Protein AF-A0A7J7PHU3-F1 (afdb_monomer_lite)

Structure (mmCIF, N/CA/C/O backbone):
data_AF-A0A7J7PHU3-F1
#
_entry.id   AF-A0A7J7PHU3-F1
#
loop_
_atom_site.group_PDB
_atom_site.id
_atom_site.type_symbol
_atom_site.label_atom_id
_atom_site.label_alt_id
_atom_site.label_comp_id
_atom_site.label_asym_id
_atom_site.label_entity_id
_atom_site.label_seq_id
_atom_site.pdbx_PDB_ins_code
_atom_site.Cartn_x
_atom_site.Cartn_y
_atom_site.Cartn_z
_atom_site.occupancy
_atom_site.B_iso_or_equiv
_atom_site.auth_seq_id
_atom_site.auth_comp_id
_atom_site.auth_asym_id
_atom_site.auth_atom_id
_atom_site.pdbx_PDB_model_num
ATOM 1 N N . MET A 1 1 ? -19.717 -2.808 1.275 1.00 59.03 1 MET A N 1
ATOM 2 C CA . MET A 1 1 ? -18.449 -2.734 2.039 1.00 59.03 1 MET A CA 1
ATOM 3 C C . MET A 1 1 ? -18.082 -1.285 2.377 1.00 59.03 1 MET A C 1
ATOM 5 O O . MET A 1 1 ? -18.737 -0.376 1.874 1.00 59.03 1 MET A O 1
ATOM 9 N N . ALA A 1 2 ? -17.064 -1.048 3.216 1.00 59.50 2 ALA A N 1
ATOM 10 C CA . ALA A 1 2 ? -16.521 0.292 3.456 1.00 59.50 2 ALA A CA 1
ATOM 11 C C . ALA A 1 2 ? -15.812 0.811 2.201 1.00 59.50 2 ALA A C 1
ATOM 13 O O . ALA A 1 2 ? -14.687 0.423 1.921 1.00 59.50 2 ALA A O 1
ATOM 14 N N . GLN A 1 3 ? -16.458 1.668 1.419 1.00 72.31 3 GLN A N 1
ATOM 15 C CA . GLN A 1 3 ? -15.764 2.410 0.371 1.00 72.31 3 GLN A CA 1
ATOM 16 C C . GLN A 1 3 ? -15.417 3.794 0.901 1.00 72.31 3 GLN A C 1
ATOM 18 O O . GLN A 1 3 ? -16.208 4.392 1.635 1.00 72.31 3 GLN A O 1
ATOM 23 N N . LEU A 1 4 ? -14.244 4.299 0.516 1.00 76.06 4 LEU A N 1
ATOM 24 C CA . LEU A 1 4 ? -13.902 5.694 0.740 1.00 76.06 4 LEU A CA 1
ATOM 25 C C . LEU A 1 4 ? -15.028 6.563 0.139 1.00 76.06 4 LEU A C 1
ATOM 27 O O . LEU A 1 4 ? -15.340 6.399 -1.046 1.00 76.06 4 LEU A O 1
ATOM 31 N N . PRO A 1 5 ? -15.672 7.449 0.920 1.00 73.94 5 PRO A N 1
ATOM 32 C CA . PRO A 1 5 ? -16.709 8.322 0.386 1.00 73.94 5 PRO A CA 1
ATOM 33 C C . PRO A 1 5 ? -16.192 9.105 -0.828 1.00 73.94 5 PRO A C 1
ATOM 35 O O . PRO A 1 5 ? -15.131 9.722 -0.768 1.00 73.94 5 PRO A O 1
ATOM 38 N N . GLY A 1 6 ? -16.924 9.047 -1.944 1.00 75.56 6 GLY A N 1
ATOM 39 C CA . GLY A 1 6 ? -16.539 9.714 -3.194 1.00 75.56 6 GLY A CA 1
ATOM 40 C C . GLY A 1 6 ? -15.536 8.956 -4.077 1.00 75.56 6 GLY A C 1
ATOM 41 O O . GLY A 1 6 ? -15.059 9.512 -5.068 1.00 75.56 6 GLY A O 1
ATOM 42 N N . ARG A 1 7 ? -15.214 7.692 -3.773 1.00 81.44 7 ARG A N 1
ATOM 43 C CA . ARG A 1 7 ? -14.324 6.862 -4.604 1.00 81.44 7 ARG A CA 1
ATOM 44 C C . ARG A 1 7 ? -14.974 6.504 -5.947 1.00 81.44 7 ARG A C 1
ATOM 46 O O . ARG A 1 7 ? -15.713 5.533 -6.052 1.00 81.44 7 ARG A O 1
ATOM 53 N N . ASN A 1 8 ? -14.664 7.259 -7.001 1.00 82.50 8 ASN A N 1
ATOM 54 C CA . ASN A 1 8 ? -15.166 7.006 -8.358 1.00 82.50 8 ASN A CA 1
ATOM 55 C C . ASN A 1 8 ? -14.160 6.204 -9.204 1.00 82.50 8 ASN A C 1
ATOM 57 O O . ASN A 1 8 ? -13.470 6.753 -10.063 1.00 82.50 8 ASN A O 1
ATOM 61 N N . LEU A 1 9 ? -14.058 4.892 -8.964 1.00 85.00 9 LEU A N 1
ATOM 62 C CA . LEU A 1 9 ? -13.099 4.038 -9.682 1.00 85.00 9 LEU A CA 1
ATOM 63 C C . LEU A 1 9 ? -13.316 4.042 -11.208 1.00 85.00 9 LEU A C 1
ATOM 65 O O . LEU A 1 9 ? -12.341 3.998 -11.955 1.00 85.00 9 LEU A O 1
ATOM 69 N N . GLY A 1 10 ? -14.568 4.128 -11.673 1.00 82.69 10 GLY A N 1
ATOM 70 C CA . GLY A 1 10 ? -14.911 4.092 -13.098 1.00 82.69 10 GLY A CA 1
ATOM 71 C C . GLY A 1 10 ? -14.331 5.269 -13.885 1.00 82.69 10 GLY A C 1
ATOM 72 O O . GLY A 1 10 ? -13.635 5.059 -14.880 1.00 82.69 10 GLY A O 1
ATOM 73 N N . ALA A 1 11 ? -14.537 6.496 -13.396 1.00 81.50 11 ALA A N 1
ATOM 74 C CA . ALA A 1 11 ? -14.034 7.701 -14.058 1.00 81.50 11 ALA A CA 1
ATOM 75 C C . ALA A 1 11 ? -12.497 7.727 -14.126 1.00 81.50 11 ALA A C 1
ATOM 77 O O . ALA A 1 11 ? -11.921 8.035 -15.171 1.00 81.50 11 ALA A O 1
ATOM 78 N N . TYR A 1 12 ? -11.818 7.346 -13.036 1.00 84.06 12 TYR A N 1
ATOM 79 C CA . TYR A 1 12 ? -10.353 7.304 -13.008 1.00 84.06 12 TYR A CA 1
ATOM 80 C C . TYR A 1 12 ? -9.776 6.221 -13.924 1.00 84.06 12 TYR A C 1
ATOM 82 O O . TYR A 1 12 ? -8.764 6.468 -14.580 1.00 84.06 12 TYR A O 1
ATOM 90 N N . ARG A 1 13 ? -10.417 5.049 -14.025 1.00 80.94 13 ARG A N 1
ATOM 91 C CA . ARG A 1 13 ? -9.990 3.995 -14.960 1.00 80.94 13 ARG A CA 1
ATOM 92 C C . ARG A 1 13 ? -10.109 4.440 -16.410 1.00 80.94 13 ARG A C 1
ATOM 94 O O . ARG A 1 13 ? -9.164 4.240 -17.167 1.00 80.94 13 ARG A O 1
ATOM 101 N N . GLN A 1 14 ? -11.228 5.057 -16.788 1.00 83.12 14 GLN A N 1
ATOM 102 C CA . GLN A 1 14 ? -11.426 5.549 -18.153 1.00 83.12 14 GLN A CA 1
ATOM 103 C C . GLN A 1 14 ? -10.368 6.594 -18.520 1.00 83.12 14 GLN A C 1
ATOM 105 O O . GLN A 1 14 ? -9.749 6.501 -19.577 1.00 83.12 14 GLN A O 1
ATOM 110 N N . LEU A 1 15 ? -10.106 7.538 -17.614 1.00 81.25 15 LEU A N 1
ATOM 111 C CA . LEU A 1 15 ? -9.068 8.547 -17.796 1.00 81.25 15 LEU A CA 1
ATOM 112 C C . LEU A 1 15 ? -7.674 7.919 -17.932 1.00 81.25 15 LEU A C 1
ATOM 114 O O . LEU A 1 15 ? -6.917 8.271 -18.832 1.00 81.25 15 LEU A O 1
ATOM 118 N N . CYS A 1 16 ? -7.330 6.953 -17.079 1.00 80.12 16 CYS A N 1
ATOM 119 C CA . CYS A 1 16 ? -6.031 6.294 -17.167 1.00 80.12 16 CYS A CA 1
ATOM 120 C C . CYS A 1 16 ? -5.890 5.433 -18.430 1.00 80.12 16 CYS A C 1
ATOM 122 O O . CYS A 1 16 ? -4.799 5.361 -18.989 1.00 80.12 16 CYS A O 1
ATOM 124 N N . ALA A 1 17 ? -6.974 4.818 -18.910 1.00 77.12 17 ALA A N 1
ATOM 125 C CA . ALA A 1 17 ? -6.981 4.096 -20.179 1.00 77.12 17 ALA A CA 1
ATOM 126 C C . ALA A 1 17 ? -6.735 5.038 -21.369 1.00 77.12 17 ALA A C 1
ATOM 128 O O . ALA A 1 17 ? -5.983 4.687 -22.276 1.00 77.12 17 ALA A O 1
ATOM 129 N N . GLN A 1 18 ? -7.297 6.251 -21.336 1.00 80.62 18 GLN A N 1
ATOM 130 C CA . GLN A 1 18 ? -7.018 7.285 -22.338 1.00 80.62 18 GLN A CA 1
ATOM 131 C C . GLN A 1 18 ? -5.538 7.693 -22.324 1.00 80.62 18 GLN A C 1
ATOM 133 O O . GLN A 1 18 ? -4.902 7.680 -23.372 1.00 80.62 18 GLN A O 1
ATOM 138 N N . LEU A 1 19 ? -4.960 7.952 -21.144 1.00 76.38 19 LEU A N 1
ATOM 139 C CA . LEU A 1 19 ? -3.529 8.275 -21.006 1.00 76.38 19 LEU A CA 1
ATOM 140 C C . LEU A 1 19 ? -2.615 7.141 -21.494 1.00 76.38 19 LEU A C 1
ATOM 142 O O . LEU A 1 19 ? -1.569 7.379 -22.099 1.00 76.38 19 LEU A O 1
ATOM 146 N N . ALA A 1 20 ? -3.015 5.894 -21.242 1.00 74.19 20 ALA A N 1
ATOM 147 C CA . ALA A 1 20 ? -2.281 4.717 -21.688 1.00 74.19 20 ALA A CA 1
ATOM 148 C C . ALA A 1 20 ? -2.262 4.581 -23.216 1.00 74.19 20 ALA A C 1
ATOM 150 O O . ALA A 1 20 ? -1.242 4.158 -23.773 1.00 74.19 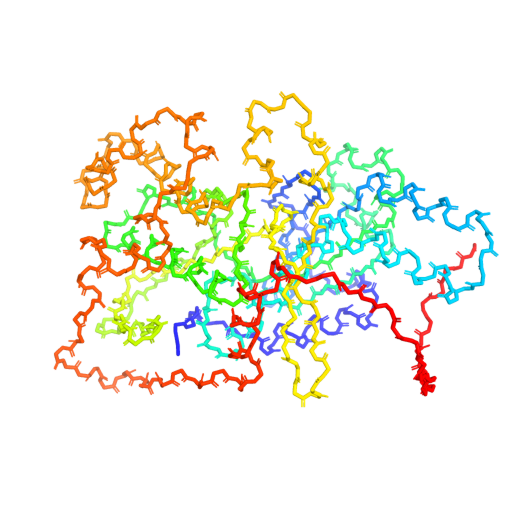20 ALA A O 1
ATOM 151 N N . ALA A 1 21 ? -3.374 4.936 -23.870 1.00 80.12 21 ALA A N 1
ATOM 152 C CA . ALA A 1 21 ? -3.541 4.887 -25.320 1.00 80.12 21 ALA A CA 1
ATOM 153 C C . ALA A 1 21 ? -2.725 5.965 -26.048 1.00 80.12 21 ALA A C 1
ATOM 155 O O . ALA A 1 21 ? -2.357 5.773 -27.201 1.00 80.12 21 ALA A O 1
ATOM 156 N N . THR A 1 22 ? -2.394 7.066 -25.374 1.00 77.38 22 THR A N 1
ATOM 157 C CA . THR A 1 22 ? -1.634 8.185 -25.951 1.00 77.38 22 THR A CA 1
ATOM 158 C C . THR A 1 22 ? -0.143 8.120 -25.629 1.00 77.38 22 THR A C 1
ATOM 160 O O . THR A 1 22 ? 0.521 9.152 -25.617 1.00 77.38 22 THR A O 1
ATOM 163 N N . ASP A 1 23 ? 0.378 6.938 -25.280 1.00 71.50 23 ASP A N 1
ATOM 164 C CA . ASP A 1 23 ? 1.764 6.741 -24.828 1.00 71.50 23 ASP A CA 1
ATOM 165 C C . ASP A 1 23 ? 2.207 7.732 -23.747 1.00 71.50 23 ASP A C 1
ATOM 167 O O . ASP A 1 23 ? 3.374 8.110 -23.663 1.00 71.50 23 ASP A O 1
ATOM 171 N N . MET A 1 24 ? 1.268 8.136 -22.883 1.00 70.50 24 MET A N 1
ATOM 172 C CA . MET A 1 24 ? 1.524 9.099 -21.813 1.00 70.50 24 MET A CA 1
ATOM 173 C C . MET A 1 24 ? 2.035 10.454 -22.328 1.00 70.50 24 MET A C 1
ATOM 175 O O . MET A 1 24 ? 2.665 11.194 -21.568 1.00 70.50 24 MET A O 1
ATOM 179 N N . ALA A 1 25 ? 1.780 10.784 -23.603 1.00 64.12 25 ALA A N 1
ATOM 180 C CA . ALA A 1 25 ? 2.124 12.073 -24.175 1.00 64.12 25 ALA A CA 1
ATOM 181 C C . ALA A 1 25 ? 1.566 13.191 -23.281 1.00 64.12 25 ALA A C 1
ATOM 183 O O . ALA A 1 25 ? 0.401 13.190 -22.889 1.00 64.12 25 ALA A O 1
ATOM 184 N N . VAL A 1 26 ? 2.435 14.139 -22.945 1.00 53.81 26 VAL A N 1
ATOM 185 C CA . VAL A 1 26 ? 2.255 15.202 -21.944 1.00 53.81 26 VAL A CA 1
ATOM 186 C C . VAL A 1 26 ? 1.091 16.194 -22.166 1.00 53.81 26 VAL A C 1
ATOM 188 O O . VAL A 1 26 ? 0.723 16.820 -21.170 1.00 53.81 26 VAL A O 1
ATOM 191 N N . PRO A 1 27 ? 0.434 16.352 -23.344 1.00 53.69 27 PRO A N 1
ATOM 192 C CA . PRO A 1 27 ? -0.606 17.380 -23.511 1.00 53.69 27 PRO A CA 1
ATOM 193 C C . PRO A 1 27 ? -1.838 17.271 -22.594 1.00 53.69 27 PRO A C 1
ATOM 195 O O . PRO A 1 27 ? -2.690 18.150 -22.633 1.00 53.69 27 PRO A O 1
ATOM 198 N N . PHE A 1 28 ? -1.969 16.219 -21.781 1.00 55.62 28 PHE A N 1
ATOM 199 C CA . PHE A 1 28 ? -3.151 15.975 -20.944 1.00 55.62 28 PHE A CA 1
ATOM 200 C C . PHE A 1 28 ? -3.087 16.550 -19.528 1.00 55.62 28 PHE A C 1
ATOM 202 O O . PHE A 1 28 ? -4.042 16.390 -18.769 1.00 55.62 28 PHE A O 1
ATOM 209 N N . LEU A 1 29 ? -1.982 17.182 -19.139 1.00 65.88 29 LEU A N 1
ATOM 210 C CA . LEU A 1 29 ? -1.861 17.771 -17.812 1.00 65.88 29 LEU A CA 1
ATOM 211 C C . LEU A 1 29 ? -2.191 19.263 -17.863 1.00 65.88 29 LEU A C 1
ATOM 213 O O . LEU A 1 29 ? -1.422 20.047 -18.409 1.00 65.88 29 LEU A O 1
ATOM 217 N N . ASP A 1 30 ? -3.292 19.665 -17.219 1.00 73.56 30 ASP A N 1
ATOM 218 C CA . ASP A 1 30 ? -3.689 21.083 -17.119 1.00 73.56 30 ASP A CA 1
ATOM 219 C C . ASP A 1 30 ? -2.613 21.944 -16.437 1.00 73.56 30 ASP A C 1
ATOM 221 O O . ASP A 1 30 ? -2.570 23.165 -16.586 1.00 73.56 30 ASP A O 1
ATOM 225 N N . LYS A 1 31 ? -1.781 21.305 -15.607 1.00 83.44 31 LYS A N 1
ATOM 226 C CA . LYS A 1 31 ? -0.677 21.910 -14.865 1.00 83.44 31 LYS A CA 1
ATOM 227 C C . LYS A 1 31 ? 0.501 20.942 -14.830 1.00 83.44 31 LYS A C 1
ATOM 229 O O . LYS A 1 31 ? 0.264 19.732 -14.779 1.00 83.44 31 LYS A O 1
ATOM 234 N N . PRO A 1 32 ? 1.747 21.440 -14.752 1.00 86.31 32 PRO A N 1
ATOM 235 C CA . PRO A 1 32 ? 2.900 20.588 -14.499 1.00 86.31 32 PRO A CA 1
ATOM 236 C C . PRO A 1 32 ? 2.643 19.665 -13.295 1.00 86.31 32 PRO A C 1
ATOM 238 O O . PRO A 1 32 ? 2.026 20.113 -12.316 1.00 86.31 32 PRO A O 1
ATOM 241 N N . PRO A 1 33 ? 3.099 18.394 -13.328 1.00 91.00 33 PRO A N 1
ATOM 242 C CA . PRO A 1 33 ? 3.103 17.542 -12.142 1.00 91.00 33 PRO A CA 1
ATOM 243 C C . PRO A 1 33 ? 3.737 18.286 -10.968 1.00 91.00 33 PRO A C 1
ATOM 245 O O . PRO A 1 33 ? 4.577 19.152 -11.182 1.00 91.00 33 PRO A O 1
ATOM 248 N N . ARG A 1 34 ? 3.348 17.975 -9.733 1.00 93.19 34 ARG A N 1
ATOM 249 C CA . ARG A 1 34 ? 4.000 18.532 -8.541 1.00 93.19 34 ARG A CA 1
ATOM 250 C C . ARG A 1 34 ? 4.603 17.405 -7.730 1.00 93.19 34 ARG A C 1
ATOM 252 O O . ARG A 1 34 ? 3.840 16.575 -7.241 1.00 93.19 34 ARG A O 1
ATOM 259 N N . LEU A 1 35 ? 5.918 17.393 -7.540 1.00 94.44 35 LEU A N 1
ATOM 260 C CA . LEU A 1 35 ? 6.565 16.448 -6.629 1.00 94.44 35 LEU A CA 1
ATOM 261 C C . LEU A 1 35 ? 5.963 16.576 -5.215 1.00 94.44 35 LEU A C 1
ATOM 263 O O . LEU A 1 35 ? 5.895 17.667 -4.649 1.00 94.44 35 LEU A O 1
ATOM 267 N N . ILE A 1 36 ? 5.485 15.463 -4.662 1.00 94.75 36 ILE A N 1
ATOM 268 C CA . ILE A 1 36 ? 4.914 15.373 -3.307 1.00 94.75 36 ILE A CA 1
ATOM 269 C C . ILE A 1 36 ? 5.653 14.376 -2.411 1.00 94.75 36 ILE A C 1
ATOM 271 O O . ILE A 1 36 ? 5.396 14.337 -1.213 1.00 94.75 36 ILE A O 1
ATOM 275 N N . GLY A 1 37 ? 6.555 13.574 -2.972 1.00 92.62 37 GLY A N 1
ATOM 276 C CA . GLY A 1 37 ? 7.361 12.620 -2.223 1.00 92.62 37 GLY A CA 1
ATOM 277 C C . GLY A 1 37 ? 8.381 11.936 -3.121 1.00 92.62 37 GLY A C 1
ATOM 278 O O . GLY A 1 37 ? 8.271 11.983 -4.343 1.00 92.62 37 GLY A O 1
ATOM 279 N N . ALA A 1 38 ? 9.381 11.307 -2.513 1.00 92.50 38 ALA A N 1
ATOM 280 C CA . ALA A 1 38 ? 10.412 10.575 -3.234 1.00 92.50 38 ALA A CA 1
ATOM 281 C C . ALA A 1 38 ? 11.012 9.485 -2.343 1.00 92.50 38 ALA A C 1
ATOM 283 O O . ALA A 1 38 ? 11.501 9.776 -1.251 1.00 92.50 38 ALA A O 1
ATOM 284 N N . GLY A 1 39 ? 11.010 8.249 -2.832 1.00 88.56 39 GLY A N 1
ATOM 285 C CA . GLY A 1 39 ? 11.598 7.081 -2.183 1.00 88.56 39 GLY A CA 1
ATOM 286 C C . GLY A 1 39 ? 12.926 6.651 -2.810 1.00 88.56 39 GLY A C 1
ATOM 287 O O . GLY A 1 39 ? 13.513 7.347 -3.643 1.00 88.56 39 GLY A O 1
ATOM 288 N N . SER A 1 40 ? 13.395 5.462 -2.424 1.00 84.56 40 SER A N 1
ATOM 289 C CA . SER A 1 40 ? 14.645 4.859 -2.920 1.00 84.56 40 SER A CA 1
ATOM 290 C C . SER A 1 40 ? 14.572 4.389 -4.372 1.00 84.56 40 SER A C 1
ATOM 292 O O . SER A 1 40 ? 15.605 4.364 -5.044 1.00 84.56 40 SER A O 1
ATOM 294 N N . TYR A 1 41 ? 13.375 4.103 -4.887 1.00 87.81 41 TYR A N 1
ATOM 295 C CA . TYR A 1 41 ? 13.167 3.609 -6.256 1.00 87.81 41 TYR A CA 1
ATOM 296 C C . TYR A 1 41 ? 12.083 4.361 -7.019 1.00 87.81 41 TYR A C 1
ATOM 298 O O . TYR A 1 41 ? 11.710 3.946 -8.113 1.00 87.81 41 TYR A O 1
ATOM 306 N N . ASN A 1 42 ? 11.550 5.449 -6.469 1.00 94.44 42 ASN A N 1
ATOM 307 C CA . ASN A 1 42 ? 10.445 6.157 -7.091 1.00 94.44 42 ASN A CA 1
ATOM 308 C C . ASN A 1 42 ? 10.388 7.627 -6.680 1.00 94.44 42 ASN A C 1
ATOM 310 O O . ASN A 1 42 ? 10.816 7.981 -5.585 1.00 94.44 42 ASN A O 1
ATOM 314 N N . ASP A 1 43 ? 9.814 8.438 -7.558 1.00 94.94 43 ASP A N 1
ATOM 315 C CA . ASP A 1 43 ? 9.362 9.794 -7.278 1.00 94.94 43 ASP A CA 1
ATOM 316 C C . ASP A 1 43 ? 7.834 9.834 -7.399 1.00 94.94 43 ASP A C 1
ATOM 318 O O . ASP A 1 43 ? 7.229 9.153 -8.236 1.00 94.94 43 ASP A O 1
ATOM 322 N N . VAL A 1 44 ? 7.193 10.601 -6.523 1.00 95.69 44 VAL A N 1
ATOM 323 C CA . VAL A 1 44 ? 5.739 10.647 -6.377 1.00 95.69 44 VAL A CA 1
ATOM 324 C C . VAL A 1 44 ? 5.264 12.059 -6.661 1.00 95.69 44 VAL A C 1
ATOM 326 O O . VAL A 1 44 ? 5.672 13.018 -6.010 1.00 95.69 44 VAL A O 1
ATOM 329 N N . PHE A 1 45 ? 4.353 12.177 -7.615 1.00 95.38 45 PHE A N 1
ATOM 330 C CA . PHE A 1 45 ? 3.816 13.430 -8.106 1.00 95.38 45 PHE A CA 1
ATOM 331 C C . PHE A 1 45 ? 2.312 13.492 -7.873 1.00 95.38 45 PHE A C 1
ATOM 333 O O . PHE A 1 45 ? 1.587 12.515 -8.050 1.00 95.38 45 PHE A O 1
ATOM 340 N N . LEU A 1 46 ? 1.818 14.675 -7.529 1.00 94.75 46 LEU A N 1
ATOM 341 C CA . LEU A 1 46 ? 0.412 15.007 -7.670 1.00 94.75 46 LEU A CA 1
ATOM 342 C C . LEU A 1 46 ? 0.183 15.496 -9.098 1.00 94.75 46 LEU A C 1
ATOM 344 O O . LEU A 1 46 ? 0.794 16.477 -9.522 1.00 94.75 46 LEU A O 1
ATOM 348 N N . VAL A 1 47 ? -0.729 14.844 -9.805 1.00 92.25 47 VAL A N 1
ATOM 349 C CA . VAL A 1 47 ? -1.155 15.240 -11.149 1.00 92.25 47 VAL A CA 1
ATOM 350 C C . VAL A 1 47 ? -2.630 15.621 -11.120 1.00 92.25 47 VAL A C 1
ATOM 352 O O . VAL A 1 47 ? -3.427 15.036 -10.378 1.00 92.25 47 VAL A O 1
ATOM 355 N N . ARG A 1 48 ? -2.985 16.653 -11.886 1.00 89.50 48 ARG A N 1
ATOM 356 C CA . ARG A 1 48 ? -4.353 17.166 -11.994 1.00 89.50 48 ARG A CA 1
ATOM 357 C C . ARG A 1 48 ? -4.841 16.987 -13.422 1.00 89.50 48 ARG A C 1
ATOM 359 O O . ARG A 1 48 ? -4.109 17.286 -14.359 1.00 89.50 48 ARG A O 1
ATOM 366 N N . PHE A 1 49 ? -6.068 16.499 -13.535 1.00 80.75 49 PHE A N 1
ATOM 367 C CA . PHE A 1 49 ? -6.762 16.263 -14.791 1.00 80.75 49 PHE A CA 1
ATOM 368 C C . PHE A 1 49 ? -8.187 16.784 -14.646 1.00 80.75 49 PHE A C 1
ATOM 370 O O . PHE A 1 49 ? -9.027 16.163 -13.981 1.00 80.75 49 PHE A O 1
ATOM 377 N N . LYS A 1 50 ? -8.468 17.932 -15.251 1.00 83.00 50 LYS A N 1
ATOM 378 C CA . LYS A 1 50 ? -9.703 18.692 -15.062 1.00 83.00 50 LYS A CA 1
ATOM 379 C C . LYS A 1 50 ? -9.944 18.941 -13.564 1.00 83.00 50 LYS A C 1
ATOM 381 O O . LYS A 1 50 ? -9.056 19.369 -12.827 1.00 83.00 50 LYS A O 1
ATOM 386 N N . ALA A 1 51 ? -11.141 18.613 -13.080 1.00 85.06 51 ALA A N 1
ATOM 387 C CA . ALA A 1 51 ? -11.507 18.709 -11.668 1.00 85.06 51 ALA A CA 1
ATOM 388 C C . ALA A 1 51 ? -10.894 17.605 -10.779 1.00 85.06 51 ALA A C 1
ATOM 390 O O . ALA A 1 51 ? -11.008 17.669 -9.555 1.00 85.06 51 ALA A O 1
ATOM 391 N N . ASN A 1 52 ? -10.245 16.592 -11.362 1.00 85.75 52 ASN A N 1
ATOM 392 C CA . ASN A 1 52 ? -9.748 15.431 -10.633 1.00 85.75 52 ASN A CA 1
ATOM 393 C C . ASN A 1 52 ? -8.252 15.544 -10.323 1.00 85.75 52 ASN A C 1
ATOM 395 O O . ASN A 1 52 ? -7.486 16.210 -11.021 1.00 85.75 52 ASN A O 1
ATOM 399 N N . ALA A 1 53 ? -7.819 14.858 -9.268 1.00 91.31 53 ALA A N 1
ATOM 400 C CA . ALA A 1 53 ? -6.412 14.761 -8.909 1.00 91.31 53 ALA A CA 1
ATOM 401 C C . ALA A 1 53 ? -6.069 13.324 -8.529 1.00 91.31 53 ALA A C 1
ATOM 403 O O . ALA A 1 53 ? -6.798 12.690 -7.770 1.00 91.31 53 ALA A O 1
ATOM 404 N N . MET A 1 54 ? -4.933 12.841 -9.016 1.00 93.12 54 MET A N 1
ATOM 405 C CA . MET A 1 54 ? -4.425 11.506 -8.714 1.00 93.12 54 MET A CA 1
ATOM 406 C C . MET A 1 54 ? -2.933 11.565 -8.402 1.00 93.12 54 MET A C 1
ATOM 408 O O . MET A 1 54 ? -2.274 12.590 -8.604 1.00 93.12 54 MET A O 1
ATOM 412 N N . VAL A 1 55 ? -2.407 10.466 -7.879 1.00 95.56 55 VAL A N 1
ATOM 413 C CA . VAL A 1 55 ? -0.987 10.334 -7.572 1.00 95.56 55 VAL A CA 1
ATOM 414 C C . VAL A 1 55 ? -0.311 9.592 -8.718 1.00 95.56 55 VAL A C 1
ATOM 416 O O . VAL A 1 55 ? -0.668 8.460 -9.022 1.00 95.56 55 VAL A O 1
ATOM 419 N N . LEU A 1 56 ? 0.669 10.217 -9.360 1.00 95.19 56 LEU A N 1
ATOM 420 C CA . LEU A 1 56 ? 1.548 9.574 -10.329 1.00 95.19 56 LEU A CA 1
ATOM 421 C C . LEU A 1 56 ? 2.816 9.136 -9.603 1.00 95.19 56 LEU A C 1
ATOM 423 O O . LEU A 1 56 ? 3.506 9.951 -9.004 1.00 95.19 56 LEU A O 1
ATOM 427 N N . ARG A 1 57 ? 3.150 7.853 -9.679 1.00 96.00 57 ARG A N 1
ATOM 428 C CA . ARG A 1 57 ? 4.405 7.300 -9.173 1.00 96.00 57 ARG A CA 1
ATOM 429 C C . ARG A 1 57 ? 5.293 6.922 -10.350 1.00 96.00 57 ARG A C 1
ATOM 431 O O . ARG A 1 57 ? 4.945 6.026 -11.123 1.00 96.00 57 ARG A O 1
ATOM 438 N N . LEU A 1 58 ? 6.429 7.598 -10.455 1.00 95.88 58 LEU A N 1
ATOM 439 C CA . LEU A 1 58 ? 7.485 7.353 -11.426 1.00 95.88 58 LEU A CA 1
ATOM 440 C C . LEU A 1 58 ? 8.537 6.460 -10.775 1.00 95.88 58 LEU A C 1
ATOM 442 O O . LEU A 1 58 ? 9.255 6.903 -9.887 1.00 95.88 58 LEU A O 1
ATOM 446 N N . SER A 1 59 ? 8.603 5.197 -11.181 1.00 95.81 59 SER A N 1
ATOM 447 C CA . SER A 1 59 ? 9.499 4.203 -10.589 1.00 95.81 59 SER A CA 1
ATOM 448 C C . SER A 1 59 ? 10.672 3.888 -11.514 1.00 95.81 59 SER A C 1
ATOM 450 O O . SER A 1 59 ? 10.536 3.862 -12.740 1.00 95.81 59 SER A O 1
ATOM 452 N N . TYR A 1 60 ? 11.824 3.626 -10.909 1.00 94.31 60 TYR A N 1
ATOM 453 C CA . TYR A 1 60 ? 13.098 3.400 -11.575 1.00 94.31 60 TYR A CA 1
ATOM 454 C C . TYR A 1 60 ? 13.535 1.956 -11.349 1.00 94.31 60 TYR A C 1
ATOM 456 O O . TYR A 1 60 ? 13.738 1.542 -10.207 1.00 94.31 60 TYR A O 1
ATOM 464 N N . TYR A 1 61 ? 13.719 1.204 -12.434 1.00 93.25 61 TYR A N 1
ATOM 465 C CA . TYR A 1 61 ? 14.276 -0.145 -12.357 1.00 93.25 61 TYR A CA 1
ATOM 466 C C . TYR A 1 61 ? 15.671 -0.124 -11.729 1.00 93.25 61 TYR A C 1
ATOM 468 O O . TYR A 1 61 ? 16.466 0.796 -11.966 1.00 93.25 61 TYR A O 1
ATOM 476 N N . SER A 1 62 ? 15.988 -1.156 -10.945 1.00 90.31 62 SER A N 1
ATOM 477 C CA . SER A 1 62 ? 17.294 -1.230 -10.296 1.00 90.31 62 SER A CA 1
ATOM 478 C C . SER A 1 62 ? 18.428 -1.349 -11.332 1.00 90.31 62 SER A C 1
ATOM 480 O O . SER A 1 62 ? 18.264 -2.007 -12.369 1.00 90.31 62 SER A O 1
ATOM 482 N N . PRO A 1 63 ? 19.620 -0.780 -11.059 1.00 88.62 63 PRO A N 1
ATOM 483 C CA . PRO A 1 63 ? 20.773 -0.910 -11.956 1.00 88.62 63 PRO A CA 1
ATOM 484 C C . PRO A 1 63 ? 21.133 -2.374 -12.247 1.00 88.62 63 PRO A C 1
ATOM 486 O O . PRO A 1 63 ? 21.535 -2.715 -13.357 1.00 88.62 63 PRO A O 1
ATOM 489 N N . TYR A 1 64 ? 20.944 -3.247 -11.254 1.00 89.19 64 TYR A N 1
ATOM 490 C CA . TYR A 1 64 ? 21.182 -4.683 -11.359 1.00 89.19 64 TYR A CA 1
ATOM 491 C C . TYR A 1 64 ? 20.237 -5.378 -12.349 1.00 89.19 64 TYR A C 1
ATOM 493 O O . TYR A 1 64 ? 20.672 -6.191 -13.166 1.00 89.19 64 TYR A O 1
ATOM 501 N N . THR A 1 65 ? 18.943 -5.054 -12.306 1.00 90.00 65 THR A N 1
ATOM 502 C CA . THR A 1 65 ? 17.965 -5.572 -13.271 1.00 90.00 65 THR A CA 1
ATOM 503 C C . THR A 1 65 ? 18.307 -5.105 -14.680 1.00 90.00 65 THR A C 1
ATOM 505 O O . THR A 1 65 ? 18.359 -5.917 -15.607 1.00 90.00 65 THR A O 1
ATOM 508 N N . LEU A 1 66 ? 18.604 -3.814 -14.845 1.00 91.50 66 LEU A N 1
ATOM 509 C CA . LEU A 1 66 ? 18.909 -3.230 -16.151 1.00 91.50 66 LEU A CA 1
ATOM 510 C C . LEU A 1 66 ? 20.192 -3.807 -16.761 1.00 91.50 66 LEU A C 1
ATOM 512 O O . LEU A 1 66 ? 20.195 -4.139 -17.946 1.00 91.50 66 LEU A O 1
ATOM 516 N N . SER A 1 67 ? 21.251 -4.008 -15.972 1.00 91.06 67 SER A N 1
ATOM 517 C CA . SER A 1 67 ? 22.503 -4.594 -16.468 1.00 91.06 67 SER A CA 1
ATOM 518 C C . SER A 1 67 ? 22.319 -6.034 -16.959 1.00 91.06 67 SER A C 1
ATOM 520 O O . SER A 1 67 ? 22.851 -6.405 -18.007 1.00 91.06 67 SER A O 1
ATOM 522 N N . LYS A 1 68 ? 21.494 -6.836 -16.273 1.00 92.94 68 LYS A N 1
ATOM 523 C CA . LYS A 1 68 ? 21.119 -8.182 -16.731 1.00 92.94 68 LYS A CA 1
ATOM 524 C C . LYS A 1 68 ? 20.321 -8.160 -18.027 1.00 92.94 68 LYS A C 1
ATOM 526 O O . LYS A 1 68 ? 20.600 -8.959 -18.918 1.00 92.94 68 LYS A O 1
ATOM 531 N N . VAL A 1 69 ? 19.342 -7.263 -18.149 1.00 92.81 69 VAL A N 1
ATOM 532 C CA . VAL A 1 69 ? 18.566 -7.118 -19.391 1.00 92.81 69 VAL A CA 1
ATOM 533 C C . VAL A 1 69 ? 19.486 -6.715 -20.545 1.00 92.81 69 VAL A C 1
ATOM 535 O O . VAL A 1 69 ? 19.424 -7.316 -21.614 1.00 92.81 69 VAL A O 1
ATOM 538 N N . GLN A 1 70 ? 20.413 -5.782 -20.325 1.00 93.25 70 GLN A N 1
ATOM 539 C CA . GLN A 1 70 ? 21.417 -5.419 -21.328 1.00 93.25 70 GLN A CA 1
ATOM 540 C C . GLN A 1 70 ? 22.327 -6.585 -21.715 1.00 93.25 70 GLN A C 1
ATOM 542 O O . GLN A 1 70 ? 22.614 -6.767 -22.898 1.00 93.25 70 GLN A O 1
ATOM 547 N N . ALA A 1 71 ? 22.764 -7.395 -20.748 1.00 95.19 71 ALA A N 1
ATOM 548 C CA . ALA A 1 71 ? 23.552 -8.590 -21.028 1.00 95.19 71 ALA A CA 1
ATOM 549 C C . ALA A 1 71 ? 22.781 -9.583 -21.914 1.00 95.19 71 ALA A C 1
ATOM 551 O O . ALA A 1 71 ? 23.364 -10.153 -22.831 1.00 95.19 71 ALA A O 1
ATOM 552 N N . LEU A 1 72 ? 21.469 -9.742 -21.700 1.00 95.12 72 LEU A N 1
ATOM 553 C CA . LEU A 1 72 ? 20.613 -10.564 -22.561 1.00 95.12 72 LEU A CA 1
ATOM 554 C C . LEU A 1 72 ? 20.482 -9.990 -23.978 1.00 95.12 72 LEU A C 1
ATOM 556 O O . LEU A 1 72 ? 20.535 -10.751 -24.940 1.00 95.12 72 LEU A O 1
ATOM 560 N N . ILE A 1 73 ? 20.355 -8.667 -24.125 1.00 92.81 73 ILE A N 1
ATOM 561 C CA . ILE A 1 73 ? 20.299 -8.006 -25.442 1.00 92.81 73 ILE A CA 1
ATOM 562 C C . ILE A 1 73 ? 21.590 -8.275 -26.233 1.00 92.81 73 ILE A C 1
ATOM 564 O O . ILE A 1 73 ? 21.536 -8.615 -27.414 1.00 92.81 73 ILE A O 1
ATOM 568 N N . ARG A 1 74 ? 22.756 -8.208 -25.574 1.00 96.38 74 ARG A N 1
ATOM 569 C CA . ARG A 1 74 ? 24.062 -8.478 -26.207 1.00 96.38 74 ARG A CA 1
ATOM 570 C C . ARG A 1 74 ? 24.222 -9.918 -26.700 1.00 96.38 74 ARG A C 1
ATOM 572 O O . ARG A 1 74 ? 25.005 -10.143 -27.614 1.00 96.38 74 ARG A O 1
ATOM 579 N N . GLN A 1 75 ? 23.468 -10.873 -26.152 1.00 96.56 75 GLN A N 1
ATOM 580 C CA . GLN A 1 75 ? 23.488 -12.272 -26.601 1.00 96.56 75 GLN A CA 1
ATOM 581 C C . GLN A 1 75 ? 22.822 -12.481 -27.972 1.00 96.56 75 GLN A C 1
ATOM 583 O O . GLN A 1 75 ? 22.863 -13.597 -28.478 1.00 96.56 75 GLN A O 1
ATOM 588 N N . ARG A 1 76 ? 22.190 -11.449 -28.563 1.00 95.06 76 ARG A N 1
ATOM 589 C CA . ARG A 1 76 ? 21.519 -11.515 -29.878 1.00 95.06 76 ARG A CA 1
ATOM 590 C C . ARG A 1 76 ? 20.542 -12.694 -30.002 1.00 95.06 76 ARG A C 1
ATOM 592 O O . ARG A 1 76 ? 20.406 -13.306 -31.057 1.00 95.06 76 ARG A O 1
ATOM 599 N N . LEU A 1 77 ? 19.864 -13.024 -28.902 1.00 94.44 77 LEU A N 1
ATOM 600 C CA . LEU A 1 77 ? 18.870 -14.095 -28.874 1.00 94.44 77 LEU A CA 1
ATOM 601 C C . LEU A 1 77 ? 17.695 -13.764 -29.808 1.00 94.44 77 LEU A C 1
ATOM 603 O O . LEU A 1 77 ? 17.354 -12.586 -29.956 1.00 94.44 77 LEU A O 1
ATOM 607 N N . PRO A 1 78 ? 16.991 -14.778 -30.348 1.00 96.88 78 PRO A N 1
ATOM 608 C CA . PRO A 1 78 ? 15.730 -14.555 -31.045 1.00 96.88 78 PRO A CA 1
ATOM 609 C C . PRO A 1 78 ? 14.771 -13.721 -30.186 1.00 96.88 78 PRO A C 1
ATOM 611 O O . PRO A 1 78 ? 14.622 -13.989 -28.990 1.00 96.88 78 PRO A O 1
ATOM 614 N N . HIS A 1 79 ? 14.085 -12.746 -30.790 1.00 93.50 79 HIS A N 1
ATOM 615 C CA . HIS A 1 79 ? 13.278 -11.740 -30.082 1.00 93.50 79 HIS A CA 1
ATOM 616 C C . HIS A 1 79 ? 12.341 -12.337 -29.015 1.00 93.50 79 HIS A C 1
ATOM 618 O O . HIS A 1 79 ? 12.334 -11.901 -27.865 1.00 93.50 79 HIS A O 1
ATOM 624 N N . LYS A 1 80 ? 11.617 -13.413 -29.349 1.00 94.44 80 LYS A N 1
ATOM 625 C CA . LYS A 1 80 ? 10.720 -14.109 -28.410 1.00 94.44 80 LYS A CA 1
ATOM 626 C C . LYS A 1 80 ? 11.454 -14.662 -27.178 1.00 94.44 80 LYS A C 1
ATOM 628 O O . LYS A 1 80 ? 10.936 -14.585 -26.067 1.00 94.44 80 LYS A O 1
ATOM 633 N N . GLN A 1 81 ? 12.652 -15.219 -27.363 1.00 95.00 81 GLN A N 1
ATOM 634 C CA . GLN A 1 81 ? 13.467 -15.742 -26.263 1.00 95.00 81 GLN A CA 1
ATOM 635 C C . GLN A 1 81 ? 14.064 -14.614 -25.419 1.00 95.00 81 GLN A C 1
ATOM 637 O O . GLN A 1 81 ? 14.082 -14.720 -24.192 1.00 95.00 81 GLN A O 1
ATOM 642 N N . LEU A 1 82 ? 14.523 -13.535 -26.066 1.00 93.94 82 LEU A N 1
ATOM 643 C CA . LEU A 1 82 ? 15.007 -12.336 -25.387 1.00 93.94 82 LEU A CA 1
ATOM 644 C C . LEU A 1 82 ? 13.926 -11.767 -24.464 1.00 93.94 82 LEU A C 1
ATOM 646 O O . LEU A 1 82 ? 14.190 -11.584 -23.278 1.00 93.94 82 LEU A O 1
ATOM 650 N N . LEU A 1 83 ? 12.707 -11.573 -24.978 1.00 90.81 83 LEU A N 1
ATOM 651 C CA . LEU A 1 83 ? 11.576 -11.080 -24.192 1.00 90.81 83 LEU A CA 1
ATOM 652 C C . LEU A 1 83 ? 11.265 -11.995 -23.007 1.00 90.81 83 LEU A C 1
ATOM 654 O O . LEU A 1 83 ? 11.181 -11.521 -21.878 1.00 90.81 83 LEU A O 1
ATOM 658 N N . ALA A 1 84 ? 11.159 -13.308 -23.226 1.00 90.56 84 ALA A N 1
ATOM 659 C CA . ALA A 1 84 ? 10.872 -14.252 -22.147 1.00 90.56 84 ALA A CA 1
ATOM 660 C C . ALA A 1 84 ? 11.932 -14.204 -21.028 1.00 90.56 84 ALA A C 1
ATOM 662 O O . ALA A 1 84 ? 11.595 -14.195 -19.841 1.00 90.56 84 ALA A O 1
ATOM 663 N N . LYS A 1 85 ? 13.222 -14.130 -21.390 1.00 93.44 85 LYS A N 1
ATOM 664 C CA . LYS A 1 85 ? 14.311 -14.008 -20.409 1.00 93.44 85 LYS A CA 1
ATOM 665 C C . LYS A 1 85 ? 14.317 -12.641 -19.722 1.00 93.44 85 LYS A C 1
ATOM 667 O O . LYS A 1 85 ? 14.506 -12.594 -18.508 1.00 93.44 85 LYS A O 1
ATOM 672 N N . ALA A 1 86 ? 14.082 -11.555 -20.458 1.00 91.06 86 ALA A N 1
ATOM 673 C CA . ALA A 1 86 ? 14.008 -10.206 -19.905 1.00 91.06 86 ALA A CA 1
ATOM 674 C C . ALA A 1 86 ? 12.852 -10.084 -18.903 1.00 91.06 86 ALA A C 1
ATOM 676 O O . ALA A 1 86 ? 13.081 -9.643 -17.781 1.00 91.06 86 ALA A O 1
ATOM 677 N N . HIS A 1 87 ? 11.663 -10.592 -19.242 1.00 89.88 87 HIS A N 1
ATOM 678 C CA . HIS A 1 87 ? 10.521 -10.657 -18.326 1.00 89.88 87 HIS A CA 1
ATOM 679 C C . HIS A 1 87 ? 10.841 -11.432 -17.048 1.00 89.88 87 HIS A C 1
ATOM 681 O O . HIS A 1 87 ? 10.488 -10.996 -15.958 1.00 89.88 87 HIS A O 1
ATOM 687 N N . LYS A 1 88 ? 11.549 -12.564 -17.145 1.00 89.12 88 LYS A N 1
ATOM 688 C CA . LYS A 1 88 ? 11.959 -13.328 -15.957 1.00 89.12 88 LYS A CA 1
ATOM 689 C C . LYS A 1 88 ? 12.899 -12.530 -15.045 1.00 89.12 88 LYS A C 1
ATOM 691 O O . LYS A 1 88 ? 12.846 -12.698 -13.827 1.00 89.12 88 LYS A O 1
ATOM 696 N N . VAL A 1 89 ? 13.766 -11.701 -15.627 1.00 89.81 89 VAL A N 1
ATOM 697 C CA . VAL A 1 89 ? 14.674 -10.815 -14.887 1.00 89.81 89 VAL A CA 1
ATOM 698 C C . VAL A 1 89 ? 13.896 -9.671 -14.236 1.00 89.81 89 VAL A C 1
ATOM 700 O O . VAL A 1 89 ? 14.040 -9.463 -13.034 1.00 89.81 89 VAL A O 1
ATOM 703 N N . THR A 1 90 ? 13.047 -8.968 -14.992 1.00 89.81 90 THR A N 1
ATOM 704 C CA . THR A 1 90 ? 12.302 -7.806 -14.485 1.00 89.81 90 THR A CA 1
ATOM 705 C C . THR A 1 90 ? 11.212 -8.184 -13.493 1.00 89.81 90 THR A C 1
ATOM 707 O O . THR A 1 90 ? 10.965 -7.411 -12.574 1.00 89.81 90 THR A O 1
ATOM 710 N N . ALA A 1 91 ? 10.619 -9.379 -13.593 1.00 87.19 91 ALA A N 1
ATOM 711 C CA . ALA A 1 91 ? 9.583 -9.863 -12.672 1.00 87.19 91 ALA A CA 1
ATOM 712 C C . ALA A 1 91 ? 10.023 -9.903 -11.197 1.00 87.19 91 ALA A C 1
ATOM 714 O O . ALA A 1 91 ? 9.176 -9.959 -10.311 1.00 87.19 91 ALA A O 1
ATOM 715 N N . GLN A 1 92 ? 11.331 -9.889 -10.935 1.00 84.25 92 GLN A N 1
ATOM 716 C CA . GLN A 1 92 ? 11.903 -9.951 -9.589 1.00 84.25 92 GLN A CA 1
ATOM 717 C C . GLN A 1 92 ? 12.448 -8.595 -9.117 1.00 84.25 92 GLN A C 1
ATOM 719 O O . GLN A 1 92 ? 12.974 -8.504 -8.009 1.00 84.25 92 GLN A O 1
ATOM 724 N N . ASP A 1 93 ? 12.348 -7.562 -9.960 1.00 89.38 93 ASP A N 1
ATOM 725 C CA . ASP A 1 93 ? 12.678 -6.183 -9.612 1.00 89.38 93 ASP A CA 1
ATOM 726 C C . ASP A 1 93 ? 11.593 -5.585 -8.696 1.00 89.38 93 ASP A C 1
ATOM 728 O O . ASP A 1 93 ? 10.410 -5.865 -8.925 1.00 89.38 93 ASP A O 1
ATOM 732 N N . PRO A 1 94 ? 11.950 -4.742 -7.705 1.00 89.00 94 PRO A N 1
ATOM 733 C CA . PRO A 1 94 ? 10.986 -4.108 -6.802 1.00 89.00 94 PRO A CA 1
ATOM 734 C C . PRO A 1 94 ? 9.804 -3.444 -7.505 1.00 89.00 94 PRO A C 1
ATOM 736 O O . PRO A 1 94 ? 8.675 -3.566 -7.037 1.00 89.00 94 PRO A O 1
ATOM 739 N N . VAL A 1 95 ? 10.035 -2.816 -8.664 1.00 91.75 95 VAL A N 1
ATOM 740 C CA . VAL A 1 95 ? 8.974 -2.169 -9.450 1.00 91.75 95 VAL A CA 1
ATOM 741 C C . VAL A 1 95 ? 7.906 -3.181 -9.872 1.00 91.75 95 VAL A C 1
ATOM 743 O O . VAL A 1 95 ? 6.708 -2.955 -9.681 1.00 91.75 95 VAL A O 1
ATOM 746 N N . SER A 1 96 ? 8.332 -4.330 -10.398 1.00 90.81 96 SER A N 1
ATOM 747 C CA . SER A 1 96 ? 7.420 -5.398 -10.818 1.00 90.81 96 SER A CA 1
ATOM 748 C C . SER A 1 96 ? 6.756 -6.075 -9.625 1.00 90.81 96 SER A C 1
ATOM 750 O O . SER A 1 96 ? 5.564 -6.381 -9.682 1.00 90.81 96 SER A O 1
ATOM 752 N N . VAL A 1 97 ? 7.507 -6.280 -8.537 1.00 88.25 97 VAL A N 1
ATOM 753 C CA . VAL A 1 97 ? 6.988 -6.824 -7.275 1.00 88.25 97 VAL A CA 1
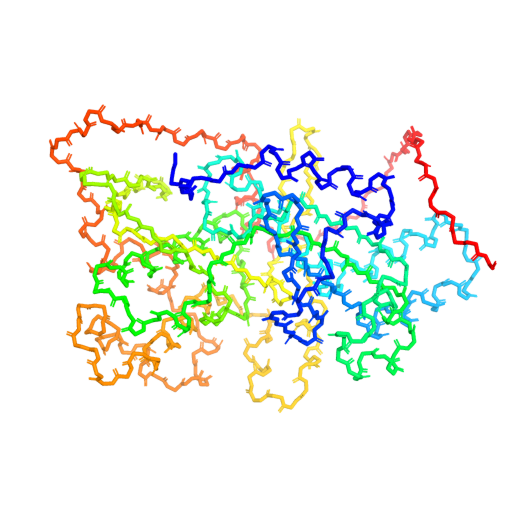ATOM 754 C C . VAL A 1 97 ? 5.829 -5.962 -6.778 1.00 88.25 97 VAL A C 1
ATOM 756 O O . VAL A 1 97 ? 4.710 -6.462 -6.631 1.00 88.25 97 VAL A O 1
ATOM 759 N N . LYS A 1 98 ? 6.057 -4.655 -6.631 1.00 92.75 98 LYS A N 1
ATOM 760 C CA . LYS A 1 98 ? 5.038 -3.697 -6.204 1.00 92.75 98 LYS A CA 1
ATOM 761 C C . LYS A 1 98 ? 3.837 -3.674 -7.138 1.00 92.75 98 LYS A C 1
ATOM 763 O O . LYS A 1 98 ? 2.709 -3.752 -6.662 1.00 92.75 98 LYS A O 1
ATOM 768 N N . ASN A 1 99 ? 4.044 -3.614 -8.453 1.00 92.62 99 ASN A N 1
ATOM 769 C CA . ASN A 1 99 ? 2.938 -3.557 -9.414 1.00 92.62 99 ASN A CA 1
ATOM 770 C C . ASN A 1 99 ? 2.028 -4.787 -9.341 1.00 92.62 99 ASN A C 1
ATOM 772 O O . ASN A 1 99 ? 0.805 -4.659 -9.422 1.00 92.62 99 ASN A O 1
ATOM 776 N N . ASN A 1 100 ? 2.603 -5.968 -9.138 1.00 90.56 100 ASN A N 1
ATOM 777 C CA . ASN A 1 100 ? 1.829 -7.193 -9.005 1.00 90.56 100 ASN A CA 1
ATOM 778 C C . ASN A 1 100 ? 1.061 -7.265 -7.676 1.00 90.56 100 ASN A C 1
ATOM 780 O O . ASN A 1 100 ? -0.101 -7.672 -7.686 1.00 90.56 100 ASN A O 1
ATOM 784 N N . TYR A 1 101 ? 1.655 -6.835 -6.555 1.00 92.62 101 TYR A N 1
ATOM 785 C CA . TYR A 1 101 ? 0.919 -6.719 -5.290 1.00 92.62 101 TYR A CA 1
ATOM 786 C C . TYR A 1 101 ? -0.185 -5.667 -5.373 1.00 92.62 101 TYR A C 1
ATOM 788 O O . TYR A 1 101 ? -1.304 -5.941 -4.959 1.00 92.62 101 TYR A O 1
ATOM 796 N N . SER A 1 102 ? 0.065 -4.508 -5.988 1.00 94.69 102 SER A N 1
ATOM 797 C CA . SER A 1 102 ? -0.977 -3.505 -6.234 1.00 94.69 102 SER A CA 1
ATOM 798 C C . SER A 1 102 ? -2.124 -4.065 -7.084 1.00 94.69 102 SER A C 1
ATOM 800 O O . SER A 1 102 ? -3.285 -3.818 -6.776 1.00 94.69 102 SER A O 1
ATOM 802 N N . ALA A 1 103 ? -1.831 -4.863 -8.116 1.00 91.44 103 ALA A N 1
ATOM 803 C CA . ALA A 1 103 ? -2.867 -5.525 -8.911 1.00 91.44 103 ALA A CA 1
ATOM 804 C C . ALA A 1 103 ? -3.671 -6.551 -8.090 1.00 91.44 103 ALA A C 1
ATOM 806 O O . ALA A 1 103 ? -4.885 -6.664 -8.256 1.00 91.44 103 ALA A O 1
ATOM 807 N N . PHE A 1 104 ? -3.013 -7.280 -7.187 1.00 91.94 104 PHE A N 1
ATOM 808 C CA . PHE A 1 104 ? -3.684 -8.179 -6.253 1.00 91.94 104 PHE A CA 1
ATOM 809 C C . PHE A 1 104 ? -4.591 -7.412 -5.274 1.00 91.94 104 PHE A C 1
ATOM 811 O O . PHE A 1 104 ? -5.757 -7.764 -5.108 1.00 91.94 104 PHE A O 1
ATOM 818 N N . CYS A 1 105 ? -4.106 -6.307 -4.705 1.00 94.56 105 CYS A N 1
ATOM 819 C CA . CYS A 1 105 ? -4.888 -5.424 -3.843 1.00 94.56 105 CYS A CA 1
ATOM 820 C C . CYS A 1 105 ? -6.103 -4.827 -4.566 1.00 94.56 105 CYS A C 1
ATOM 822 O O . CYS A 1 105 ? -7.192 -4.795 -3.997 1.00 94.56 105 CYS A O 1
ATOM 824 N N . ASN A 1 106 ? -5.958 -4.417 -5.832 1.00 94.38 106 ASN A N 1
ATOM 825 C CA . ASN A 1 106 ? -7.091 -3.982 -6.652 1.00 94.38 106 ASN A CA 1
ATOM 826 C C . ASN A 1 106 ? -8.162 -5.073 -6.758 1.00 94.38 106 ASN A C 1
ATOM 828 O O . ASN A 1 106 ? -9.341 -4.766 -6.623 1.00 94.38 106 ASN A O 1
ATOM 832 N N . MET A 1 107 ? -7.765 -6.336 -6.948 1.00 91.25 107 MET A N 1
ATOM 833 C CA . MET A 1 107 ? -8.700 -7.463 -6.999 1.00 91.25 107 MET A CA 1
ATOM 834 C C . MET A 1 107 ? -9.433 -7.661 -5.664 1.00 91.25 107 MET A C 1
ATOM 836 O O . MET A 1 107 ? -10.640 -7.894 -5.672 1.00 91.25 107 MET A O 1
ATOM 840 N N . LEU A 1 108 ? -8.751 -7.498 -4.523 1.00 91.69 108 LEU A N 1
ATOM 841 C CA . LEU A 1 108 ? -9.403 -7.528 -3.206 1.00 91.69 108 LEU A CA 1
ATOM 842 C C . LEU A 1 108 ? -10.399 -6.373 -3.017 1.00 91.69 108 LEU A C 1
ATOM 844 O O . LEU A 1 108 ? -11.461 -6.575 -2.432 1.00 91.69 108 LEU A O 1
ATOM 848 N N . ILE A 1 109 ? -10.080 -5.178 -3.519 1.00 93.25 109 ILE A N 1
ATOM 849 C CA . ILE A 1 109 ? -10.982 -4.018 -3.476 1.00 93.25 109 ILE A CA 1
ATOM 850 C C . ILE A 1 109 ? -12.207 -4.255 -4.363 1.00 93.25 109 ILE A C 1
ATOM 852 O O . ILE A 1 109 ? -13.333 -4.043 -3.929 1.00 93.25 109 ILE A O 1
ATOM 856 N N . GLU A 1 110 ? -11.992 -4.686 -5.604 1.00 88.75 110 GLU A N 1
ATOM 857 C CA . GLU A 1 110 ? -13.041 -4.884 -6.613 1.00 88.75 110 GLU A CA 1
ATOM 858 C C . GLU A 1 110 ? -14.019 -5.996 -6.255 1.00 88.75 110 GLU A C 1
ATOM 860 O O . GLU A 1 110 ? -15.175 -5.951 -6.663 1.00 88.75 110 GLU A O 1
ATOM 865 N N . ARG A 1 111 ? -13.554 -6.988 -5.494 1.00 87.88 111 ARG A N 1
ATOM 866 C CA . ARG A 1 111 ? -14.384 -8.074 -4.971 1.00 87.88 111 ARG A CA 1
ATOM 867 C C . ARG A 1 111 ? -14.974 -7.763 -3.600 1.00 87.88 111 ARG A C 1
ATOM 869 O O . ARG A 1 111 ? -15.506 -8.675 -2.976 1.00 87.88 111 ARG A O 1
ATOM 876 N N . ASP A 1 112 ? -14.851 -6.518 -3.128 1.00 88.62 112 ASP A N 1
ATOM 877 C CA . ASP A 1 112 ? -15.341 -6.084 -1.817 1.00 88.62 112 ASP A CA 1
ATOM 878 C C . ASP A 1 112 ? -14.857 -7.017 -0.683 1.00 88.62 112 ASP A C 1
ATOM 880 O O . ASP A 1 112 ? -15.598 -7.364 0.238 1.00 88.62 112 ASP A O 1
ATOM 884 N N . VAL A 1 113 ? -13.593 -7.447 -0.765 1.00 89.56 113 VAL A N 1
ATOM 885 C CA . VAL A 1 113 ? -12.925 -8.297 0.234 1.00 89.56 113 VAL A CA 1
ATOM 886 C C . VAL A 1 113 ? -12.133 -7.452 1.219 1.00 89.56 113 VAL A C 1
ATOM 888 O O . VAL A 1 113 ? -12.145 -7.713 2.417 1.00 89.56 113 VAL A O 1
ATOM 891 N N . CYS A 1 114 ? -11.419 -6.438 0.732 1.00 94.75 114 CYS A N 1
ATOM 892 C CA . CYS A 1 114 ? -10.684 -5.520 1.589 1.00 94.75 114 CYS A CA 1
ATOM 893 C C . CYS A 1 114 ? -10.499 -4.170 0.892 1.00 94.75 114 CYS A C 1
ATOM 895 O O . CYS A 1 114 ? -9.864 -4.115 -0.163 1.00 94.75 114 CYS A O 1
ATOM 897 N N . PRO A 1 115 ? -11.001 -3.067 1.467 1.00 95.88 115 PRO A N 1
ATOM 898 C CA . PRO A 1 115 ? -10.935 -1.767 0.819 1.00 95.88 115 PRO A CA 1
ATOM 899 C C . PRO A 1 115 ? -9.671 -0.978 1.199 1.00 95.88 115 PRO A C 1
ATOM 901 O O . PRO A 1 115 ? -9.390 0.046 0.579 1.00 95.88 115 PRO A O 1
ATOM 904 N N . HIS A 1 116 ? -8.908 -1.448 2.192 1.00 97.69 116 HIS A N 1
ATOM 905 C CA . HIS A 1 116 ? -7.805 -0.733 2.846 1.00 97.69 116 HIS A CA 1
ATOM 906 C C . HIS A 1 116 ? -6.468 -0.857 2.110 1.00 97.69 116 HIS A C 1
ATOM 908 O O . HIS A 1 116 ? -5.410 -1.018 2.722 1.00 97.69 116 HIS A O 1
ATOM 914 N N . PHE A 1 117 ? -6.515 -0.726 0.787 1.00 97.69 117 PHE A N 1
ATOM 915 C CA . PHE A 1 117 ? -5.340 -0.601 -0.067 1.00 97.69 117 PHE A CA 1
ATOM 916 C C . PHE A 1 117 ? -5.498 0.580 -1.017 1.00 97.69 117 PHE A C 1
ATOM 918 O O . PHE A 1 117 ? -6.612 0.956 -1.401 1.00 97.69 117 PHE A O 1
ATOM 925 N N . VAL A 1 118 ? -4.366 1.163 -1.402 1.00 97.19 118 VAL A N 1
ATOM 926 C CA . VAL A 1 118 ? -4.340 2.207 -2.425 1.00 97.19 118 VAL A CA 1
ATOM 927 C C . VAL A 1 118 ? -4.660 1.569 -3.768 1.00 97.19 118 VAL A C 1
ATOM 929 O O . VAL A 1 118 ? -3.957 0.659 -4.210 1.00 97.19 118 VAL A O 1
ATOM 932 N N . TYR A 1 119 ? -5.721 2.047 -4.415 1.00 96.00 119 TYR A N 1
ATOM 933 C CA . TYR A 1 119 ? -6.098 1.538 -5.726 1.00 96.00 119 TYR A CA 1
ATOM 934 C C . TYR A 1 119 ? -5.127 2.052 -6.793 1.00 96.00 119 TYR A C 1
ATOM 936 O O . TYR A 1 119 ? -4.937 3.263 -6.935 1.00 96.00 119 TYR A O 1
ATOM 944 N N . MET A 1 120 ? -4.534 1.144 -7.567 1.00 95.88 120 MET A N 1
ATOM 945 C CA . MET A 1 120 ? -3.667 1.490 -8.695 1.00 95.88 120 MET A CA 1
ATOM 946 C C . MET A 1 120 ? -4.490 1.492 -9.985 1.00 95.88 120 MET A C 1
ATOM 948 O O . MET A 1 120 ? -4.796 0.436 -10.529 1.00 95.88 120 MET A O 1
ATOM 952 N N . TYR A 1 121 ? -4.852 2.668 -10.490 1.00 93.44 121 TYR A N 1
ATOM 953 C CA . TYR A 1 121 ? -5.715 2.805 -11.667 1.00 93.44 121 TYR A CA 1
ATOM 954 C C . TYR A 1 121 ? -5.100 2.230 -12.938 1.00 93.44 121 TYR A C 1
ATOM 956 O O . TYR A 1 121 ? -5.801 1.618 -13.742 1.00 93.44 121 TYR A O 1
ATOM 964 N N . HIS A 1 122 ? -3.799 2.443 -13.129 1.00 92.25 122 HIS A N 1
ATOM 965 C CA . HIS A 1 122 ? -3.072 1.973 -14.300 1.00 92.25 122 HIS A CA 1
ATOM 966 C C . HIS A 1 122 ? -1.566 1.969 -14.038 1.00 92.25 122 HIS A C 1
ATOM 968 O O . HIS A 1 122 ? -1.080 2.693 -13.165 1.00 92.25 122 HIS A O 1
ATOM 974 N N . GLN A 1 123 ? -0.826 1.176 -14.808 1.00 93.44 123 GLN A N 1
ATOM 975 C CA . GLN A 1 123 ? 0.631 1.201 -14.826 1.00 93.44 123 GLN A CA 1
ATOM 976 C C . GLN A 1 123 ? 1.167 0.809 -16.202 1.00 93.44 123 GLN A C 1
ATOM 978 O O . GLN A 1 123 ? 0.593 -0.062 -16.859 1.00 93.44 123 GLN A O 1
ATOM 983 N N . LYS A 1 124 ? 2.253 1.455 -16.628 1.00 92.31 124 LYS A N 1
ATOM 984 C CA . LYS A 1 124 ? 2.880 1.247 -17.935 1.00 92.31 124 LYS A CA 1
ATOM 985 C C . LYS A 1 124 ? 4.386 1.468 -17.838 1.00 92.31 124 LYS A C 1
ATOM 987 O O . LYS A 1 124 ? 4.840 2.438 -17.230 1.00 92.31 124 LYS A O 1
ATOM 992 N N . ASP A 1 125 ? 5.152 0.593 -18.479 1.00 91.62 125 ASP A N 1
ATOM 993 C CA . ASP A 1 125 ? 6.566 0.851 -18.736 1.00 91.62 125 ASP A CA 1
ATOM 994 C C . ASP A 1 125 ? 6.702 1.858 -19.876 1.00 91.62 125 ASP A C 1
ATOM 996 O O . ASP A 1 125 ? 6.092 1.712 -20.936 1.00 91.62 125 ASP A O 1
ATOM 1000 N N . VAL A 1 126 ? 7.497 2.896 -19.647 1.00 90.00 126 VAL A N 1
ATOM 1001 C CA . VAL A 1 126 ? 7.657 4.030 -20.555 1.00 90.00 126 VAL A CA 1
ATOM 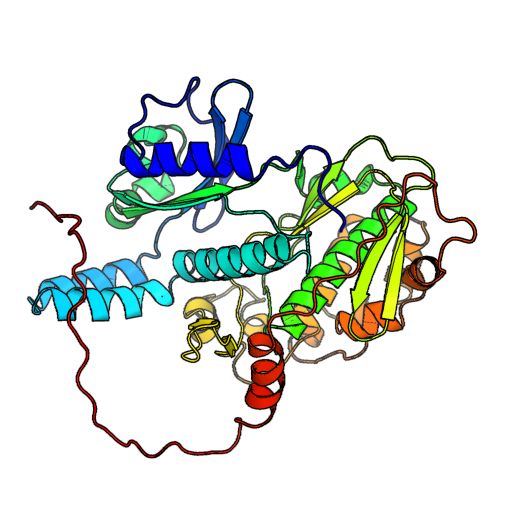1002 C C . VAL A 1 126 ? 9.128 4.375 -20.729 1.00 90.00 126 VAL A C 1
ATOM 1004 O O . VAL A 1 126 ? 9.953 4.232 -19.820 1.00 90.00 126 VAL A O 1
ATOM 1007 N N . LYS A 1 127 ? 9.460 4.853 -21.926 1.00 90.25 127 LYS A N 1
ATOM 1008 C CA . LYS A 1 127 ? 10.805 5.306 -22.273 1.00 90.25 127 LYS A CA 1
ATOM 1009 C C . LYS A 1 127 ? 10.885 6.823 -22.100 1.00 90.25 127 LYS A C 1
ATOM 1011 O O . LYS A 1 127 ? 10.040 7.548 -22.607 1.00 90.25 127 LYS A O 1
ATOM 1016 N N . CYS A 1 128 ? 11.918 7.291 -21.410 1.00 88.50 128 CYS A N 1
ATOM 1017 C CA . CYS A 1 128 ? 12.261 8.699 -21.207 1.00 88.50 128 CYS A CA 1
ATOM 1018 C C . CYS A 1 128 ? 11.202 9.555 -20.489 1.00 88.50 128 CYS A C 1
ATOM 1020 O O . CYS A 1 128 ? 11.272 10.778 -20.587 1.00 88.50 128 CYS A O 1
ATOM 1022 N N . PHE A 1 129 ? 10.256 8.981 -19.737 1.00 89.75 129 PHE A N 1
ATOM 1023 C CA . PHE A 1 129 ? 9.259 9.807 -19.044 1.00 89.75 129 PHE A CA 1
ATOM 1024 C C . PHE A 1 129 ? 9.904 10.729 -18.006 1.00 89.75 129 PHE A C 1
ATOM 1026 O O . PHE A 1 129 ? 9.528 11.892 -17.895 1.00 89.75 129 PHE A O 1
ATOM 1033 N N . ALA A 1 130 ? 10.936 10.255 -17.304 1.00 91.56 130 ALA A N 1
ATOM 1034 C CA . ALA A 1 130 ? 11.674 11.085 -16.355 1.00 91.56 130 ALA A CA 1
ATOM 1035 C C . ALA A 1 130 ? 12.293 12.340 -17.000 1.00 91.56 130 ALA A C 1
ATOM 1037 O O . ALA A 1 130 ? 12.430 13.356 -16.326 1.00 91.56 130 ALA A O 1
ATOM 1038 N N . ALA A 1 131 ? 12.612 12.310 -18.301 1.00 90.44 131 ALA A N 1
ATOM 1039 C CA . ALA A 1 131 ? 13.140 13.472 -19.015 1.00 90.44 131 ALA A CA 1
ATOM 1040 C C . ALA A 1 131 ? 12.099 14.594 -19.171 1.00 90.44 131 ALA A C 1
ATOM 1042 O O . ALA A 1 131 ? 12.466 15.766 -19.181 1.00 90.44 131 ALA A O 1
ATOM 1043 N N . LEU A 1 132 ? 10.809 14.242 -19.236 1.00 87.25 132 LEU A N 1
ATOM 1044 C CA . LEU A 1 132 ? 9.695 15.192 -19.334 1.00 87.25 132 LEU A CA 1
ATOM 1045 C C . LEU A 1 132 ? 9.460 15.957 -18.026 1.00 87.25 132 LEU A C 1
ATOM 1047 O O . LEU A 1 132 ? 8.886 17.040 -18.033 1.00 87.25 132 LEU A O 1
ATOM 1051 N N . VAL A 1 133 ? 9.908 15.392 -16.904 1.00 90.50 133 VAL A N 1
ATOM 1052 C CA . VAL A 1 133 ? 9.779 15.967 -15.556 1.00 90.50 133 VAL A CA 1
ATOM 1053 C C . VAL A 1 133 ? 11.143 16.153 -14.888 1.00 90.50 133 VAL A C 1
ATOM 1055 O O . VAL A 1 133 ? 11.234 16.176 -13.662 1.00 90.50 133 VAL A O 1
ATOM 1058 N N . LYS A 1 134 ? 12.215 16.272 -15.682 1.00 91.38 134 LYS A N 1
ATOM 1059 C CA . LYS A 1 134 ? 13.607 16.239 -15.200 1.00 91.38 134 LYS A CA 1
ATOM 1060 C C . LYS A 1 134 ? 13.883 17.264 -14.098 1.00 91.38 134 LYS A C 1
ATOM 1062 O O . LYS A 1 134 ? 14.562 16.935 -13.133 1.00 91.38 134 LYS A O 1
ATOM 1067 N N . ASP A 1 135 ? 13.286 18.451 -14.202 1.00 91.94 135 ASP A N 1
ATOM 1068 C CA . ASP A 1 135 ? 13.507 19.562 -13.269 1.00 91.94 135 ASP A CA 1
ATOM 1069 C C . ASP A 1 135 ? 12.852 19.317 -11.898 1.00 91.94 135 ASP A C 1
ATOM 1071 O O . ASP A 1 135 ? 13.124 20.026 -10.934 1.00 91.94 135 ASP A O 1
ATOM 1075 N N . GLN A 1 136 ? 11.997 18.295 -11.796 1.00 91.00 136 GLN A N 1
ATOM 1076 C CA . GLN A 1 136 ? 11.346 17.877 -10.555 1.00 91.00 136 GLN A CA 1
ATOM 1077 C C . GLN A 1 136 ? 11.855 16.535 -10.023 1.00 91.00 136 GLN A C 1
ATOM 1079 O O . GLN A 1 136 ? 11.468 16.120 -8.933 1.00 91.00 136 GLN A O 1
ATOM 1084 N N . VAL A 1 137 ? 12.680 15.828 -10.793 1.00 91.06 137 VAL A N 1
ATOM 1085 C CA . VAL A 1 137 ? 13.263 14.542 -10.403 1.00 91.06 137 VAL A CA 1
ATOM 1086 C C . VAL A 1 137 ? 14.555 14.791 -9.631 1.00 91.06 137 VAL A C 1
ATOM 1088 O O . VAL A 1 137 ? 15.342 15.667 -9.991 1.00 91.06 137 VAL A O 1
ATOM 1091 N N . LYS A 1 138 ? 14.816 13.982 -8.595 1.00 88.25 138 LYS A N 1
ATOM 1092 C CA . LYS A 1 138 ? 16.052 14.085 -7.800 1.00 88.25 138 LYS A CA 1
ATOM 1093 C C . LYS A 1 138 ? 17.305 14.041 -8.695 1.00 88.25 138 LYS A C 1
ATOM 1095 O O . LYS A 1 138 ? 17.419 13.119 -9.511 1.00 88.25 138 LYS A O 1
ATOM 1100 N N . PRO A 1 139 ? 18.291 14.943 -8.512 1.00 88.81 139 PRO A N 1
ATOM 1101 C CA . PRO A 1 139 ? 19.500 14.974 -9.337 1.00 88.81 139 PRO A CA 1
ATOM 1102 C C . PRO A 1 139 ? 20.267 13.646 -9.373 1.00 88.81 139 PRO A C 1
ATOM 1104 O O . PRO A 1 139 ? 20.818 13.279 -10.411 1.00 88.81 139 PRO A O 1
ATOM 1107 N N . GLU A 1 140 ? 20.267 12.869 -8.281 1.00 88.06 140 GLU A N 1
ATOM 1108 C CA . GLU A 1 140 ? 20.946 11.563 -8.260 1.00 88.06 140 GLU A CA 1
ATOM 1109 C C . GLU A 1 140 ? 20.367 10.574 -9.285 1.00 88.06 140 GLU A C 1
ATOM 1111 O O . GLU A 1 140 ? 21.100 9.738 -9.816 1.00 88.06 140 GLU A O 1
ATOM 1116 N N . ARG A 1 141 ? 19.067 10.674 -9.605 1.00 86.19 141 ARG A N 1
ATOM 1117 C CA . ARG A 1 141 ? 18.404 9.813 -10.600 1.00 86.19 141 ARG A CA 1
ATOM 1118 C C . ARG A 1 141 ? 18.897 10.091 -12.007 1.00 86.19 141 ARG A C 1
ATOM 1120 O O . ARG A 1 141 ? 18.997 9.166 -12.806 1.00 86.19 141 ARG A O 1
ATOM 1127 N N . GLN A 1 142 ? 19.223 11.348 -12.290 1.00 86.44 142 GLN A N 1
ATOM 1128 C CA . GLN A 1 142 ? 19.653 11.799 -13.611 1.00 86.44 142 GLN A CA 1
ATOM 1129 C C . GLN A 1 142 ? 21.032 11.236 -13.981 1.00 86.44 142 GLN A C 1
ATOM 1131 O O . GLN A 1 142 ? 21.322 11.041 -15.155 1.00 86.44 142 GLN A O 1
ATOM 1136 N N . ARG A 1 143 ? 21.862 10.898 -12.983 1.00 84.12 143 ARG A N 1
ATOM 1137 C CA . ARG A 1 143 ? 23.196 10.309 -13.197 1.00 84.12 143 ARG A CA 1
ATOM 1138 C C . ARG A 1 143 ? 23.143 8.882 -13.747 1.00 84.12 143 ARG A C 1
ATOM 1140 O O . ARG A 1 143 ? 24.104 8.423 -14.358 1.00 84.12 143 ARG A O 1
ATOM 1147 N N . ASN A 1 144 ? 22.044 8.159 -13.527 1.00 77.94 144 ASN A N 1
ATOM 1148 C CA . ASN A 1 144 ? 21.883 6.803 -14.036 1.00 77.94 144 ASN A CA 1
ATOM 1149 C C . ASN A 1 144 ? 21.117 6.815 -15.361 1.00 77.94 144 ASN A C 1
ATOM 1151 O O . ASN A 1 144 ? 19.897 6.658 -15.398 1.00 77.94 144 ASN A O 1
ATOM 1155 N N . ASN A 1 145 ? 21.862 6.945 -16.461 1.00 84.00 145 ASN A N 1
ATOM 1156 C CA . ASN A 1 145 ? 21.307 7.077 -17.810 1.00 84.00 145 ASN A CA 1
ATOM 1157 C C . ASN A 1 145 ? 20.288 5.988 -18.182 1.00 84.00 145 ASN A C 1
ATOM 1159 O O . ASN A 1 145 ? 19.355 6.255 -18.935 1.00 84.00 145 ASN A O 1
ATOM 1163 N N . LEU A 1 146 ? 20.438 4.758 -17.679 1.00 87.69 146 LEU A N 1
ATOM 1164 C CA . LEU A 1 146 ? 19.537 3.663 -18.040 1.00 87.69 146 LEU A CA 1
ATOM 1165 C C . LEU A 1 146 ? 18.257 3.670 -17.221 1.00 87.69 146 LEU A C 1
ATOM 1167 O O . LEU A 1 146 ? 17.181 3.571 -17.806 1.00 87.69 146 LEU A O 1
ATOM 1171 N N . SER A 1 147 ? 18.348 3.795 -15.896 1.00 87.56 147 SER A N 1
ATOM 1172 C CA . SER A 1 147 ? 17.140 3.833 -15.067 1.00 87.56 147 SER A CA 1
ATOM 1173 C C . SER A 1 147 ? 16.352 5.118 -15.293 1.00 87.56 147 SER A C 1
ATOM 1175 O O . SER A 1 147 ? 15.128 5.093 -15.244 1.00 87.56 147 SER A O 1
ATOM 1177 N N . PHE A 1 148 ? 17.026 6.221 -15.625 1.00 90.31 148 PHE A N 1
ATOM 1178 C CA . PHE A 1 148 ? 16.376 7.459 -16.037 1.00 90.31 148 PHE A CA 1
ATOM 1179 C C . PHE A 1 148 ? 15.644 7.307 -17.379 1.00 90.31 148 PHE A C 1
ATOM 1181 O O . PHE A 1 148 ? 14.561 7.859 -17.552 1.00 90.31 148 PHE A O 1
ATOM 1188 N N . ARG A 1 149 ? 16.192 6.512 -18.311 1.00 90.62 149 ARG A N 1
ATOM 1189 C CA . ARG A 1 149 ? 15.602 6.264 -19.636 1.00 90.62 149 ARG A CA 1
ATOM 1190 C C . ARG A 1 149 ? 14.472 5.237 -19.630 1.00 90.62 149 ARG A C 1
ATOM 1192 O O . ARG A 1 149 ? 13.611 5.319 -20.498 1.00 90.62 149 ARG A O 1
ATOM 1199 N N . TYR A 1 150 ? 14.474 4.272 -18.719 1.00 90.81 150 TYR A N 1
ATOM 1200 C CA . TYR A 1 150 ? 13.457 3.222 -18.654 1.00 90.81 150 TYR A CA 1
ATOM 1201 C C . TYR A 1 150 ? 12.755 3.275 -17.306 1.00 90.81 150 TYR A C 1
ATOM 1203 O O . TYR A 1 150 ? 13.311 2.873 -16.283 1.00 90.81 150 TYR A O 1
ATOM 1211 N N . ASN A 1 151 ? 11.526 3.781 -17.318 1.00 92.81 151 ASN A N 1
ATOM 1212 C CA . ASN A 1 151 ? 10.741 3.991 -16.114 1.00 92.81 151 ASN A CA 1
ATOM 1213 C C . ASN A 1 151 ? 9.465 3.155 -16.154 1.00 92.81 151 ASN A C 1
ATOM 1215 O O . ASN A 1 151 ? 8.961 2.812 -17.221 1.00 92.81 151 ASN A O 1
ATOM 1219 N N . ASN A 1 152 ? 8.898 2.907 -14.983 1.00 95.00 152 ASN A N 1
ATOM 1220 C CA . ASN A 1 152 ? 7.513 2.487 -14.854 1.00 95.00 152 ASN A CA 1
ATOM 1221 C C . ASN A 1 152 ? 6.704 3.658 -14.304 1.00 95.00 152 ASN A C 1
ATOM 1223 O O . ASN A 1 152 ? 7.058 4.220 -13.266 1.00 95.00 152 ASN A O 1
ATOM 1227 N N . VAL A 1 153 ? 5.623 4.031 -14.978 1.00 94.19 153 VAL A N 1
ATOM 1228 C CA . VAL A 1 153 ? 4.682 5.030 -14.471 1.00 94.19 153 VAL A CA 1
ATOM 1229 C C . VAL A 1 153 ? 3.430 4.319 -14.004 1.00 94.19 153 VAL A C 1
ATOM 1231 O O . VAL A 1 153 ? 2.869 3.497 -14.722 1.00 94.19 153 VAL A O 1
ATOM 1234 N N . SER A 1 154 ? 2.979 4.647 -12.797 1.00 94.81 154 SER A N 1
ATOM 1235 C CA . SER A 1 154 ? 1.740 4.115 -12.238 1.00 94.81 154 SER A CA 1
ATOM 1236 C C . SER A 1 154 ? 0.888 5.222 -11.635 1.00 94.81 154 SER A C 1
ATOM 1238 O O . SER A 1 154 ? 1.413 6.151 -11.026 1.00 94.81 154 SER A O 1
ATOM 1240 N N . PHE A 1 155 ? -0.425 5.116 -11.803 1.00 94.25 155 PHE A N 1
ATOM 1241 C CA . PHE A 1 155 ? -1.401 6.058 -11.271 1.00 94.25 155 PHE A CA 1
ATOM 1242 C C . PHE A 1 155 ? -2.135 5.440 -10.096 1.00 94.25 155 PHE A C 1
ATOM 1244 O O . PHE A 1 155 ? -2.615 4.310 -10.177 1.00 94.25 155 PHE A O 1
ATOM 1251 N N . HIS A 1 156 ? -2.234 6.197 -9.017 1.00 95.69 156 HIS A N 1
ATOM 1252 C CA . HIS A 1 156 ? -2.732 5.753 -7.729 1.00 95.69 156 HIS A CA 1
ATOM 1253 C C . HIS A 1 156 ? -3.819 6.684 -7.230 1.00 95.69 156 HIS A C 1
ATOM 1255 O O . HIS A 1 156 ? -3.823 7.893 -7.497 1.00 95.69 156 HIS A O 1
ATOM 1261 N N . GLU A 1 157 ? -4.722 6.100 -6.459 1.00 95.19 157 GLU A N 1
ATOM 1262 C CA . GLU A 1 157 ? -5.694 6.834 -5.674 1.00 95.19 157 GLU A CA 1
ATOM 1263 C C . GLU A 1 157 ? -5.013 7.848 -4.758 1.00 95.19 157 GLU A C 1
ATOM 1265 O O . GLU A 1 157 ? -4.004 7.575 -4.103 1.00 95.19 157 GLU A O 1
ATOM 1270 N N . LYS A 1 158 ? -5.588 9.048 -4.718 1.00 95.12 158 LYS A N 1
ATOM 1271 C CA . LYS A 1 158 ? -5.092 10.131 -3.885 1.00 95.12 158 LYS A CA 1
ATOM 1272 C C . LYS A 1 158 ? -5.668 10.020 -2.476 1.00 95.12 158 LYS A C 1
ATOM 1274 O O . LYS A 1 158 ? -6.875 10.113 -2.282 1.00 95.12 158 LYS A O 1
ATOM 1279 N N . PHE A 1 159 ? -4.774 9.957 -1.499 1.00 96.25 159 PHE A N 1
ATOM 1280 C CA . PHE A 1 159 ? -5.080 10.161 -0.085 1.00 96.25 159 PHE A CA 1
ATOM 1281 C C . PHE A 1 159 ? -4.665 11.567 0.360 1.00 96.25 159 PHE A C 1
ATOM 1283 O O . PHE A 1 159 ? -3.925 12.259 -0.346 1.00 96.25 159 PHE A O 1
ATOM 1290 N N . GLN A 1 160 ? -5.163 12.018 1.514 1.00 96.00 160 GLN A N 1
ATOM 1291 C CA . GLN A 1 160 ? -4.819 13.344 2.037 1.00 96.00 160 GLN A CA 1
ATOM 1292 C C . GLN A 1 160 ? -3.363 13.404 2.504 1.00 96.00 160 GLN A C 1
ATOM 1294 O O . GLN A 1 160 ? -2.657 14.354 2.168 1.00 96.00 160 GLN A O 1
ATOM 1299 N N . THR A 1 161 ? -2.926 12.415 3.288 1.00 96.62 161 THR A N 1
ATOM 1300 C CA . THR A 1 161 ? -1.579 12.370 3.878 1.00 96.62 161 THR A CA 1
ATOM 1301 C C . THR A 1 161 ? -1.236 10.958 4.385 1.00 96.62 161 THR A C 1
ATOM 1303 O O . THR A 1 161 ? -2.036 10.035 4.217 1.00 96.62 161 THR A O 1
ATOM 1306 N N . SER A 1 162 ? -0.064 10.776 4.998 1.00 97.25 162 SER A N 1
ATOM 1307 C CA . SER A 1 162 ? 0.298 9.560 5.736 1.00 97.25 162 SER A CA 1
ATOM 1308 C C . SER A 1 162 ? -0.212 9.588 7.181 1.00 97.25 162 SER A C 1
ATOM 1310 O O . SER A 1 162 ? -0.412 10.650 7.783 1.00 97.25 162 SER A O 1
ATOM 1312 N N . LEU A 1 163 ? -0.396 8.409 7.776 1.00 97.38 163 LEU A N 1
ATOM 1313 C CA . LEU A 1 163 ? -0.799 8.260 9.172 1.00 97.38 163 LEU A CA 1
ATOM 1314 C C . LEU A 1 163 ? 0.215 8.926 10.106 1.00 97.38 163 LEU A C 1
ATOM 1316 O O . LEU A 1 163 ? -0.198 9.596 11.048 1.00 97.38 163 LEU A O 1
ATOM 1320 N N . ARG A 1 164 ? 1.519 8.825 9.805 1.00 96.06 164 ARG A N 1
ATOM 1321 C CA . ARG A 1 164 ? 2.605 9.519 10.524 1.00 96.06 164 ARG A CA 1
ATOM 1322 C C . ARG A 1 164 ? 2.282 10.996 10.762 1.00 96.06 164 ARG A C 1
ATOM 1324 O O . ARG A 1 164 ? 2.399 11.476 11.888 1.00 96.06 164 ARG A O 1
ATOM 1331 N N . LEU A 1 165 ? 1.868 11.704 9.711 1.00 95.75 165 LEU A N 1
ATOM 1332 C CA . LEU A 1 165 ? 1.616 13.145 9.751 1.00 95.75 165 LEU A CA 1
ATOM 1333 C C . LEU A 1 165 ? 0.280 13.500 10.412 1.00 95.75 165 LEU A C 1
ATOM 1335 O O . LEU A 1 165 ? 0.146 14.606 10.938 1.00 95.75 165 LEU A O 1
ATOM 1339 N N . ARG A 1 166 ? -0.694 12.578 10.406 1.00 95.88 166 ARG A N 1
ATOM 1340 C CA . ARG A 1 166 ? -2.028 12.807 10.985 1.00 95.88 166 ARG A CA 1
ATOM 1341 C C . ARG A 1 166 ? -2.185 12.312 12.423 1.00 95.88 166 ARG A C 1
ATOM 1343 O O . ARG A 1 166 ? -3.155 12.660 13.090 1.00 95.88 166 ARG A O 1
ATOM 1350 N N . LEU A 1 167 ? -1.244 11.504 12.906 1.00 94.44 167 LEU A N 1
ATOM 1351 C CA . LEU A 1 167 ? -1.406 10.703 14.118 1.00 94.44 167 LEU A CA 1
ATOM 1352 C C . LEU A 1 167 ? -1.834 11.522 15.342 1.00 94.44 167 LEU A C 1
ATOM 1354 O O . LEU A 1 167 ? -2.749 11.130 16.057 1.00 94.44 167 LEU A O 1
ATOM 1358 N N . ARG A 1 168 ? -1.209 12.687 15.547 1.00 90.69 168 ARG A N 1
ATOM 1359 C CA . ARG A 1 168 ? -1.451 13.551 16.714 1.00 90.69 168 ARG A CA 1
ATOM 1360 C C . ARG A 1 168 ? -2.809 14.253 16.703 1.00 90.69 168 ARG A C 1
ATOM 1362 O O . ARG A 1 168 ? -3.192 14.815 17.720 1.00 90.69 168 ARG A O 1
ATOM 1369 N N . GLN A 1 169 ? -3.505 14.277 15.565 1.00 94.75 169 GLN A N 1
ATOM 1370 C CA . GLN A 1 169 ? -4.831 14.893 15.458 1.00 94.75 169 GLN A CA 1
ATOM 1371 C C . GLN A 1 169 ? -5.966 13.865 15.488 1.00 94.75 169 GLN A C 1
ATOM 1373 O O . GLN A 1 169 ? -7.123 14.251 15.339 1.00 94.75 169 GLN A O 1
ATOM 1378 N N . LEU A 1 170 ? -5.656 12.574 15.644 1.00 95.44 170 LEU A N 1
ATOM 1379 C CA . LEU A 1 170 ? -6.674 11.536 15.743 1.00 95.44 170 LEU A CA 1
ATOM 1380 C C . LEU A 1 170 ? -7.207 11.437 17.171 1.00 95.44 170 LEU A C 1
ATOM 1382 O O . LEU A 1 170 ? -6.447 11.439 18.141 1.00 95.44 170 LEU A O 1
ATOM 1386 N N . THR A 1 171 ? -8.525 11.297 17.290 1.00 95.25 171 THR A N 1
ATOM 1387 C CA . THR A 1 171 ? -9.152 10.900 18.554 1.00 95.25 171 THR A CA 1
ATOM 1388 C C . THR A 1 171 ? -8.837 9.438 18.870 1.00 95.25 171 THR A C 1
ATOM 1390 O O . THR A 1 171 ? -8.429 8.669 17.998 1.00 95.25 171 THR A O 1
ATOM 1393 N N . ASP A 1 172 ? -9.069 9.012 20.110 1.00 93.94 172 ASP A N 1
ATOM 1394 C CA . ASP A 1 172 ? -8.827 7.620 20.512 1.00 93.94 172 ASP A CA 1
ATOM 1395 C C . ASP A 1 172 ? -9.697 6.623 19.719 1.00 93.94 172 ASP A C 1
ATOM 1397 O O . ASP A 1 172 ? -9.213 5.581 19.284 1.00 93.94 172 ASP A O 1
ATOM 1401 N N . ALA A 1 173 ? -10.950 6.987 19.418 1.00 95.25 173 ALA A N 1
ATOM 1402 C CA . ALA A 1 173 ? -11.833 6.185 18.568 1.00 95.25 173 ALA A CA 1
ATOM 1403 C C . ALA A 1 173 ? -11.322 6.087 17.118 1.00 95.25 173 ALA A C 1
ATOM 1405 O O . ALA A 1 173 ? -11.341 5.011 16.519 1.00 95.25 173 ALA A O 1
ATOM 1406 N N . GLN A 1 174 ? -10.819 7.193 16.557 1.00 96.69 174 GLN A N 1
ATOM 1407 C CA . GLN A 1 174 ? -10.209 7.204 15.223 1.00 96.69 174 GLN A CA 1
ATOM 1408 C C . GLN A 1 174 ? -8.915 6.394 15.181 1.00 96.69 174 GLN A C 1
ATOM 1410 O O . GLN A 1 174 ? -8.646 5.715 14.193 1.00 96.69 174 GLN A O 1
ATOM 1415 N N . LEU A 1 175 ? -8.129 6.433 16.254 1.00 96.00 175 LEU A N 1
ATOM 1416 C CA . LEU A 1 175 ? -6.905 5.660 16.384 1.00 96.00 175 LEU A CA 1
ATOM 1417 C C . LEU A 1 175 ? -7.201 4.156 16.504 1.00 96.00 175 LEU A C 1
ATOM 1419 O O . LEU A 1 175 ? -6.557 3.357 15.826 1.00 96.00 175 LEU A O 1
ATOM 1423 N N . ALA A 1 176 ? -8.212 3.760 17.282 1.00 95.12 176 ALA A N 1
ATOM 1424 C CA . ALA A 1 176 ? -8.656 2.367 17.360 1.00 95.12 176 ALA A CA 1
ATOM 1425 C C . ALA A 1 176 ? -9.152 1.863 15.994 1.00 95.12 176 ALA A C 1
ATOM 1427 O O . ALA A 1 176 ? -8.773 0.774 15.555 1.00 95.12 176 ALA A O 1
ATOM 1428 N N . ALA A 1 177 ? -9.923 2.690 15.279 1.00 96.38 177 ALA A N 1
ATOM 1429 C CA . ALA A 1 177 ? -10.354 2.409 13.914 1.00 96.38 177 ALA A CA 1
ATOM 1430 C C . ALA A 1 177 ? -9.167 2.292 12.944 1.00 96.38 177 ALA A C 1
ATOM 1432 O O . ALA A 1 177 ? -9.144 1.382 12.118 1.00 96.38 177 ALA A O 1
ATOM 1433 N N . ALA A 1 178 ? -8.164 3.165 13.056 1.00 97.00 178 ALA A N 1
ATOM 1434 C CA . ALA A 1 178 ? -6.947 3.113 12.252 1.00 97.00 178 ALA A CA 1
ATOM 1435 C C . ALA A 1 178 ? -6.181 1.799 12.439 1.00 97.00 178 ALA A C 1
ATOM 1437 O O . ALA A 1 178 ? -5.842 1.135 11.457 1.00 97.00 178 ALA A O 1
ATOM 1438 N N . VAL A 1 179 ? -5.955 1.395 13.692 1.00 96.75 179 VAL A N 1
ATOM 1439 C CA . VAL A 1 179 ? -5.284 0.129 14.014 1.00 96.75 179 VAL A CA 1
ATOM 1440 C C . VAL A 1 179 ? -6.091 -1.054 13.480 1.00 96.75 179 VAL A C 1
ATOM 1442 O O . VAL A 1 179 ? -5.521 -1.935 12.840 1.00 96.75 179 VAL A O 1
ATOM 1445 N N . PHE A 1 180 ? -7.415 -1.050 13.664 1.00 96.88 180 PHE A N 1
ATOM 1446 C CA . PHE A 1 180 ? -8.289 -2.098 13.137 1.00 96.88 180 PHE A CA 1
ATOM 1447 C C . PHE A 1 180 ? -8.184 -2.228 11.611 1.00 96.88 180 PHE A C 1
ATOM 1449 O O . PHE A 1 180 ? -7.966 -3.330 11.116 1.00 96.88 180 PHE A O 1
ATOM 1456 N N . GLN A 1 181 ? -8.286 -1.122 10.865 1.00 97.56 181 GLN A N 1
ATOM 1457 C CA . GLN A 1 181 ? -8.255 -1.134 9.395 1.00 97.56 181 GLN A CA 1
ATOM 1458 C C . GLN A 1 181 ? -6.919 -1.665 8.843 1.00 97.56 181 GLN A C 1
ATOM 1460 O O . GLN A 1 181 ? -6.920 -2.461 7.902 1.00 97.56 181 GLN A O 1
ATOM 1465 N N . VAL A 1 182 ? -5.784 -1.290 9.451 1.00 97.75 182 VAL A N 1
ATOM 1466 C CA . VAL A 1 182 ? -4.452 -1.787 9.049 1.00 97.75 182 VAL A CA 1
ATOM 1467 C C . VAL A 1 182 ? -4.296 -3.275 9.363 1.00 97.75 182 VAL A C 1
ATOM 1469 O O . VAL A 1 182 ? -3.876 -4.047 8.500 1.00 97.75 182 VAL A O 1
ATOM 1472 N N . VAL A 1 183 ? -4.671 -3.708 10.570 1.00 96.38 183 VAL A N 1
ATOM 1473 C CA . VAL A 1 183 ? -4.581 -5.124 10.962 1.00 96.38 183 VAL A CA 1
ATOM 1474 C C . VAL A 1 183 ? -5.531 -5.980 10.119 1.00 96.38 183 VAL A C 1
ATOM 1476 O O . VAL A 1 183 ? -5.153 -7.068 9.690 1.00 96.38 183 VAL A O 1
ATOM 1479 N N . TYR A 1 184 ? -6.724 -5.476 9.797 1.00 96.88 184 TYR A N 1
ATOM 1480 C CA . TYR A 1 184 ? -7.647 -6.128 8.870 1.00 96.88 184 TYR A CA 1
ATOM 1481 C C . TYR A 1 184 ? -7.036 -6.295 7.474 1.00 96.88 184 TYR A C 1
ATOM 1483 O O . TYR A 1 184 ? -7.087 -7.391 6.917 1.00 96.88 184 TYR A O 1
ATOM 1491 N N . ALA A 1 185 ? -6.400 -5.253 6.928 1.00 97.19 185 ALA A N 1
ATOM 1492 C CA . ALA A 1 185 ? -5.714 -5.330 5.638 1.00 97.19 185 ALA A CA 1
ATOM 1493 C C . ALA A 1 185 ? -4.635 -6.427 5.624 1.00 97.19 185 ALA A C 1
ATOM 1495 O O . ALA A 1 185 ? -4.596 -7.252 4.709 1.00 97.19 185 ALA A O 1
ATOM 1496 N N . LEU A 1 186 ? -3.807 -6.496 6.672 1.00 95.94 186 LEU A N 1
ATOM 1497 C CA . LEU A 1 186 ? -2.790 -7.542 6.813 1.00 95.94 186 LEU A CA 1
ATOM 1498 C C . LEU A 1 186 ? -3.395 -8.941 6.951 1.00 95.94 186 LEU A C 1
ATOM 1500 O O . LEU A 1 186 ? -2.894 -9.878 6.331 1.00 95.94 186 LEU A O 1
ATOM 1504 N N . ALA A 1 187 ? -4.481 -9.085 7.716 1.00 93.50 187 ALA A N 1
ATOM 1505 C CA . ALA A 1 187 ? -5.184 -10.357 7.863 1.00 93.50 187 ALA A CA 1
ATOM 1506 C C . ALA A 1 187 ? -5.712 -10.865 6.519 1.00 93.50 187 ALA A C 1
ATOM 1508 O O . ALA A 1 187 ? -5.560 -12.045 6.212 1.00 93.50 187 ALA A O 1
ATOM 1509 N N . MET A 1 188 ? -6.281 -9.976 5.700 1.00 93.94 188 MET A N 1
ATOM 1510 C CA . MET A 1 188 ? -6.758 -10.334 4.364 1.00 93.94 188 MET A CA 1
ATOM 1511 C C . MET A 1 188 ? -5.599 -10.710 3.438 1.00 93.94 188 MET A C 1
ATOM 1513 O O . MET A 1 188 ? -5.673 -11.748 2.786 1.00 93.94 188 MET A O 1
ATOM 1517 N N . MET A 1 189 ? -4.494 -9.955 3.432 1.00 92.62 189 MET A N 1
ATOM 1518 C CA . MET A 1 189 ? -3.311 -10.331 2.643 1.00 92.62 189 MET A CA 1
ATOM 1519 C C . MET A 1 189 ? -2.795 -11.719 3.020 1.00 92.62 189 MET A C 1
ATOM 1521 O O . MET A 1 189 ? -2.603 -12.547 2.140 1.00 92.62 189 MET A O 1
ATOM 1525 N N . GLN A 1 190 ? -2.623 -11.999 4.313 1.00 90.81 190 GLN A N 1
ATOM 1526 C CA . GLN A 1 190 ? -2.098 -13.284 4.784 1.00 90.81 190 GLN A CA 1
ATOM 1527 C C . GLN A 1 190 ? -3.072 -14.449 4.609 1.00 90.81 190 GLN A C 1
ATOM 1529 O O . GLN A 1 190 ? -2.636 -15.594 4.510 1.00 90.81 190 GLN A O 1
ATOM 1534 N N . HIS A 1 191 ? -4.376 -14.175 4.568 1.00 88.12 191 HIS A N 1
ATOM 1535 C CA . HIS A 1 191 ? -5.380 -15.192 4.284 1.00 88.12 191 HIS A CA 1
ATOM 1536 C C . HIS A 1 191 ? -5.278 -15.701 2.837 1.00 88.12 191 HIS A C 1
ATOM 1538 O O . HIS A 1 191 ? -5.326 -16.908 2.616 1.00 88.12 191 HIS A O 1
ATOM 1544 N N . TYR A 1 192 ? -5.094 -14.805 1.860 1.00 85.81 192 TYR A N 1
ATOM 1545 C CA . TYR A 1 192 ? -5.013 -15.188 0.440 1.00 85.81 192 TYR A CA 1
ATOM 1546 C C . TYR A 1 192 ? -3.596 -15.451 -0.068 1.00 85.81 192 TYR A C 1
ATOM 1548 O O . TYR A 1 192 ? -3.409 -16.189 -1.036 1.00 85.81 192 TYR A O 1
ATOM 1556 N N . LEU A 1 193 ? -2.600 -14.839 0.563 1.00 87.00 193 LEU A N 1
ATOM 1557 C CA . LEU A 1 193 ? -1.182 -15.042 0.304 1.00 87.00 193 LEU A CA 1
ATOM 1558 C C . LEU A 1 193 ? -0.546 -15.510 1.617 1.00 87.00 193 LEU A C 1
ATOM 1560 O O . LEU A 1 193 ? -0.036 -14.684 2.382 1.00 87.00 193 LEU A O 1
ATOM 1564 N N . PRO A 1 194 ? -0.604 -16.822 1.915 1.00 84.00 194 PRO A N 1
ATOM 1565 C CA . PRO A 1 194 ? 0.029 -17.373 3.103 1.00 84.00 194 PRO A CA 1
ATOM 1566 C C . PRO A 1 194 ? 1.483 -16.913 3.210 1.00 84.00 194 PRO A C 1
ATOM 1568 O O . PRO A 1 194 ? 2.195 -16.835 2.212 1.00 84.00 194 PRO A O 1
ATOM 1571 N N . ASP A 1 195 ? 1.906 -16.572 4.425 1.00 83.50 195 ASP A N 1
ATOM 1572 C CA . ASP A 1 195 ? 3.248 -16.047 4.722 1.00 83.50 195 ASP A CA 1
ATOM 1573 C C . ASP A 1 195 ? 3.591 -14.717 4.030 1.00 83.50 195 ASP A C 1
ATOM 1575 O O . ASP A 1 195 ? 4.765 -14.340 3.953 1.00 83.50 195 ASP A O 1
ATOM 1579 N N . PHE A 1 196 ? 2.581 -13.975 3.561 1.00 89.69 196 PHE A N 1
ATOM 1580 C CA . PHE A 1 196 ? 2.770 -12.600 3.122 1.00 89.69 196 PHE A CA 1
ATOM 1581 C C . PHE A 1 196 ? 3.409 -11.753 4.226 1.00 89.69 196 PHE A C 1
ATOM 1583 O O . PHE A 1 196 ? 2.959 -11.736 5.381 1.00 89.69 196 PHE A O 1
ATOM 1590 N N . ARG A 1 197 ? 4.430 -11.005 3.813 1.00 89.25 197 ARG A N 1
ATOM 1591 C CA . ARG A 1 197 ? 5.088 -9.950 4.567 1.00 89.25 197 ARG A CA 1
ATOM 1592 C C . ARG A 1 197 ? 5.207 -8.701 3.703 1.00 89.25 197 ARG A C 1
ATOM 1594 O O . ARG A 1 197 ? 5.647 -8.773 2.557 1.00 89.25 197 ARG A O 1
ATOM 1601 N N . HIS A 1 198 ? 4.875 -7.550 4.264 1.00 92.88 198 HIS A N 1
ATOM 1602 C CA . HIS A 1 198 ? 5.112 -6.251 3.643 1.00 92.88 198 HIS A CA 1
ATOM 1603 C C . HIS A 1 198 ? 6.590 -5.840 3.739 1.00 92.88 198 HIS A C 1
ATOM 1605 O O . HIS A 1 198 ? 7.113 -5.210 2.825 1.00 92.88 198 HIS A O 1
ATOM 1611 N N . ASN A 1 199 ? 7.258 -6.191 4.845 1.00 89.00 199 ASN A N 1
ATOM 1612 C CA . ASN A 1 199 ? 8.661 -5.907 5.197 1.00 89.00 199 ASN A CA 1
ATOM 1613 C C . ASN A 1 199 ? 9.047 -4.426 5.355 1.00 89.00 199 ASN A C 1
ATOM 1615 O O . ASN A 1 199 ? 10.189 -4.130 5.714 1.00 89.00 199 ASN A O 1
ATOM 1619 N N . ASP A 1 200 ? 8.111 -3.510 5.120 1.00 90.81 200 ASP A N 1
ATOM 1620 C CA . ASP A 1 200 ? 8.336 -2.064 5.206 1.00 90.81 200 ASP A CA 1
ATOM 1621 C C . ASP A 1 200 ? 7.066 -1.307 5.624 1.00 90.81 200 ASP A C 1
ATOM 1623 O O . ASP A 1 200 ? 6.785 -0.207 5.153 1.00 90.81 200 ASP A O 1
ATOM 1627 N N . LEU A 1 201 ? 6.249 -1.909 6.496 1.00 94.25 201 LEU A N 1
ATOM 1628 C CA . LEU A 1 201 ? 4.988 -1.312 6.943 1.00 94.25 201 LEU A CA 1
ATOM 1629 C C . LEU A 1 201 ? 5.207 -0.235 8.019 1.00 94.25 201 LEU A C 1
ATOM 1631 O O . LEU A 1 201 ? 4.882 -0.408 9.194 1.00 94.25 201 LEU A O 1
ATOM 1635 N N . SER A 1 202 ? 5.797 0.886 7.619 1.00 93.19 202 SER A N 1
ATOM 1636 C CA . SER A 1 202 ? 5.941 2.078 8.456 1.00 93.19 202 SER A CA 1
ATOM 1637 C C . SER A 1 202 ? 4.641 2.899 8.511 1.00 93.19 202 SER A C 1
ATOM 1639 O O . SER A 1 202 ? 3.717 2.691 7.725 1.00 93.19 202 SER A O 1
ATOM 1641 N N . LEU A 1 203 ? 4.577 3.889 9.409 1.00 96.50 203 LEU A N 1
ATOM 1642 C CA . LEU A 1 203 ? 3.454 4.840 9.463 1.00 96.50 203 LEU A CA 1
ATOM 1643 C C . LEU A 1 203 ? 3.367 5.753 8.227 1.00 96.50 203 LEU A C 1
ATOM 1645 O O . LEU A 1 203 ? 2.330 6.379 8.010 1.00 96.50 203 LEU A O 1
ATOM 1649 N N . ASP A 1 204 ? 4.443 5.855 7.443 1.00 95.88 204 ASP A N 1
ATOM 1650 C CA . ASP A 1 204 ? 4.468 6.610 6.187 1.00 95.88 204 ASP A CA 1
ATOM 1651 C C . ASP A 1 204 ? 3.840 5.813 5.034 1.00 95.88 204 ASP A C 1
ATOM 1653 O O . ASP A 1 204 ? 3.224 6.397 4.144 1.00 95.88 204 ASP A O 1
ATOM 1657 N N . ASN A 1 205 ? 3.884 4.479 5.125 1.00 96.81 205 ASN A N 1
ATOM 1658 C CA . ASN A 1 205 ? 3.287 3.540 4.170 1.00 96.81 205 ASN A CA 1
ATOM 1659 C C . ASN A 1 205 ? 1.834 3.159 4.515 1.00 96.81 205 ASN A C 1
ATOM 1661 O O . ASN A 1 205 ? 1.248 2.249 3.926 1.00 96.81 205 ASN A O 1
ATOM 1665 N N . VAL A 1 206 ? 1.224 3.896 5.446 1.00 98.19 206 VAL A N 1
ATOM 1666 C CA . VAL A 1 206 ? -0.212 3.859 5.729 1.00 98.19 206 VAL A CA 1
ATOM 1667 C C . VAL A 1 206 ? -0.782 5.235 5.417 1.00 98.19 206 VAL A C 1
ATOM 1669 O O . VAL A 1 206 ? -0.503 6.206 6.116 1.00 98.19 206 VAL A O 1
ATOM 1672 N N . LEU A 1 207 ? -1.579 5.335 4.358 1.00 98.12 207 LEU A N 1
ATOM 1673 C CA . LEU A 1 207 ? -2.209 6.586 3.945 1.00 98.12 207 LEU A CA 1
ATOM 1674 C C . LEU A 1 207 ? -3.562 6.765 4.628 1.00 98.12 207 LEU A C 1
ATOM 1676 O O . LEU A 1 207 ? -4.254 5.787 4.903 1.00 98.12 207 LEU A O 1
ATOM 1680 N N . ILE A 1 208 ? -3.948 8.013 4.886 1.00 98.19 208 ILE A N 1
ATOM 1681 C CA . ILE A 1 208 ? -5.188 8.367 5.577 1.00 98.19 208 ILE A CA 1
ATOM 1682 C C . ILE A 1 208 ? -5.939 9.476 4.845 1.00 98.19 208 ILE A C 1
ATOM 1684 O O . ILE A 1 208 ? -5.364 10.464 4.380 1.00 98.19 208 ILE A O 1
ATOM 1688 N N . THR A 1 209 ? -7.256 9.306 4.784 1.00 97.44 209 THR A N 1
ATOM 1689 C CA . THR A 1 209 ? -8.220 10.341 4.421 1.00 97.44 209 THR A CA 1
ATOM 1690 C C . THR A 1 209 ? -9.221 10.494 5.559 1.00 97.44 209 THR A C 1
ATOM 1692 O O . THR A 1 209 ? -9.812 9.517 6.019 1.00 97.44 209 THR A O 1
ATOM 1695 N N . THR A 1 210 ? -9.398 11.730 6.012 1.00 96.69 210 THR A N 1
ATOM 1696 C CA . THR A 1 210 ? -10.415 12.120 6.989 1.00 96.69 210 THR A CA 1
ATOM 1697 C C . THR A 1 210 ? -11.616 12.753 6.290 1.00 96.69 210 THR A C 1
ATOM 1699 O O . THR A 1 210 ? -11.459 13.435 5.272 1.00 96.69 210 THR A O 1
ATOM 1702 N N . TYR A 1 211 ? -12.811 12.502 6.817 1.00 96.06 211 TYR A N 1
ATOM 1703 C CA . TYR A 1 211 ? -14.085 12.990 6.286 1.00 96.06 211 TYR A CA 1
ATOM 1704 C C . TYR A 1 211 ? -15.109 13.153 7.415 1.00 96.06 211 TYR A C 1
ATOM 1706 O O . TYR A 1 211 ? -14.878 12.714 8.541 1.00 96.06 211 TYR A O 1
ATOM 1714 N N . ALA A 1 212 ? -16.236 13.802 7.121 1.00 95.75 212 ALA A N 1
ATOM 1715 C CA . ALA A 1 212 ? -17.323 13.940 8.083 1.00 95.75 212 ALA A CA 1
ATOM 1716 C C . ALA A 1 212 ? -17.983 12.567 8.333 1.00 95.75 212 ALA A C 1
ATOM 1718 O O . ALA A 1 212 ? -18.495 11.977 7.377 1.00 95.75 212 ALA A O 1
ATOM 1719 N N . PRO A 1 213 ? -17.970 12.042 9.573 1.00 95.25 213 PRO A N 1
ATOM 1720 C CA . PRO A 1 213 ? -18.594 10.759 9.880 1.00 95.25 213 PRO A CA 1
ATOM 1721 C C . PRO A 1 213 ? -20.103 10.815 9.641 1.00 95.25 213 PRO A C 1
ATOM 1723 O O . PRO A 1 213 ? -20.741 11.839 9.882 1.00 95.25 213 PRO A O 1
ATOM 1726 N N . THR A 1 214 ? -20.689 9.697 9.216 1.00 92.94 214 THR A N 1
ATOM 1727 C CA . THR A 1 214 ? -22.148 9.551 9.128 1.00 92.94 214 THR A CA 1
ATOM 1728 C C . THR A 1 214 ? -22.688 8.943 10.432 1.00 92.94 214 THR A C 1
ATOM 1730 O O . THR A 1 214 ? -22.408 7.772 10.701 1.00 92.94 214 THR A O 1
ATOM 1733 N N . PRO A 1 215 ? -23.479 9.669 11.249 1.00 91.56 215 PRO A N 1
ATOM 1734 C CA . PRO A 1 215 ? -23.988 9.146 12.519 1.00 91.56 215 PRO A CA 1
ATOM 1735 C C . PRO A 1 215 ? -24.756 7.827 12.362 1.00 91.56 215 PRO A C 1
ATOM 1737 O O . PRO A 1 215 ? -25.567 7.662 11.451 1.00 91.56 215 PRO A O 1
ATOM 1740 N N . GLY A 1 216 ? -24.482 6.861 13.244 1.00 89.75 216 GLY A N 1
ATOM 1741 C CA . GLY A 1 216 ? -25.114 5.534 13.234 1.00 89.75 216 GLY A CA 1
ATOM 1742 C C . GLY A 1 216 ? -24.673 4.604 12.093 1.00 89.75 216 GLY A C 1
ATOM 1743 O O . GLY A 1 216 ? -25.040 3.424 12.084 1.00 89.75 216 GLY A O 1
ATOM 1744 N N . ARG A 1 217 ? -23.866 5.083 11.138 1.00 90.75 217 ARG A N 1
ATOM 1745 C CA . ARG A 1 217 ? -23.296 4.241 10.084 1.00 90.75 217 ARG A CA 1
ATOM 1746 C C . ARG A 1 217 ? -22.196 3.355 10.658 1.00 90.75 217 ARG A C 1
ATOM 1748 O O . ARG A 1 217 ? -21.366 3.797 11.447 1.00 90.75 217 ARG A O 1
ATOM 1755 N N . HIS A 1 218 ? -22.183 2.106 10.206 1.00 93.19 218 HIS A N 1
ATOM 1756 C CA . HIS A 1 218 ? -21.134 1.146 10.514 1.00 93.19 218 HIS A CA 1
ATOM 1757 C C . HIS A 1 218 ? -20.597 0.529 9.226 1.00 93.19 218 HIS A C 1
ATOM 1759 O O . HIS A 1 218 ? -21.319 0.336 8.245 1.00 93.19 218 HIS A O 1
ATOM 1765 N N . PHE A 1 219 ? -19.319 0.194 9.253 1.00 93.25 219 PHE A N 1
ATOM 1766 C CA . PHE A 1 219 ? -18.635 -0.594 8.250 1.00 93.25 219 PHE A CA 1
ATOM 1767 C C . PHE A 1 219 ? -18.584 -2.048 8.709 1.00 93.25 219 PHE A C 1
ATOM 1769 O O . PHE A 1 219 ? -18.097 -2.340 9.800 1.00 93.25 219 PHE A O 1
ATOM 1776 N N . HIS A 1 220 ? -19.095 -2.956 7.880 1.00 92.69 220 HIS A N 1
ATOM 1777 C CA . HIS A 1 220 ? -19.080 -4.389 8.165 1.00 92.69 220 HIS A CA 1
ATOM 1778 C C . HIS A 1 220 ? -17.845 -5.051 7.551 1.00 92.69 220 HIS A C 1
ATOM 1780 O O . HIS A 1 220 ? -17.564 -4.871 6.364 1.00 92.69 220 HIS A O 1
ATOM 1786 N N . TYR A 1 221 ? -17.133 -5.818 8.373 1.00 93.88 221 TYR A N 1
ATOM 1787 C CA . TYR A 1 221 ? -15.955 -6.598 8.011 1.00 93.88 221 TYR A CA 1
ATOM 1788 C C . TYR A 1 221 ? -16.164 -8.057 8.404 1.00 93.88 221 TYR A C 1
ATOM 1790 O O . TYR A 1 221 ? -16.772 -8.345 9.437 1.00 93.88 221 TYR A O 1
ATOM 1798 N N . LYS A 1 222 ? -15.616 -8.977 7.607 1.00 90.38 222 LYS A N 1
ATOM 1799 C CA . LYS A 1 222 ? -15.661 -10.421 7.871 1.00 90.38 222 LYS A CA 1
ATOM 1800 C C . LYS A 1 222 ? -14.252 -11.016 7.820 1.00 90.38 222 LYS A C 1
ATOM 1802 O O . LYS A 1 222 ? -13.477 -10.673 6.926 1.00 90.38 222 LYS A O 1
ATOM 1807 N N . VAL A 1 223 ? -13.933 -11.887 8.780 1.00 87.44 223 VAL A N 1
ATOM 1808 C CA . VAL A 1 223 ? -12.694 -12.685 8.841 1.00 87.44 223 VAL A CA 1
ATOM 1809 C C . VAL A 1 223 ? -13.066 -14.109 9.244 1.00 87.44 223 VAL A C 1
ATOM 1811 O O . VAL A 1 223 ? -13.428 -14.348 10.395 1.00 87.44 223 VAL A O 1
ATOM 1814 N N . GLY A 1 224 ? -13.008 -15.061 8.308 1.00 86.31 224 GLY A N 1
ATOM 1815 C CA . GLY A 1 224 ? -13.594 -16.386 8.544 1.00 86.31 224 GLY A CA 1
ATOM 1816 C C . GLY A 1 224 ? -15.074 -16.240 8.903 1.00 86.31 224 GLY A C 1
ATOM 1817 O O . GLY A 1 224 ? -15.790 -15.531 8.205 1.00 86.31 224 GLY A O 1
ATOM 1818 N N . GLU A 1 225 ? -15.515 -16.822 10.017 1.00 87.50 225 GLU A N 1
ATOM 1819 C CA . GLU A 1 225 ? -16.892 -16.657 10.514 1.00 87.50 225 GLU A CA 1
ATOM 1820 C C . GLU A 1 225 ? -17.097 -15.433 11.420 1.00 87.50 225 GLU A C 1
ATOM 1822 O O . GLU A 1 225 ? -18.232 -15.060 11.720 1.00 87.50 225 GLU A O 1
ATOM 1827 N N . ALA A 1 226 ? -16.023 -14.754 11.830 1.00 88.81 226 ALA A N 1
ATOM 1828 C CA . ALA A 1 226 ? -16.129 -13.574 12.677 1.00 88.81 226 ALA A CA 1
ATOM 1829 C C . ALA A 1 226 ? -16.600 -12.354 11.869 1.00 88.81 226 ALA A C 1
ATOM 1831 O O . ALA A 1 226 ? -16.071 -12.055 10.795 1.00 88.81 226 ALA A O 1
ATOM 1832 N N . SER A 1 227 ? -17.573 -11.628 12.420 1.00 93.00 227 SER A N 1
ATOM 1833 C CA . SER A 1 227 ? -18.057 -10.349 11.893 1.00 93.00 227 SER A CA 1
ATOM 1834 C C . SER A 1 227 ? -17.677 -9.200 12.816 1.00 93.00 227 SER A C 1
ATOM 1836 O O . SER A 1 227 ? -17.680 -9.348 14.038 1.00 93.00 227 SER A O 1
ATOM 1838 N N . TYR A 1 228 ? -17.383 -8.051 12.213 1.00 94.75 228 TYR A N 1
ATOM 1839 C CA . TYR A 1 228 ? -17.055 -6.817 12.914 1.00 94.75 228 TYR A CA 1
ATOM 1840 C C . TYR A 1 228 ? -17.831 -5.645 12.310 1.00 94.75 228 TYR A C 1
ATOM 1842 O O . TYR A 1 228 ? -17.948 -5.535 11.090 1.00 94.75 228 TYR A O 1
ATOM 1850 N N . TRP A 1 229 ? -18.327 -4.752 13.156 1.00 95.31 229 TRP A N 1
ATOM 1851 C CA . TRP A 1 229 ? -19.071 -3.544 12.828 1.00 95.31 229 TRP A CA 1
ATOM 1852 C C . TRP A 1 229 ? -18.302 -2.336 13.364 1.00 95.31 229 TRP A C 1
ATOM 1854 O O . TRP A 1 229 ? -18.460 -1.931 14.513 1.00 95.31 229 TRP A O 1
ATOM 1864 N N . LEU A 1 230 ? -17.437 -1.762 12.530 1.00 95.44 230 LEU A N 1
ATOM 1865 C CA . LEU A 1 230 ? -16.668 -0.573 12.888 1.00 95.44 230 LEU A CA 1
ATOM 1866 C C . LEU A 1 230 ? -17.551 0.671 12.709 1.00 95.44 230 LEU A C 1
ATOM 1868 O O . LEU A 1 230 ? -18.016 0.896 11.589 1.00 95.44 230 LEU A O 1
ATOM 1872 N N . PRO A 1 231 ? -17.781 1.498 13.739 1.00 95.50 231 PRO A N 1
ATOM 1873 C CA . PRO A 1 231 ? -18.513 2.747 13.564 1.00 95.50 231 PRO A CA 1
ATOM 1874 C C . PRO A 1 231 ? -17.791 3.676 12.578 1.00 95.50 231 PRO A C 1
ATOM 1876 O O . PRO A 1 231 ? -16.559 3.725 12.530 1.00 95.50 231 PRO A O 1
ATOM 1879 N N . ASP A 1 232 ? -18.558 4.426 11.786 1.00 95.81 232 ASP A N 1
ATOM 1880 C CA . ASP A 1 232 ? -18.013 5.481 10.935 1.00 95.81 232 ASP A CA 1
ATOM 1881 C C . ASP A 1 232 ? -17.541 6.656 11.804 1.00 95.81 232 ASP A C 1
ATOM 1883 O O . ASP A 1 232 ? -18.321 7.512 12.211 1.00 95.81 232 ASP A O 1
ATOM 1887 N N . VAL A 1 233 ? -16.242 6.671 12.105 1.00 97.19 233 VAL A N 1
ATOM 1888 C CA . VAL A 1 233 ? -15.573 7.718 12.896 1.00 97.19 233 VAL A CA 1
ATOM 1889 C C . VAL A 1 233 ? -14.831 8.741 12.020 1.00 97.19 233 VAL A C 1
ATOM 1891 O O . VAL A 1 233 ? -13.990 9.498 12.515 1.00 97.19 233 VAL A O 1
ATOM 1894 N N . GLY A 1 234 ? -15.118 8.770 10.711 1.00 96.94 234 GLY A N 1
ATOM 1895 C CA . GLY A 1 234 ? -14.604 9.796 9.799 1.00 96.94 234 GLY A CA 1
ATOM 1896 C C . GLY A 1 234 ? -13.145 9.610 9.377 1.00 96.94 234 GLY A C 1
ATOM 1897 O O . GLY A 1 234 ? -12.483 10.580 9.005 1.00 96.94 234 GLY A O 1
ATOM 1898 N N . VAL A 1 235 ? -12.612 8.384 9.446 1.00 97.69 235 VAL A N 1
ATOM 1899 C CA . VAL A 1 235 ? -11.265 8.050 8.949 1.00 97.69 235 VAL A CA 1
ATOM 1900 C C . VAL A 1 235 ? -11.288 6.811 8.065 1.00 97.69 235 VAL A C 1
ATOM 1902 O O . VAL A 1 235 ? -11.968 5.824 8.354 1.00 97.69 235 VAL A O 1
ATOM 1905 N N . PHE A 1 236 ? -10.520 6.860 6.983 1.00 97.56 236 PHE A N 1
ATOM 1906 C CA . PHE A 1 236 ? -10.299 5.739 6.079 1.00 97.56 236 PHE A CA 1
ATOM 1907 C C . PHE A 1 236 ? -8.806 5.616 5.791 1.00 97.56 236 PHE A C 1
ATOM 1909 O O . PHE A 1 236 ? -8.168 6.591 5.381 1.00 97.56 236 PHE A O 1
ATOM 1916 N N . LEU A 1 237 ? -8.258 4.427 6.028 1.00 97.81 237 LEU A N 1
ATOM 1917 C CA . LEU A 1 237 ? -6.842 4.134 5.874 1.00 97.81 237 LEU A CA 1
ATOM 1918 C C . LEU A 1 237 ? -6.607 3.135 4.747 1.00 97.81 237 LEU A C 1
ATOM 1920 O O . LEU A 1 237 ? -7.453 2.285 4.463 1.00 97.81 237 LEU A O 1
ATOM 1924 N N . ALA A 1 238 ? -5.433 3.227 4.132 1.00 98.19 238 ALA A N 1
ATOM 1925 C CA . ALA A 1 238 ? -4.977 2.276 3.135 1.00 98.19 238 ALA A CA 1
ATOM 1926 C C . ALA A 1 238 ? -3.480 1.995 3.252 1.00 98.19 238 ALA A C 1
ATOM 1928 O O . ALA A 1 238 ? -2.673 2.914 3.390 1.00 98.19 238 ALA A O 1
ATOM 1929 N N . VAL A 1 239 ? -3.115 0.721 3.144 1.00 98.25 239 VAL A N 1
ATOM 1930 C CA . VAL A 1 239 ? -1.720 0.281 3.056 1.00 98.25 239 VAL A CA 1
ATOM 1931 C C . VAL A 1 239 ? -1.203 0.484 1.628 1.00 98.25 239 VAL A C 1
ATOM 1933 O O . VAL A 1 239 ? -1.928 0.258 0.651 1.00 98.25 239 VAL A O 1
ATOM 1936 N N . THR A 1 240 ? 0.048 0.925 1.509 1.00 97.19 240 THR A N 1
ATOM 1937 C CA . THR A 1 240 ? 0.740 1.166 0.237 1.00 97.19 240 THR A CA 1
ATOM 1938 C C . THR A 1 240 ? 2.205 0.737 0.309 1.00 97.19 240 THR A C 1
ATOM 1940 O O . THR A 1 240 ? 2.699 0.390 1.368 1.00 97.19 240 THR A O 1
ATOM 1943 N N . ASP A 1 241 ? 2.905 0.844 -0.818 1.00 93.94 241 ASP A N 1
ATOM 1944 C CA . ASP A 1 241 ? 4.355 0.664 -0.954 1.00 93.94 241 ASP A CA 1
ATOM 1945 C C . ASP A 1 241 ? 4.896 -0.769 -0.810 1.00 93.94 241 ASP A C 1
ATOM 1947 O O . ASP A 1 241 ? 5.763 -1.091 -0.005 1.00 93.94 241 ASP A O 1
ATOM 1951 N N . PHE A 1 242 ? 4.428 -1.648 -1.694 1.00 93.94 242 PHE A N 1
ATOM 1952 C CA . PHE A 1 242 ? 4.803 -3.064 -1.732 1.00 93.94 242 PHE A CA 1
ATOM 1953 C C . PHE A 1 242 ? 6.166 -3.359 -2.395 1.00 93.94 242 PHE A C 1
ATOM 1955 O O . PHE A 1 242 ? 6.397 -4.489 -2.827 1.00 93.94 242 PHE A O 1
ATOM 1962 N N . ASP A 1 243 ? 7.075 -2.381 -2.497 1.00 88.56 243 ASP A N 1
ATOM 1963 C CA . ASP A 1 243 ? 8.386 -2.545 -3.161 1.00 88.56 243 ASP A CA 1
ATOM 1964 C C . ASP A 1 243 ? 9.233 -3.642 -2.500 1.00 88.56 243 ASP A C 1
ATOM 1966 O O . ASP A 1 243 ? 10.009 -4.323 -3.174 1.00 88.56 243 ASP A O 1
ATOM 1970 N N . LEU A 1 244 ? 9.066 -3.826 -1.185 1.00 88.00 244 LEU A N 1
ATOM 1971 C CA . LEU A 1 244 ? 9.743 -4.838 -0.369 1.00 88.00 244 LEU A CA 1
ATOM 1972 C C . LEU A 1 244 ? 8.803 -5.964 0.082 1.00 88.00 244 LEU A C 1
ATOM 1974 O O . LEU A 1 244 ? 9.162 -6.776 0.934 1.00 88.00 244 LEU A O 1
ATOM 1978 N N . ALA A 1 245 ? 7.604 -6.055 -0.485 1.00 89.88 245 ALA A N 1
ATOM 1979 C CA . ALA A 1 245 ? 6.691 -7.120 -0.115 1.00 89.88 245 ALA A CA 1
ATOM 1980 C C . ALA A 1 245 ? 7.191 -8.485 -0.613 1.00 89.88 245 ALA A C 1
ATOM 1982 O O . ALA A 1 245 ? 7.856 -8.610 -1.648 1.00 89.88 245 ALA A O 1
ATOM 1983 N N . HIS A 1 246 ? 6.854 -9.528 0.134 1.00 87.25 246 HIS A N 1
ATOM 1984 C CA . HIS A 1 246 ? 7.200 -10.905 -0.167 1.00 87.25 246 HIS A CA 1
ATOM 1985 C C . HIS A 1 246 ? 6.096 -11.850 0.290 1.00 87.25 246 HIS A C 1
ATOM 1987 O O . HIS A 1 246 ? 5.552 -11.717 1.378 1.00 87.25 246 HIS A O 1
ATOM 1993 N N . ALA A 1 247 ? 5.859 -12.874 -0.514 1.00 83.75 247 ALA A N 1
ATOM 1994 C CA . ALA A 1 247 ? 5.103 -14.055 -0.163 1.00 83.75 247 ALA A CA 1
ATOM 1995 C C . ALA A 1 247 ? 5.737 -15.218 -0.940 1.00 83.75 247 ALA A C 1
ATOM 1997 O O . ALA A 1 247 ? 6.203 -15.006 -2.074 1.00 83.75 247 ALA A O 1
ATOM 1998 N N . PRO A 1 248 ? 5.764 -16.436 -0.376 1.00 75.19 248 PRO A N 1
ATOM 1999 C CA . PRO A 1 248 ? 5.976 -17.641 -1.162 1.00 75.19 248 PRO A CA 1
ATOM 2000 C C . PRO A 1 248 ? 5.054 -17.649 -2.388 1.00 75.19 248 PRO A C 1
ATOM 2002 O O . PRO A 1 248 ? 3.978 -17.051 -2.376 1.00 75.19 248 PRO A O 1
ATOM 2005 N N . VAL A 1 249 ? 5.486 -18.296 -3.472 1.00 68.88 249 VAL A N 1
ATOM 2006 C CA . VAL A 1 249 ? 4.675 -18.390 -4.694 1.00 68.88 249 VAL A CA 1
ATOM 2007 C C . VAL A 1 249 ? 3.341 -19.054 -4.356 1.00 68.88 249 VAL A C 1
ATOM 2009 O O . VAL A 1 249 ? 3.320 -20.243 -4.059 1.00 68.88 249 VAL A O 1
ATOM 2012 N N . CYS A 1 250 ? 2.246 -18.298 -4.420 1.00 61.03 250 CYS A N 1
ATOM 2013 C CA . CYS A 1 250 ? 0.891 -18.826 -4.339 1.00 61.03 250 CYS A CA 1
ATOM 2014 C C . CYS A 1 250 ? 0.313 -18.844 -5.755 1.00 61.03 250 CYS A C 1
ATOM 2016 O O . CYS A 1 250 ? 0.465 -17.890 -6.512 1.00 61.03 250 CYS A O 1
ATOM 2018 N N . VAL A 1 251 ? -0.331 -19.930 -6.167 1.00 59.16 251 VAL A N 1
ATOM 2019 C CA . VAL A 1 251 ? -1.101 -19.930 -7.417 1.00 59.16 251 VAL A CA 1
ATOM 2020 C C . VAL A 1 251 ? -2.517 -19.534 -7.053 1.00 59.16 251 VAL A C 1
ATOM 2022 O O . VAL A 1 251 ? -3.197 -20.299 -6.384 1.00 59.16 251 VAL A O 1
ATOM 2025 N N . VAL A 1 252 ? -2.960 -18.345 -7.463 1.00 61.00 252 VAL A N 1
ATOM 2026 C CA . VAL A 1 252 ? -4.371 -17.960 -7.341 1.00 61.00 252 VAL A CA 1
ATOM 2027 C C . VAL A 1 252 ? -5.091 -18.538 -8.544 1.00 61.00 252 VAL A C 1
ATOM 2029 O O . VAL A 1 252 ? -4.778 -18.143 -9.670 1.00 61.00 252 VAL A O 1
ATOM 2032 N N . PRO A 1 253 ? -6.048 -19.450 -8.354 1.00 55.09 253 PRO A N 1
ATOM 2033 C CA . PRO A 1 253 ? -6.797 -19.996 -9.459 1.00 55.09 253 PRO A CA 1
ATOM 2034 C C . PRO A 1 253 ? -7.572 -18.871 -10.147 1.00 55.09 253 PRO A C 1
ATOM 2036 O O . PRO A 1 253 ? -8.085 -17.943 -9.521 1.00 55.09 253 PRO A O 1
ATOM 2039 N N . THR A 1 254 ? -7.543 -18.906 -11.466 1.00 57.09 254 THR A N 1
ATOM 2040 C CA . THR A 1 254 ? -8.282 -18.015 -12.350 1.00 57.09 254 THR A CA 1
ATOM 2041 C C . THR A 1 254 ? -9.464 -18.809 -12.888 1.00 57.09 254 THR A C 1
ATOM 2043 O O . THR A 1 254 ? -9.354 -20.026 -13.030 1.00 57.09 254 THR A O 1
ATOM 2046 N N . GLY A 1 255 ? -10.579 -18.151 -13.212 1.00 51.56 255 GLY A N 1
ATOM 2047 C CA . GLY A 1 255 ? -11.785 -18.818 -13.732 1.00 51.56 255 GLY A CA 1
ATOM 2048 C C . GLY A 1 255 ? -11.604 -19.606 -15.035 1.00 51.56 255 GLY A C 1
ATOM 2049 O O . GLY A 1 255 ? -12.534 -20.260 -15.487 1.00 51.56 255 GLY A O 1
ATOM 2050 N N . ASP A 1 256 ? -10.409 -19.586 -15.631 1.00 64.81 256 ASP A N 1
ATOM 2051 C CA . ASP A 1 256 ? -9.997 -20.448 -16.743 1.00 64.81 256 ASP A CA 1
ATOM 2052 C C . ASP A 1 256 ? -9.317 -21.763 -16.293 1.00 64.81 256 ASP A C 1
ATOM 2054 O O . ASP A 1 256 ? -8.778 -22.496 -17.124 1.00 64.81 256 ASP A O 1
ATOM 2058 N N . GLY A 1 257 ? -9.283 -22.048 -14.987 1.00 58.72 257 GLY A N 1
ATOM 2059 C CA . GLY A 1 257 ? -8.707 -23.257 -14.392 1.00 58.72 257 GLY A CA 1
ATOM 2060 C C . GLY A 1 257 ? -7.177 -23.328 -14.398 1.00 58.72 257 GLY A C 1
ATOM 2061 O O . GLY A 1 257 ? -6.616 -24.281 -13.862 1.00 58.72 257 GLY A O 1
ATOM 2062 N N . LYS A 1 258 ? -6.472 -22.346 -14.975 1.00 61.31 258 LYS A N 1
ATOM 2063 C CA . LYS A 1 258 ? -5.003 -22.404 -15.112 1.00 61.31 258 LYS A CA 1
ATOM 2064 C C . LYS A 1 258 ? -4.261 -21.892 -13.891 1.00 61.31 258 LYS A C 1
ATOM 2066 O O . LYS A 1 258 ? -3.125 -22.293 -13.660 1.00 61.31 258 LYS A O 1
ATOM 2071 N N . GLY A 1 259 ? -4.915 -21.029 -13.123 1.00 59.97 259 GLY A N 1
ATOM 2072 C CA . GLY A 1 259 ? -4.307 -20.312 -12.022 1.00 59.97 259 GLY A CA 1
ATOM 2073 C C . GLY A 1 259 ? -3.190 -19.385 -12.469 1.00 59.97 259 GLY A C 1
ATOM 2074 O O . GLY A 1 259 ? -2.293 -19.721 -13.239 1.00 59.97 259 GLY A O 1
ATOM 2075 N N . LYS A 1 260 ? -3.225 -18.162 -11.965 1.00 60.09 260 LYS A N 1
ATOM 2076 C CA . LYS A 1 260 ? -2.141 -17.217 -12.154 1.00 60.09 260 LYS A CA 1
ATOM 2077 C C . LYS A 1 260 ? -1.242 -17.297 -10.919 1.00 60.09 260 LYS A C 1
ATOM 2079 O O . LYS A 1 260 ? -1.737 -17.159 -9.802 1.00 60.09 260 LYS A O 1
ATOM 2084 N N . PRO A 1 261 ? 0.068 -17.543 -11.070 1.00 59.78 261 PRO A N 1
ATOM 2085 C CA . PRO A 1 261 ? 0.981 -17.465 -9.943 1.00 59.78 261 PRO A CA 1
ATOM 2086 C C . PRO A 1 261 ? 1.030 -16.017 -9.435 1.00 59.78 261 PRO A C 1
ATOM 2088 O O . PRO A 1 261 ? 1.493 -15.116 -10.134 1.00 59.78 261 PRO A O 1
ATOM 2091 N N . TYR A 1 262 ? 0.541 -15.805 -8.218 1.00 55.19 262 TYR A N 1
ATOM 2092 C CA . TYR A 1 262 ? 0.757 -14.618 -7.404 1.00 55.19 262 TYR A CA 1
ATOM 2093 C C . TYR A 1 262 ? 1.676 -14.991 -6.247 1.00 55.19 262 TYR A C 1
ATOM 2095 O O . TYR A 1 262 ? 1.280 -15.492 -5.204 1.00 55.19 262 TYR A O 1
ATOM 2103 N N . GLY A 1 263 ? 2.951 -14.727 -6.437 1.00 51.75 263 GLY A N 1
ATOM 2104 C CA . GLY A 1 263 ? 3.905 -14.691 -5.350 1.00 51.75 263 GLY A CA 1
ATOM 2105 C C . GLY A 1 263 ? 5.257 -14.425 -5.955 1.00 51.75 263 GLY A C 1
ATOM 2106 O O . GLY A 1 263 ? 5.669 -15.034 -6.945 1.00 51.75 263 GLY A O 1
ATOM 2107 N N . LEU A 1 264 ? 5.877 -13.378 -5.446 1.00 58.72 264 LEU A N 1
ATOM 2108 C CA . LEU A 1 264 ? 7.040 -12.788 -6.066 1.00 58.72 264 LEU A CA 1
ATOM 2109 C C . LEU A 1 264 ? 8.121 -12.838 -5.024 1.00 58.72 264 LEU A C 1
ATOM 2111 O O . LEU A 1 264 ? 8.119 -12.081 -4.053 1.00 58.72 264 LEU A O 1
ATOM 2115 N N . ARG A 1 265 ? 9.045 -13.771 -5.243 1.00 63.25 265 ARG A N 1
ATOM 2116 C CA . ARG A 1 265 ? 10.337 -13.703 -4.585 1.00 63.25 265 ARG A CA 1
ATOM 2117 C C . ARG A 1 265 ? 10.986 -12.398 -5.015 1.00 63.25 265 ARG A C 1
ATOM 2119 O O . ARG A 1 265 ? 11.435 -12.258 -6.151 1.00 63.25 265 ARG A O 1
ATOM 2126 N N . ASN A 1 266 ? 11.011 -11.450 -4.093 1.00 63.44 266 ASN A N 1
ATOM 2127 C CA . ASN A 1 266 ? 11.776 -10.234 -4.242 1.00 63.44 266 ASN A CA 1
ATOM 2128 C C . ASN A 1 266 ? 13.266 -10.583 -4.100 1.00 63.44 266 ASN A C 1
ATOM 2130 O O . ASN A 1 266 ? 13.707 -11.009 -3.028 1.00 63.44 266 ASN A O 1
ATOM 2134 N N . GLN A 1 267 ? 14.044 -10.451 -5.183 1.00 62.66 267 GLN A N 1
ATOM 2135 C CA . GLN A 1 267 ? 15.469 -10.815 -5.169 1.00 62.66 267 GLN A CA 1
ATOM 2136 C C . GLN A 1 267 ? 16.278 -9.984 -4.175 1.00 62.66 267 GLN A C 1
ATOM 2138 O O . GLN A 1 267 ? 17.248 -10.511 -3.632 1.00 62.66 267 GLN A O 1
ATOM 2143 N N . LEU A 1 268 ? 15.896 -8.722 -3.934 1.00 60.97 268 LEU A N 1
ATOM 2144 C CA . LEU A 1 268 ? 16.631 -7.855 -3.011 1.00 60.97 268 LEU A CA 1
ATOM 2145 C C . LEU A 1 268 ? 16.581 -8.396 -1.586 1.00 60.97 268 LEU A C 1
ATOM 2147 O O . LEU A 1 268 ? 17.566 -8.316 -0.859 1.00 60.97 268 LEU A O 1
ATOM 2151 N N . ILE A 1 269 ? 15.456 -9.004 -1.218 1.00 56.88 269 ILE A N 1
ATOM 2152 C CA . ILE A 1 269 ? 15.270 -9.558 0.117 1.00 56.88 269 ILE A CA 1
ATOM 2153 C C . ILE A 1 269 ? 15.898 -10.949 0.233 1.00 56.88 269 ILE A C 1
ATOM 2155 O O . ILE A 1 269 ? 16.484 -11.288 1.255 1.00 56.88 269 ILE A O 1
ATOM 2159 N N . ALA A 1 270 ? 15.844 -11.744 -0.838 1.00 51.94 270 ALA A N 1
ATOM 2160 C CA . ALA A 1 270 ? 16.407 -13.092 -0.848 1.00 51.94 270 ALA A CA 1
ATOM 2161 C C . ALA A 1 270 ? 17.948 -13.131 -0.843 1.00 51.94 270 ALA A C 1
ATOM 2163 O O . ALA A 1 270 ? 18.521 -14.170 -0.520 1.00 51.94 270 ALA A O 1
ATOM 2164 N N . LYS A 1 271 ? 18.620 -12.044 -1.250 1.00 52.38 271 LYS A N 1
ATOM 2165 C CA . LYS A 1 271 ? 20.081 -12.007 -1.441 1.00 52.38 271 LYS A CA 1
ATOM 2166 C C . LYS A 1 271 ? 20.853 -11.189 -0.408 1.00 52.38 271 LYS A C 1
ATOM 2168 O O . LYS A 1 271 ? 22.025 -10.920 -0.646 1.00 52.38 271 LYS A O 1
ATOM 2173 N N . ASP A 1 272 ? 20.217 -10.777 0.687 1.00 51.44 272 ASP A N 1
ATOM 2174 C CA . ASP A 1 272 ? 20.859 -9.965 1.735 1.00 51.44 272 ASP A CA 1
ATOM 2175 C C . ASP A 1 272 ? 21.560 -8.705 1.173 1.00 51.44 272 ASP A C 1
ATOM 2177 O O . ASP A 1 272 ? 22.519 -8.174 1.725 1.00 51.44 272 ASP A O 1
ATOM 2181 N N . GLN A 1 273 ? 21.077 -8.193 0.029 1.00 45.84 273 GLN A N 1
ATOM 2182 C CA . GLN A 1 273 ? 21.678 -7.050 -0.673 1.00 45.84 273 GLN A CA 1
ATOM 2183 C C . GLN A 1 273 ? 21.422 -5.713 0.041 1.00 45.84 273 GLN A C 1
ATOM 2185 O O . GLN A 1 273 ? 21.795 -4.661 -0.470 1.00 45.84 273 GLN A O 1
ATOM 2190 N N . PHE A 1 274 ? 20.830 -5.749 1.237 1.00 50.84 274 PHE A N 1
ATOM 2191 C CA . PHE A 1 274 ? 20.680 -4.611 2.145 1.00 50.84 274 PHE A CA 1
ATOM 2192 C C . PHE A 1 274 ? 21.927 -4.364 3.005 1.00 50.84 274 PHE A C 1
ATOM 2194 O O . PHE A 1 274 ? 21.803 -3.769 4.076 1.00 50.84 274 PHE A O 1
ATOM 2201 N N . GLY A 1 275 ? 23.097 -4.828 2.541 1.00 41.50 275 GLY A N 1
ATOM 2202 C CA . GLY A 1 275 ? 24.397 -4.700 3.198 1.00 41.50 275 GLY A CA 1
ATOM 2203 C C . GLY A 1 275 ? 24.514 -3.459 4.087 1.00 41.50 275 GLY A C 1
ATOM 2204 O O . GLY A 1 275 ? 24.264 -2.338 3.650 1.00 41.50 275 GLY A O 1
ATOM 2205 N N . ASN A 1 276 ? 24.894 -3.696 5.343 1.00 41.34 276 ASN A N 1
ATOM 2206 C CA . ASN A 1 276 ? 25.206 -2.718 6.392 1.00 41.34 276 ASN A CA 1
ATOM 2207 C C . ASN A 1 276 ? 24.065 -1.923 7.046 1.00 41.34 276 ASN A C 1
ATOM 2209 O O . ASN A 1 276 ? 24.344 -1.147 7.961 1.00 41.34 276 ASN A O 1
ATOM 2213 N N . HIS A 1 277 ? 22.791 -2.131 6.711 1.00 48.41 277 HIS A N 1
ATOM 2214 C CA . HIS A 1 277 ? 21.729 -1.672 7.612 1.00 48.41 277 HIS A CA 1
ATOM 2215 C C . HIS A 1 277 ? 21.529 -2.714 8.715 1.00 48.41 277 HIS A C 1
ATOM 2217 O O . HIS A 1 277 ? 21.232 -3.862 8.411 1.00 48.41 277 HIS A O 1
ATOM 2223 N N . GLY A 1 278 ? 21.658 -2.338 9.994 1.00 48.44 278 GLY A N 1
ATOM 2224 C CA . GLY A 1 278 ? 21.486 -3.252 11.141 1.00 48.44 278 GLY A CA 1
ATOM 2225 C C . GLY A 1 278 ? 20.148 -4.017 11.185 1.00 48.44 278 GLY A C 1
ATOM 2226 O O . GLY A 1 278 ? 20.015 -4.976 11.934 1.00 48.44 278 GLY A O 1
ATOM 2227 N N . ASP A 1 279 ? 19.181 -3.647 10.337 1.00 51.50 279 ASP A N 1
ATOM 2228 C CA . ASP A 1 279 ? 17.902 -4.336 10.127 1.00 51.50 279 ASP A CA 1
ATOM 2229 C C . ASP A 1 279 ? 17.934 -5.390 8.981 1.00 51.50 279 ASP A C 1
ATOM 2231 O O . ASP A 1 279 ? 16.911 -6.005 8.684 1.00 51.50 279 ASP A O 1
ATOM 2235 N N . ALA A 1 280 ? 19.066 -5.627 8.305 1.00 50.72 280 ALA A N 1
ATOM 2236 C CA . ALA A 1 280 ? 19.172 -6.558 7.168 1.00 50.72 280 ALA A CA 1
ATOM 2237 C C . ALA A 1 280 ? 18.910 -8.022 7.572 1.00 50.72 280 ALA A C 1
ATOM 2239 O O . ALA A 1 280 ? 18.116 -8.707 6.922 1.00 50.72 280 ALA A O 1
ATOM 2240 N N . GLN A 1 281 ? 19.429 -8.455 8.731 1.00 47.69 281 GLN A N 1
ATOM 2241 C CA . GLN A 1 281 ? 19.107 -9.768 9.312 1.00 47.69 281 GLN A CA 1
ATOM 2242 C C . GLN A 1 281 ? 17.599 -9.950 9.560 1.00 47.69 281 GLN A C 1
ATOM 2244 O O . GLN A 1 281 ? 17.102 -11.072 9.505 1.00 47.69 281 GLN A O 1
ATOM 2249 N N . ALA A 1 282 ? 16.843 -8.861 9.752 1.00 49.34 282 ALA A N 1
ATOM 2250 C CA . ALA A 1 282 ? 15.392 -8.910 9.940 1.00 49.34 282 ALA A CA 1
ATOM 2251 C C . ALA A 1 282 ? 14.562 -9.194 8.721 1.00 49.34 282 ALA A C 1
ATOM 2253 O O . ALA A 1 282 ? 13.438 -9.715 8.786 1.00 49.34 282 ALA A O 1
ATOM 2254 N N . ARG A 1 283 ? 15.122 -8.763 7.607 1.00 56.03 283 ARG A N 1
ATOM 2255 C CA . ARG A 1 283 ? 14.510 -8.882 6.307 1.00 56.03 283 ARG A CA 1
ATOM 2256 C C . ARG A 1 283 ? 14.909 -10.198 5.668 1.00 56.03 283 ARG A C 1
ATOM 2258 O O . ARG A 1 283 ? 14.239 -10.593 4.730 1.00 56.03 283 ARG A O 1
ATOM 2265 N N . ASN A 1 284 ? 15.905 -10.917 6.191 1.00 54.59 284 ASN A N 1
ATOM 2266 C CA . ASN A 1 284 ? 16.232 -12.250 5.710 1.00 54.59 284 ASN A CA 1
ATOM 2267 C C . ASN A 1 284 ? 15.046 -13.208 5.947 1.00 54.59 284 ASN A C 1
ATOM 2269 O O . ASN A 1 284 ? 14.707 -13.567 7.073 1.00 54.59 284 ASN A O 1
ATOM 2273 N N . ILE A 1 285 ? 14.370 -13.572 4.856 1.00 56.47 285 ILE A N 1
ATOM 2274 C CA . ILE A 1 285 ? 13.173 -14.430 4.848 1.00 56.47 285 ILE A CA 1
ATOM 2275 C C . ILE A 1 285 ? 13.554 -15.907 4.667 1.00 56.47 285 ILE A C 1
ATOM 2277 O O . ILE A 1 285 ? 12.681 -16.774 4.626 1.00 56.47 285 ILE A O 1
ATOM 2281 N N . ASN A 1 286 ? 14.844 -16.226 4.527 1.00 55.41 286 ASN A N 1
ATOM 2282 C CA . ASN A 1 286 ? 15.277 -17.610 4.381 1.00 55.41 286 ASN A CA 1
ATOM 2283 C C . ASN A 1 286 ? 15.145 -18.330 5.732 1.00 55.41 286 ASN A C 1
ATOM 2285 O O . ASN A 1 286 ? 16.016 -18.230 6.587 1.00 55.41 286 ASN A O 1
ATOM 2289 N N . GLY A 1 287 ? 14.037 -19.055 5.908 1.00 51.47 287 GLY A N 1
ATOM 2290 C CA . GLY A 1 287 ? 13.785 -19.936 7.055 1.00 51.47 287 GLY A CA 1
ATOM 2291 C C . GLY A 1 287 ? 12.852 -19.372 8.132 1.00 51.47 287 GLY A C 1
ATOM 2292 O O . GLY A 1 287 ? 12.332 -20.145 8.932 1.00 51.47 287 GLY A O 1
ATOM 2293 N N . THR A 1 288 ? 12.566 -18.067 8.135 1.00 54.25 288 THR A N 1
ATOM 2294 C CA . THR A 1 288 ? 11.769 -17.425 9.198 1.00 54.25 288 THR A CA 1
ATOM 2295 C C . THR A 1 288 ? 10.362 -17.062 8.719 1.00 54.25 288 THR A C 1
ATOM 2297 O O . THR A 1 288 ? 10.126 -16.015 8.108 1.00 54.25 288 THR A O 1
ATOM 2300 N N . VAL A 1 289 ? 9.389 -17.918 9.047 1.00 64.06 289 VAL A N 1
ATOM 2301 C CA . VAL A 1 289 ? 7.953 -17.637 8.888 1.00 64.06 289 VAL A CA 1
ATOM 2302 C C . VAL A 1 289 ? 7.508 -16.691 10.010 1.00 64.06 289 VAL A C 1
ATOM 2304 O O . VAL A 1 289 ? 6.974 -17.111 11.031 1.00 64.06 289 VAL A O 1
ATOM 2307 N N . ASN A 1 290 ? 7.761 -15.388 9.858 1.00 70.12 290 ASN A N 1
ATOM 2308 C CA . ASN A 1 290 ? 7.323 -14.376 10.827 1.00 70.12 290 ASN A CA 1
ATOM 2309 C C . ASN A 1 290 ? 6.077 -13.632 10.320 1.00 70.12 290 ASN A C 1
ATOM 2311 O O . ASN A 1 290 ? 6.159 -12.498 9.847 1.00 70.12 290 ASN A O 1
ATOM 2315 N N . ARG A 1 291 ? 4.903 -14.271 10.440 1.00 77.75 291 ARG A N 1
ATOM 2316 C CA . ARG A 1 291 ? 3.598 -13.668 10.079 1.00 77.75 291 ARG A CA 1
ATOM 2317 C C . ARG A 1 291 ? 3.210 -12.484 10.971 1.00 77.75 291 ARG A C 1
ATOM 2319 O O . ARG A 1 291 ? 2.328 -11.708 10.627 1.00 77.75 291 ARG A O 1
ATOM 2326 N N . SER A 1 292 ? 3.867 -12.331 12.113 1.00 79.62 292 SER A N 1
ATOM 2327 C CA . SER A 1 292 ? 3.643 -11.240 13.060 1.00 79.62 292 SER A CA 1
ATOM 2328 C C . SER A 1 292 ? 4.546 -10.025 12.824 1.00 79.62 292 SER A C 1
ATOM 2330 O O . SER A 1 292 ? 4.427 -9.044 13.557 1.00 79.62 292 SER A O 1
ATOM 2332 N N . PHE A 1 293 ? 5.467 -10.075 11.851 1.00 85.69 293 PHE A N 1
ATOM 2333 C CA . PHE A 1 293 ? 6.478 -9.032 11.663 1.00 85.69 293 PHE A CA 1
ATOM 2334 C C . PHE A 1 293 ? 5.868 -7.664 11.360 1.00 85.69 293 PHE A C 1
ATOM 2336 O O . PHE A 1 293 ? 6.139 -6.706 12.079 1.00 85.69 293 PHE A O 1
ATOM 2343 N N . ASP A 1 294 ? 5.025 -7.574 10.330 1.00 90.38 294 ASP A N 1
ATOM 2344 C CA . ASP A 1 294 ? 4.473 -6.287 9.900 1.00 90.38 294 ASP A CA 1
ATOM 2345 C C . ASP A 1 294 ? 3.507 -5.705 10.928 1.00 90.38 294 ASP A C 1
ATOM 2347 O O . ASP A 1 294 ? 3.564 -4.509 11.202 1.00 90.38 294 ASP A O 1
ATOM 2351 N N . THR A 1 295 ? 2.678 -6.551 11.555 1.00 91.19 295 THR A N 1
ATOM 2352 C CA . THR A 1 295 ? 1.795 -6.132 12.652 1.00 91.19 295 THR A CA 1
ATOM 2353 C C . THR A 1 295 ? 2.606 -5.518 13.781 1.00 91.19 295 THR A C 1
ATOM 2355 O O . THR A 1 295 ? 2.326 -4.404 14.210 1.00 91.19 295 THR A O 1
ATOM 2358 N N . TYR A 1 296 ? 3.642 -6.213 14.245 1.00 89.75 296 TYR A N 1
ATOM 2359 C CA . TYR A 1 296 ? 4.491 -5.698 15.309 1.00 89.75 296 TYR A CA 1
ATOM 2360 C C . TYR A 1 296 ? 5.200 -4.419 14.917 1.00 89.75 296 TYR A C 1
ATOM 2362 O O . TYR A 1 296 ? 5.158 -3.460 15.678 1.00 89.75 296 TYR A O 1
ATOM 2370 N N . TYR A 1 297 ? 5.831 -4.390 13.743 1.00 89.00 297 TYR A N 1
ATOM 2371 C CA . TYR A 1 297 ? 6.584 -3.224 13.308 1.00 89.00 297 TYR A CA 1
ATOM 2372 C C . TYR A 1 297 ? 5.674 -1.994 13.236 1.00 89.00 297 TYR A C 1
ATOM 2374 O O . TYR A 1 297 ? 6.026 -0.937 13.761 1.00 89.00 297 TYR A O 1
ATOM 2382 N N . PHE A 1 298 ? 4.467 -2.152 12.688 1.00 93.88 298 PHE A N 1
ATOM 2383 C CA . PHE A 1 298 ? 3.449 -1.108 12.669 1.00 93.88 298 PHE A CA 1
ATOM 2384 C C . PHE A 1 298 ? 3.067 -0.640 14.082 1.00 93.88 298 PHE A C 1
ATOM 2386 O O . PHE A 1 298 ? 3.140 0.555 14.369 1.00 93.88 298 PHE A O 1
ATOM 2393 N N . LEU A 1 299 ? 2.705 -1.560 14.983 1.00 92.81 299 LEU A N 1
ATOM 2394 C CA . LEU A 1 299 ? 2.282 -1.225 16.350 1.00 92.81 299 LEU A CA 1
ATOM 2395 C C . LEU A 1 299 ? 3.409 -0.607 17.185 1.00 92.81 299 LEU A C 1
ATOM 2397 O O . LEU A 1 299 ? 3.174 0.322 17.956 1.00 92.81 299 LEU A O 1
ATOM 2401 N N . TYR A 1 300 ? 4.637 -1.086 17.006 1.00 89.69 300 TYR A N 1
ATOM 2402 C CA . TYR A 1 300 ? 5.830 -0.543 17.640 1.00 89.69 300 TYR A CA 1
ATOM 2403 C C . TYR A 1 300 ? 6.066 0.903 17.194 1.00 89.69 300 TYR A C 1
ATOM 2405 O O . TYR A 1 300 ? 6.142 1.801 18.033 1.00 89.69 300 TYR A O 1
ATOM 2413 N N . ARG A 1 301 ? 6.075 1.164 15.878 1.00 90.81 301 ARG A N 1
ATOM 2414 C CA . ARG A 1 301 ? 6.218 2.528 15.342 1.00 90.81 301 ARG A CA 1
ATOM 2415 C C . ARG A 1 301 ? 5.072 3.439 15.766 1.00 90.81 301 ARG A C 1
ATOM 2417 O O . ARG A 1 301 ? 5.298 4.625 16.006 1.00 90.81 301 ARG A O 1
ATOM 2424 N N . LEU A 1 302 ? 3.859 2.898 15.870 1.00 93.06 302 LEU A N 1
ATOM 2425 C CA . LEU A 1 302 ? 2.700 3.619 16.378 1.00 93.06 302 LEU A CA 1
ATOM 2426 C C . LEU A 1 302 ? 2.908 4.043 17.835 1.00 93.06 302 LEU A C 1
ATOM 2428 O O . LEU A 1 302 ? 2.748 5.220 18.149 1.00 93.06 302 LEU A O 1
ATOM 2432 N N . ARG A 1 303 ? 3.330 3.115 18.702 1.00 90.69 303 ARG A N 1
ATOM 2433 C CA . ARG A 1 303 ? 3.652 3.390 20.109 1.00 90.69 303 ARG A CA 1
ATOM 2434 C C . ARG A 1 303 ? 4.729 4.469 20.235 1.00 90.69 303 ARG A C 1
ATOM 2436 O O . ARG A 1 303 ? 4.526 5.434 20.967 1.00 90.69 303 ARG A O 1
ATOM 2443 N N . GLU A 1 304 ? 5.838 4.338 19.504 1.00 89.38 304 GLU A N 1
ATOM 2444 C CA . GLU A 1 304 ? 6.916 5.338 19.507 1.00 89.38 304 GLU A CA 1
ATOM 2445 C C . GLU A 1 304 ? 6.406 6.728 19.104 1.00 89.38 304 GLU A C 1
ATOM 2447 O O . GLU A 1 304 ? 6.752 7.732 19.724 1.00 89.38 304 GLU A O 1
ATOM 2452 N N . ALA A 1 305 ? 5.563 6.797 18.070 1.00 90.50 305 ALA A N 1
ATOM 2453 C CA . ALA A 1 305 ? 5.064 8.062 17.544 1.00 90.50 305 ALA A CA 1
ATOM 2454 C C . ALA A 1 305 ? 4.015 8.735 18.448 1.00 90.50 305 ALA A C 1
ATOM 2456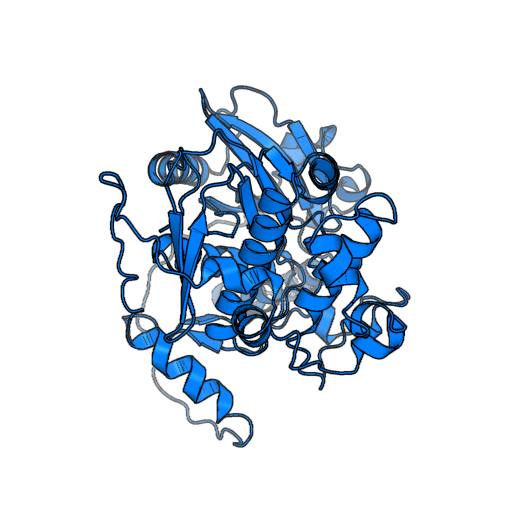 O O . ALA A 1 305 ? 3.940 9.967 18.472 1.00 90.50 305 ALA A O 1
ATOM 2457 N N . LEU A 1 306 ? 3.227 7.951 19.193 1.00 89.56 306 LEU A N 1
ATOM 2458 C CA . LEU A 1 306 ? 2.287 8.457 20.200 1.00 89.56 306 LEU A CA 1
ATOM 2459 C C . LEU A 1 306 ? 3.019 9.015 21.435 1.00 89.56 306 LEU A C 1
ATOM 2461 O O . LEU A 1 306 ? 2.558 9.993 22.033 1.00 89.56 306 LEU A O 1
ATOM 2465 N N . GLY A 1 307 ? 4.174 8.435 21.783 1.00 84.62 307 GLY A N 1
ATOM 2466 C CA . GLY A 1 307 ? 4.979 8.835 22.939 1.00 84.62 307 GLY A CA 1
ATOM 2467 C C . GLY A 1 307 ? 4.216 8.732 24.267 1.00 84.62 307 GLY A C 1
ATOM 2468 O O . GLY A 1 307 ? 3.222 8.020 24.378 1.00 84.62 307 GLY A O 1
ATOM 2469 N N . SER A 1 308 ? 4.660 9.474 25.286 1.00 75.88 308 SER A N 1
ATOM 2470 C CA . SER A 1 308 ? 4.010 9.517 26.611 1.00 75.88 308 SER A CA 1
ATOM 2471 C C . SER A 1 308 ? 2.760 10.404 26.674 1.00 75.88 308 SER A C 1
ATOM 2473 O O . SER A 1 308 ? 2.053 10.410 27.679 1.00 75.88 308 SER A O 1
ATOM 2475 N N . ARG A 1 309 ? 2.486 11.184 25.620 1.00 67.12 309 ARG A N 1
ATOM 2476 C CA . ARG A 1 309 ? 1.439 12.220 25.624 1.00 67.12 309 ARG A CA 1
ATOM 2477 C C . ARG A 1 309 ? 0.041 11.680 25.341 1.00 67.12 309 ARG A C 1
ATOM 2479 O O . ARG A 1 309 ? -0.936 12.329 25.698 1.00 67.12 309 ARG A O 1
ATOM 2486 N N . HIS A 1 310 ? -0.071 10.511 24.717 1.00 74.31 310 HIS A N 1
ATOM 2487 C CA . HIS A 1 310 ? -1.356 9.847 24.546 1.00 74.31 310 HIS A CA 1
ATOM 2488 C C . HIS A 1 310 ? -1.581 8.851 25.685 1.00 74.31 310 HIS A C 1
ATOM 2490 O O . HIS A 1 310 ? -0.861 7.869 25.809 1.00 74.31 310 HIS A O 1
ATOM 2496 N N . GLN A 1 311 ? -2.619 9.091 26.488 1.00 80.06 311 GLN A N 1
ATOM 2497 C CA . GLN A 1 311 ? -3.077 8.182 27.552 1.00 80.06 311 GLN A CA 1
ATOM 2498 C C . GLN A 1 311 ? -4.411 7.490 27.204 1.00 80.06 311 GLN A C 1
ATOM 2500 O O . GLN A 1 311 ? -5.075 6.901 28.058 1.00 80.06 311 GLN A O 1
ATOM 2505 N N . GLY A 1 312 ? -4.810 7.561 25.928 1.00 84.56 312 GLY A N 1
ATOM 2506 C CA . GLY A 1 312 ? -6.024 6.931 25.405 1.00 84.56 312 GLY A CA 1
ATOM 2507 C C . GLY A 1 312 ? -6.023 5.406 25.549 1.00 84.56 312 GLY A C 1
ATOM 2508 O O . GLY A 1 312 ? -5.016 4.794 25.922 1.00 84.56 312 GLY A O 1
ATOM 2509 N N . SER A 1 313 ? -7.163 4.774 25.266 1.00 84.62 313 SER A N 1
ATOM 2510 C CA . SER A 1 313 ? -7.302 3.318 25.360 1.00 84.62 313 SER A CA 1
ATOM 2511 C C . SER A 1 313 ? -6.311 2.588 24.455 1.00 84.62 313 SER A C 1
ATOM 2513 O O . SER A 1 313 ? -5.727 1.600 24.893 1.00 84.62 313 SER A O 1
ATOM 2515 N N . VAL A 1 314 ? -6.027 3.110 23.254 1.00 85.75 314 VAL A N 1
ATOM 2516 C CA . VAL A 1 314 ? -5.064 2.482 22.334 1.00 85.75 314 VAL A CA 1
ATOM 2517 C C . VAL A 1 314 ? -3.642 2.588 22.869 1.00 85.75 314 VAL A C 1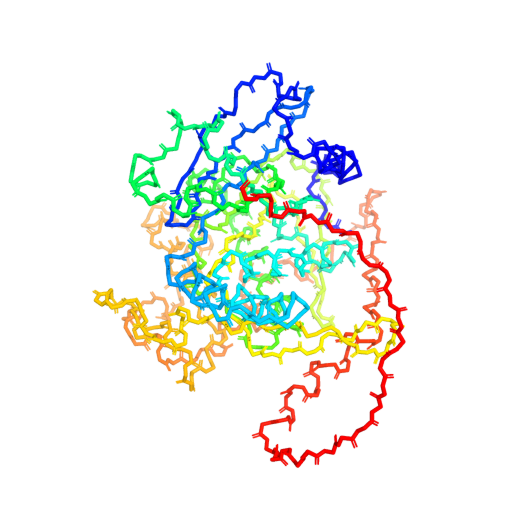
ATOM 2519 O O . VAL A 1 314 ? -2.903 1.611 22.834 1.00 85.75 314 VAL A O 1
ATOM 2522 N N . ALA A 1 315 ? -3.251 3.751 23.392 1.00 84.62 315 ALA A N 1
ATOM 2523 C CA . ALA A 1 315 ? -1.914 3.938 23.946 1.00 84.62 315 ALA A CA 1
ATOM 2524 C C . ALA A 1 315 ? -1.690 3.063 25.189 1.00 84.62 315 ALA A C 1
ATOM 2526 O O . ALA A 1 315 ? -0.648 2.420 25.304 1.00 84.62 315 ALA A O 1
ATOM 2527 N N . ARG A 1 316 ? -2.694 2.963 26.074 1.00 85.94 316 ARG A N 1
ATOM 2528 C CA . ARG A 1 316 ? -2.668 2.042 27.221 1.00 85.94 316 ARG A CA 1
ATOM 2529 C C . ARG A 1 316 ? -2.620 0.582 26.778 1.00 85.94 316 ARG A C 1
ATOM 2531 O O . ARG A 1 316 ? -1.828 -0.184 27.312 1.00 85.94 316 ARG A O 1
ATOM 2538 N N . TRP A 1 317 ? -3.410 0.211 25.772 1.00 87.69 317 TRP A N 1
ATOM 2539 C CA . TRP A 1 317 ? -3.396 -1.132 25.194 1.00 87.69 317 TRP A CA 1
ATOM 2540 C C . TRP A 1 317 ? -2.019 -1.476 24.600 1.00 87.69 317 TRP A C 1
ATOM 2542 O O . TRP A 1 317 ? -1.484 -2.537 24.912 1.00 87.69 317 TRP A O 1
ATOM 2552 N N . LEU A 1 318 ? -1.399 -0.566 23.840 1.00 85.38 318 LEU A N 1
ATOM 2553 C CA . LEU A 1 318 ? -0.034 -0.725 23.319 1.00 85.38 318 LEU A CA 1
ATOM 2554 C C . LEU A 1 318 ? 1.005 -0.832 24.445 1.00 85.38 318 LEU A C 1
ATOM 2556 O O . LEU A 1 318 ? 1.918 -1.646 24.354 1.00 85.38 318 LEU A O 1
ATOM 2560 N N . ALA A 1 319 ? 0.880 -0.024 25.500 1.00 83.69 319 ALA A N 1
ATOM 2561 C CA . ALA A 1 319 ? 1.799 -0.049 26.636 1.00 83.69 319 ALA A CA 1
ATOM 2562 C C . ALA A 1 319 ? 1.708 -1.353 27.445 1.00 83.69 319 ALA A C 1
ATOM 2564 O O . ALA A 1 319 ? 2.729 -1.821 27.935 1.00 83.69 319 ALA A O 1
ATOM 2565 N N . ALA A 1 320 ? 0.514 -1.945 27.543 1.00 82.44 320 ALA A N 1
ATOM 2566 C CA . ALA A 1 320 ? 0.276 -3.205 28.248 1.00 82.44 320 ALA A CA 1
ATOM 2567 C C . ALA A 1 320 ? 0.736 -4.452 27.469 1.00 82.44 320 ALA A C 1
ATOM 2569 O O . ALA A 1 320 ? 0.763 -5.547 28.023 1.00 82.44 320 ALA A O 1
ATOM 2570 N N . HIS A 1 321 ? 1.063 -4.324 26.179 1.00 79.75 321 HIS A N 1
ATOM 2571 C CA . HIS A 1 321 ? 1.600 -5.439 25.402 1.00 79.75 321 HIS A CA 1
ATOM 2572 C C . HIS A 1 321 ? 3.121 -5.489 25.564 1.00 79.75 321 HIS A C 1
ATOM 2574 O O . HIS A 1 321 ? 3.847 -4.866 24.787 1.00 79.75 321 HIS A O 1
ATOM 2580 N N . ASP A 1 322 ? 3.596 -6.286 26.527 1.00 65.06 322 ASP A N 1
ATOM 2581 C CA . ASP A 1 322 ? 5.025 -6.496 26.839 1.00 65.06 322 ASP A CA 1
ATOM 2582 C C . ASP A 1 322 ? 5.884 -6.815 25.611 1.00 65.06 322 ASP A C 1
ATOM 2584 O O . ASP A 1 322 ? 7.057 -6.452 25.541 1.00 65.06 322 ASP A O 1
ATOM 2588 N N . VAL A 1 323 ? 5.289 -7.442 24.592 1.00 62.66 323 VAL A N 1
ATOM 2589 C CA . VAL A 1 323 ? 5.963 -7.744 23.325 1.00 62.66 323 VAL A CA 1
ATOM 2590 C C . VAL A 1 323 ? 6.521 -6.476 22.668 1.00 62.66 323 VAL A C 1
ATOM 2592 O O . VAL A 1 323 ? 7.604 -6.529 22.100 1.00 62.66 323 VAL A O 1
ATOM 2595 N N . LEU A 1 324 ? 5.849 -5.327 22.801 1.00 67.50 324 LEU A N 1
ATOM 2596 C CA . LEU A 1 324 ? 6.311 -4.033 22.282 1.00 67.50 324 LEU A CA 1
ATOM 2597 C C . LEU A 1 324 ? 7.380 -3.367 23.160 1.00 67.50 324 LEU A C 1
ATOM 2599 O O . LEU A 1 324 ? 7.926 -2.342 22.755 1.00 67.50 324 LEU A O 1
ATOM 2603 N N . ALA A 1 325 ? 7.627 -3.873 24.371 1.00 63.31 325 ALA A N 1
ATOM 2604 C CA . ALA A 1 325 ? 8.695 -3.421 25.265 1.00 63.31 325 ALA A CA 1
ATOM 2605 C C . ALA A 1 325 ? 10.005 -4.207 25.066 1.00 63.31 325 ALA A C 1
ATOM 2607 O O . ALA A 1 325 ? 11.036 -3.823 25.613 1.00 63.31 325 ALA A O 1
ATOM 2608 N N . ALA A 1 326 ? 9.973 -5.290 24.285 1.00 57.28 326 ALA A N 1
ATOM 2609 C CA . ALA A 1 326 ? 11.137 -6.117 24.017 1.00 57.28 326 ALA A CA 1
ATOM 2610 C C . ALA A 1 326 ? 12.135 -5.435 23.065 1.00 57.28 326 ALA A C 1
ATOM 2612 O O . ALA A 1 326 ? 11.779 -4.630 22.205 1.00 57.28 326 ALA A O 1
ATOM 2613 N N . ASP A 1 327 ? 13.404 -5.817 23.203 1.00 66.69 327 ASP A N 1
ATOM 2614 C CA . ASP A 1 327 ? 14.492 -5.433 22.306 1.00 66.69 327 ASP A CA 1
ATOM 2615 C C . ASP A 1 327 ? 14.128 -5.729 20.839 1.00 66.69 327 ASP A C 1
ATOM 2617 O O . ASP A 1 327 ? 13.863 -6.878 20.463 1.00 66.69 327 ASP A O 1
ATOM 2621 N N . LYS A 1 328 ? 14.140 -4.677 20.005 1.00 65.69 328 LYS A N 1
ATOM 2622 C CA . LYS A 1 328 ? 13.817 -4.717 18.569 1.00 65.69 328 LYS A CA 1
ATOM 2623 C C . LYS A 1 328 ? 14.578 -5.832 17.843 1.00 65.69 328 LYS A C 1
ATOM 2625 O O . LYS A 1 328 ? 14.022 -6.441 16.930 1.00 65.69 328 LYS A O 1
ATOM 2630 N N . THR A 1 329 ? 15.812 -6.126 18.259 1.00 63.34 329 THR A N 1
ATOM 2631 C CA . THR A 1 329 ? 16.668 -7.151 17.642 1.00 63.34 329 THR A CA 1
ATOM 2632 C C . THR A 1 329 ? 16.183 -8.581 17.901 1.00 63.34 329 THR A C 1
ATOM 2634 O O . THR A 1 329 ? 16.305 -9.435 17.025 1.00 63.34 329 THR A O 1
ATOM 2637 N N . LYS A 1 330 ? 15.540 -8.850 19.047 1.00 63.00 330 LYS A N 1
ATOM 2638 C CA . LYS A 1 330 ? 15.020 -10.187 19.399 1.00 63.00 330 LYS A CA 1
ATOM 2639 C C . LYS A 1 330 ? 13.739 -10.543 18.649 1.00 63.00 330 LYS A C 1
ATOM 2641 O O . LYS A 1 330 ? 13.490 -11.714 18.366 1.00 63.00 330 LYS A O 1
ATOM 2646 N N . TYR A 1 331 ? 12.927 -9.541 18.315 1.00 64.69 331 TYR A N 1
ATOM 2647 C CA . TYR A 1 331 ? 11.618 -9.747 17.689 1.00 64.69 331 TYR A CA 1
ATOM 2648 C C . TYR A 1 331 ? 11.720 -10.295 16.261 1.00 64.69 331 TYR A C 1
ATOM 2650 O O . TYR A 1 331 ? 10.902 -11.074 15.776 1.00 64.69 331 TYR A O 1
ATOM 2658 N N . ILE A 1 332 ? 12.776 -9.879 15.589 1.00 60.94 332 ILE A N 1
ATOM 2659 C CA . ILE A 1 332 ? 13.077 -10.184 14.205 1.00 60.94 332 ILE A CA 1
ATOM 2660 C C . ILE A 1 332 ? 13.101 -11.701 13.931 1.00 60.94 332 ILE A C 1
ATOM 2662 O O . ILE A 1 332 ? 12.546 -12.156 12.927 1.00 60.94 332 ILE A O 1
ATOM 2666 N N . ALA A 1 333 ? 13.680 -12.478 14.847 1.00 60.94 333 ALA A N 1
ATOM 2667 C CA . ALA A 1 333 ? 13.883 -13.914 14.681 1.00 60.94 333 ALA A CA 1
ATOM 2668 C C . ALA A 1 333 ? 12.722 -14.779 15.207 1.00 60.94 333 ALA A C 1
ATOM 2670 O O . ALA A 1 333 ? 12.645 -15.960 14.870 1.00 60.94 333 ALA A O 1
ATOM 2671 N N . LYS A 1 334 ? 11.814 -14.223 16.024 1.00 68.50 334 LYS A N 1
ATOM 2672 C CA . LYS A 1 334 ? 10.773 -14.988 16.726 1.00 68.50 334 LYS A CA 1
ATOM 2673 C C . LYS A 1 334 ? 9.377 -14.626 16.218 1.00 68.50 334 LYS A C 1
ATOM 2675 O O . LYS A 1 334 ? 9.022 -13.457 16.116 1.00 68.50 334 LYS A O 1
ATOM 2680 N N . ALA A 1 335 ? 8.567 -15.636 15.909 1.00 69.69 335 ALA A N 1
ATOM 2681 C CA . ALA A 1 335 ? 7.151 -15.439 15.619 1.00 69.69 335 ALA A CA 1
ATOM 2682 C C . ALA A 1 335 ? 6.358 -15.264 16.924 1.00 69.69 335 ALA A C 1
ATOM 2684 O O . ALA A 1 335 ? 6.589 -15.981 17.899 1.00 69.69 335 ALA A O 1
ATOM 2685 N N . TYR A 1 336 ? 5.398 -14.340 16.922 1.00 78.38 336 TYR A N 1
ATOM 2686 C CA . TYR A 1 336 ? 4.495 -14.078 18.041 1.00 78.38 336 TYR A CA 1
ATOM 2687 C C . TYR A 1 336 ? 3.065 -14.336 17.573 1.00 78.38 336 TYR A C 1
ATOM 2689 O O . TYR A 1 336 ? 2.437 -13.442 17.002 1.00 78.38 336 TYR A O 1
ATOM 2697 N N . PRO A 1 337 ? 2.528 -15.549 17.797 1.00 82.38 337 PRO A N 1
ATOM 2698 C CA . PRO A 1 337 ? 1.200 -15.922 17.316 1.00 82.38 337 PRO A CA 1
ATOM 2699 C C . PRO A 1 337 ? 0.087 -14.967 17.763 1.00 82.38 337 PRO A C 1
ATOM 2701 O O . PRO A 1 337 ? -0.863 -14.740 17.021 1.00 82.38 337 PRO A O 1
ATOM 2704 N N . THR A 1 338 ? 0.225 -14.343 18.936 1.00 80.81 338 THR A N 1
ATOM 2705 C CA . THR A 1 338 ? -0.715 -13.335 19.458 1.00 80.81 338 THR A CA 1
ATOM 2706 C C . THR A 1 338 ? -0.792 -12.068 18.604 1.00 80.81 338 THR A C 1
ATOM 2708 O O . THR A 1 338 ? -1.814 -11.388 18.612 1.00 80.81 338 THR A O 1
ATOM 2711 N N . LEU A 1 339 ? 0.262 -11.771 17.839 1.00 83.56 339 LEU A N 1
ATOM 2712 C CA . LEU A 1 339 ? 0.346 -10.643 16.910 1.00 83.56 339 LEU A CA 1
ATOM 2713 C C . LEU A 1 339 ? 0.078 -11.051 15.456 1.00 83.56 339 LEU A C 1
ATOM 2715 O O . LEU A 1 339 ? 0.232 -10.234 14.543 1.00 83.56 339 LEU A O 1
ATOM 2719 N N . TYR A 1 340 ? -0.339 -12.295 15.206 1.00 87.12 340 TYR A N 1
ATOM 2720 C CA . TYR A 1 340 ? -0.883 -12.643 13.898 1.00 87.12 340 TYR A CA 1
ATOM 2721 C C . TYR A 1 340 ? -2.149 -11.815 13.673 1.00 87.12 340 TYR A C 1
ATOM 2723 O O . TYR A 1 340 ? -3.029 -11.842 14.533 1.00 87.12 340 TYR A O 1
ATOM 2731 N N . PRO A 1 341 ? -2.279 -11.099 12.543 1.00 86.81 341 PRO A N 1
ATOM 2732 C CA . PRO A 1 341 ? -3.403 -10.206 12.292 1.00 86.81 341 PRO A CA 1
ATOM 2733 C C . PRO A 1 341 ? -4.776 -10.809 12.615 1.00 86.81 341 PRO A C 1
ATOM 2735 O O . PRO A 1 341 ? -5.562 -10.201 13.334 1.00 86.81 341 PRO A O 1
ATOM 2738 N N . ALA A 1 342 ? -5.046 -12.041 12.167 1.00 86.19 342 ALA A N 1
ATOM 2739 C CA . ALA A 1 342 ? -6.309 -12.727 12.445 1.00 86.19 342 ALA A CA 1
ATOM 2740 C C . ALA A 1 342 ? -6.510 -13.040 13.942 1.00 86.19 342 ALA A C 1
ATOM 2742 O O . ALA A 1 342 ? -7.608 -12.867 14.465 1.00 86.19 342 ALA A O 1
ATOM 2743 N N . VAL A 1 343 ? -5.449 -13.450 14.644 1.00 86.69 343 VAL A N 1
ATOM 2744 C CA . VAL A 1 343 ? -5.478 -13.717 16.093 1.00 86.69 343 VAL A CA 1
ATOM 2745 C C . VAL A 1 343 ? -5.696 -12.419 16.866 1.00 86.69 343 VAL A C 1
ATOM 2747 O O . VAL A 1 343 ? -6.492 -12.373 17.800 1.00 86.69 343 VAL A O 1
ATOM 2750 N N . MET A 1 344 ? -5.046 -11.337 16.444 1.00 88.88 344 MET A N 1
ATOM 2751 C CA . MET A 1 344 ? -5.181 -10.027 17.064 1.00 88.88 344 MET A CA 1
ATOM 2752 C C . MET A 1 344 ? -6.597 -9.468 16.883 1.00 88.88 344 MET A C 1
ATOM 2754 O O . MET A 1 344 ? -7.197 -9.026 17.859 1.00 88.88 344 MET A O 1
ATOM 2758 N N . LEU A 1 345 ? -7.176 -9.567 15.681 1.00 89.75 345 LEU A N 1
ATOM 2759 C CA . LEU A 1 345 ? -8.588 -9.238 15.439 1.00 89.75 345 LEU A CA 1
ATOM 2760 C C . LEU A 1 345 ? -9.528 -10.077 16.308 1.00 89.75 345 LEU A C 1
ATOM 2762 O O . LEU A 1 345 ? -10.611 -9.613 16.670 1.00 89.75 345 LEU A O 1
ATOM 2766 N N . ALA A 1 346 ? -9.148 -11.313 16.631 1.00 87.69 346 ALA A N 1
ATOM 2767 C CA . ALA A 1 346 ? -9.973 -12.190 17.443 1.00 87.69 346 ALA A CA 1
ATOM 2768 C C . ALA A 1 346 ? -9.886 -11.898 18.954 1.00 87.69 346 ALA A C 1
ATOM 2770 O O . ALA A 1 346 ? -10.873 -12.050 19.674 1.00 87.69 346 ALA A O 1
ATOM 2771 N N . ASN A 1 347 ? -8.720 -11.484 19.444 1.00 86.75 347 ASN A N 1
ATOM 2772 C CA . ASN A 1 347 ? -8.439 -11.523 20.880 1.00 86.75 347 ASN A CA 1
ATOM 2773 C C . ASN A 1 347 ? -8.153 -10.151 21.495 1.00 86.75 347 ASN A C 1
ATOM 2775 O O . ASN A 1 347 ? -8.320 -9.985 22.701 1.00 86.75 347 ASN A O 1
ATOM 2779 N N . ALA A 1 348 ? -7.750 -9.150 20.709 1.00 83.94 348 ALA A N 1
ATOM 2780 C CA . ALA A 1 348 ? -7.356 -7.864 21.269 1.00 83.94 348 ALA A CA 1
ATOM 2781 C C . ALA A 1 348 ? -8.559 -7.115 21.866 1.00 83.94 348 ALA A C 1
ATOM 2783 O O . ALA A 1 348 ? -9.554 -6.856 21.186 1.00 83.94 348 ALA A O 1
ATOM 2784 N N . ALA A 1 349 ? -8.435 -6.714 23.136 1.00 84.88 349 ALA A N 1
ATOM 2785 C CA . ALA A 1 349 ? -9.475 -5.995 23.875 1.00 84.88 349 ALA A CA 1
ATOM 2786 C C . ALA A 1 349 ? -9.955 -4.727 23.145 1.00 84.88 349 ALA A C 1
ATOM 2788 O O . ALA A 1 349 ? -11.150 -4.446 23.113 1.00 84.88 349 ALA A O 1
ATOM 2789 N N . VAL A 1 350 ? -9.035 -4.016 22.480 1.00 86.19 350 VAL A N 1
ATOM 2790 C CA . VAL A 1 350 ? -9.319 -2.795 21.705 1.00 86.19 350 VAL A CA 1
ATOM 2791 C C . VAL A 1 350 ? -10.301 -3.018 20.542 1.00 86.19 350 VAL A C 1
ATOM 2793 O O . VAL A 1 350 ? -10.932 -2.069 20.087 1.00 86.19 350 VAL A O 1
ATOM 2796 N N . PHE A 1 351 ? -10.482 -4.260 20.080 1.00 90.44 351 PHE A N 1
ATOM 2797 C CA . PHE A 1 351 ? -11.409 -4.601 18.995 1.00 90.44 351 PHE A CA 1
ATOM 2798 C C . PHE A 1 351 ? -12.713 -5.248 19.462 1.00 90.44 351 PHE A C 1
ATOM 2800 O O . PHE A 1 351 ? -13.627 -5.401 18.651 1.00 90.44 351 PHE A O 1
ATOM 2807 N N . GLN A 1 352 ? -12.840 -5.611 20.744 1.00 89.12 352 GLN A N 1
ATOM 2808 C CA . GLN A 1 352 ? -14.076 -6.206 21.266 1.00 89.12 352 GLN A CA 1
ATOM 2809 C C . GLN A 1 352 ? -15.311 -5.315 21.052 1.00 89.12 352 GLN A C 1
ATOM 2811 O O . GLN A 1 352 ? -16.339 -5.854 20.639 1.00 89.12 352 GLN A O 1
ATOM 2816 N N . PRO A 1 353 ? -15.236 -3.972 21.196 1.00 91.50 353 PRO A N 1
ATOM 2817 C CA . PRO A 1 353 ? -16.373 -3.103 20.888 1.00 91.50 353 PRO A CA 1
ATOM 2818 C C . PRO A 1 353 ? -16.878 -3.232 19.444 1.00 91.50 353 PRO A C 1
ATOM 2820 O O . PRO A 1 353 ? -18.055 -3.013 19.186 1.00 91.50 353 PRO A O 1
ATOM 2823 N N . PHE A 1 354 ? -16.018 -3.629 18.500 1.00 92.81 354 PHE A N 1
ATOM 2824 C CA . PHE A 1 354 ? -16.392 -3.786 17.093 1.00 92.81 354 PHE A CA 1
ATOM 2825 C C . PHE A 1 354 ? -17.076 -5.125 16.802 1.00 92.81 354 PHE A C 1
ATOM 2827 O O . PHE A 1 354 ? -17.510 -5.337 15.679 1.00 92.81 354 PHE A O 1
ATOM 2834 N N . ARG A 1 355 ? -17.190 -6.048 17.761 1.00 90.94 355 ARG A N 1
ATOM 2835 C CA . ARG A 1 355 ? -17.852 -7.354 17.565 1.00 90.94 355 ARG A CA 1
ATOM 2836 C C . ARG A 1 355 ? -19.334 -7.352 17.905 1.00 90.94 355 ARG A C 1
ATOM 2838 O O . ARG A 1 355 ? -20.029 -8.312 17.592 1.00 90.94 355 ARG A O 1
ATOM 2845 N N . ALA A 1 356 ? -19.827 -6.307 18.556 1.00 88.56 356 ALA A N 1
ATOM 2846 C CA . ALA A 1 356 ? -21.248 -6.187 18.818 1.00 88.56 356 ALA A CA 1
ATOM 2847 C C . ALA A 1 356 ? -21.964 -5.761 17.532 1.00 88.56 356 ALA A C 1
ATOM 2849 O O . ALA A 1 356 ? -21.625 -4.741 16.927 1.00 88.56 356 ALA A O 1
ATOM 2850 N N . LYS A 1 357 ? -22.978 -6.527 17.118 1.00 88.50 357 LYS A N 1
ATOM 2851 C CA . LYS A 1 357 ? -23.900 -6.064 16.080 1.00 88.50 357 LYS A CA 1
ATOM 2852 C C . LYS A 1 357 ? -24.662 -4.853 16.640 1.00 88.50 357 LYS A C 1
ATOM 2854 O O . LYS A 1 357 ? -25.179 -4.951 17.753 1.00 88.50 357 LYS A O 1
ATOM 2859 N N . PRO A 1 358 ? -24.755 -3.729 15.911 1.00 83.69 358 PRO A N 1
ATOM 2860 C CA . PRO A 1 358 ? -25.503 -2.572 16.390 1.00 83.69 358 PRO A CA 1
ATOM 2861 C C . PRO A 1 358 ? -26.971 -2.947 16.646 1.00 83.69 358 PRO A C 1
ATOM 2863 O O . PRO A 1 358 ? -27.589 -3.630 15.826 1.00 83.69 358 PRO A O 1
ATOM 2866 N N . ALA A 1 359 ? -27.512 -2.501 17.787 1.00 79.88 359 ALA A N 1
ATOM 2867 C CA . ALA A 1 359 ? -28.844 -2.872 18.282 1.00 79.88 359 ALA A CA 1
ATOM 2868 C C . ALA A 1 359 ? -29.985 -2.463 17.335 1.00 79.88 359 ALA A C 1
ATOM 2870 O O . ALA A 1 359 ? -31.016 -3.129 17.280 1.00 79.88 359 ALA A O 1
ATOM 2871 N N . THR A 1 360 ? -29.778 -1.408 16.547 1.00 71.62 360 THR A N 1
ATOM 2872 C CA . THR A 1 360 ? -30.762 -0.911 15.587 1.00 71.62 360 THR A CA 1
ATOM 2873 C C . THR A 1 360 ? -30.134 -0.911 14.197 1.00 71.62 360 THR A C 1
ATOM 2875 O O . THR A 1 360 ? -29.119 -0.234 13.997 1.00 71.62 360 THR A O 1
ATOM 2878 N N . PRO A 1 361 ? -30.689 -1.639 13.209 1.00 58.44 361 PRO A N 1
ATOM 2879 C CA . PRO A 1 361 ? -30.259 -1.476 11.831 1.00 58.44 361 PRO A CA 1
ATOM 2880 C C . PRO A 1 361 ? -30.544 -0.027 11.429 1.00 58.44 361 PRO A C 1
ATOM 2882 O O . PRO A 1 361 ? -31.694 0.411 11.404 1.00 58.44 361 PRO A O 1
ATOM 2885 N N . SER A 1 362 ? -29.490 0.747 11.160 1.00 56.03 362 SER A N 1
ATOM 2886 C CA . SER A 1 362 ? -29.647 2.065 10.547 1.00 56.03 362 SER A CA 1
ATOM 2887 C C . SER A 1 362 ? -30.505 1.895 9.291 1.00 56.03 362 SER A C 1
ATOM 2889 O O . SER A 1 362 ? -30.215 1.030 8.466 1.00 56.03 362 SER A O 1
ATOM 2891 N N . LYS A 1 363 ? -31.545 2.722 9.115 1.00 53.12 363 LYS A N 1
ATOM 2892 C CA . LYS A 1 363 ? -32.353 2.744 7.879 1.00 53.12 363 LYS A CA 1
ATOM 2893 C C . LYS A 1 363 ? -31.505 3.028 6.622 1.00 53.12 363 LYS A C 1
ATOM 2895 O O . LYS A 1 363 ? -31.975 2.805 5.516 1.00 53.12 363 LYS A O 1
ATOM 2900 N N . ALA A 1 364 ? -30.255 3.476 6.791 1.00 52.06 364 ALA A N 1
ATOM 2901 C CA . ALA A 1 364 ? -29.267 3.680 5.732 1.00 52.06 364 ALA A CA 1
ATOM 2902 C C . ALA A 1 364 ? -28.181 2.580 5.666 1.00 52.06 364 ALA A C 1
ATOM 2904 O O . ALA A 1 364 ? -27.211 2.708 4.916 1.00 52.06 364 ALA A O 1
ATOM 2905 N N . ALA A 1 365 ? -28.297 1.500 6.446 1.00 47.00 365 ALA A N 1
ATOM 2906 C CA . ALA A 1 365 ? -27.366 0.382 6.386 1.00 47.00 365 ALA A CA 1
ATOM 2907 C C . ALA A 1 365 ? -27.652 -0.459 5.136 1.00 47.00 365 ALA A C 1
ATOM 2909 O O . ALA A 1 365 ? -28.432 -1.411 5.169 1.00 47.00 365 ALA A O 1
ATOM 2910 N N . ALA A 1 366 ? -26.984 -0.128 4.029 1.00 44.47 366 ALA A N 1
ATOM 2911 C CA . ALA A 1 366 ? -26.804 -1.069 2.933 1.00 44.47 366 ALA A CA 1
ATOM 2912 C C . ALA A 1 366 ? -26.173 -2.345 3.516 1.00 44.47 366 ALA A C 1
ATOM 2914 O O . ALA A 1 366 ? -24.987 -2.378 3.856 1.00 44.47 366 ALA A O 1
ATOM 2915 N N . THR A 1 367 ? -27.001 -3.369 3.719 1.00 39.56 367 THR A N 1
ATOM 2916 C CA . THR A 1 367 ? -26.576 -4.637 4.304 1.00 39.56 367 THR A CA 1
ATOM 2917 C C . THR A 1 367 ? -25.863 -5.396 3.199 1.00 39.56 367 THR A C 1
ATOM 2919 O O . THR A 1 367 ? -26.488 -5.928 2.290 1.00 39.56 367 THR A O 1
ATOM 2922 N N . TYR A 1 368 ? -24.536 -5.359 3.223 1.00 39.88 368 TYR A N 1
ATOM 2923 C CA . TYR A 1 368 ? -23.704 -6.022 2.231 1.00 39.88 368 TYR A CA 1
ATOM 2924 C C . TYR A 1 368 ? -23.279 -7.387 2.768 1.00 39.88 368 TYR A C 1
ATOM 2926 O O . TYR A 1 368 ? -22.605 -7.458 3.795 1.00 39.88 368 TYR A O 1
ATOM 2934 N N . GLN A 1 369 ? -23.654 -8.462 2.076 1.00 43.31 369 GLN A N 1
ATOM 2935 C CA . GLN A 1 369 ? -23.028 -9.763 2.274 1.00 43.31 369 GLN A CA 1
ATOM 2936 C C . GLN A 1 369 ? -21.800 -9.837 1.362 1.00 43.31 369 GLN A C 1
ATOM 2938 O O . GLN A 1 369 ? -21.965 -9.669 0.153 1.00 43.31 369 GLN A O 1
ATOM 2943 N N . PRO A 1 370 ? -20.584 -10.062 1.897 1.00 45.47 370 PRO A N 1
ATOM 2944 C CA . PRO A 1 370 ? -19.416 -10.275 1.058 1.00 45.47 370 PRO A CA 1
ATOM 2945 C C . PRO A 1 370 ? -19.700 -11.411 0.093 1.00 45.47 370 PRO A C 1
ATOM 2947 O O . PRO A 1 370 ? -20.062 -12.512 0.520 1.00 45.47 370 PRO A O 1
ATOM 2950 N N . ALA A 1 371 ? -19.559 -11.123 -1.201 1.00 45.41 371 ALA A N 1
ATOM 2951 C CA . ALA A 1 371 ? -19.648 -12.155 -2.211 1.00 45.41 371 ALA A CA 1
ATOM 2952 C C . ALA A 1 371 ? -18.645 -13.253 -1.822 1.00 45.41 371 ALA A C 1
ATOM 2954 O O . ALA A 1 371 ? -17.480 -12.945 -1.532 1.00 45.41 371 ALA A O 1
ATOM 2955 N N . PRO A 1 372 ? -19.068 -14.526 -1.747 1.00 47.66 372 PRO A N 1
ATOM 2956 C CA . PRO A 1 372 ? -18.117 -15.603 -1.559 1.00 47.66 372 PRO A CA 1
ATOM 2957 C C . PRO A 1 372 ? -17.071 -15.474 -2.662 1.00 47.66 372 PRO A C 1
ATOM 2959 O O . PRO A 1 372 ? -17.424 -15.317 -3.831 1.00 47.66 372 PRO A O 1
ATOM 2962 N N . LEU A 1 373 ? -15.785 -15.503 -2.301 1.00 48.53 373 LEU A N 1
ATOM 2963 C CA . LEU A 1 373 ? -14.764 -15.497 -3.341 1.00 48.53 373 LEU A CA 1
ATOM 2964 C C . LEU A 1 373 ? -15.017 -16.653 -4.300 1.00 48.53 373 LEU A C 1
ATOM 2966 O O . LEU A 1 373 ? -15.472 -17.712 -3.843 1.00 48.53 373 LEU A O 1
ATOM 2970 N N . PRO A 1 374 ? -14.681 -16.471 -5.588 1.00 49.09 374 PRO A N 1
ATOM 2971 C CA . PRO A 1 374 ? -14.716 -17.557 -6.551 1.00 49.09 374 PRO A CA 1
ATOM 2972 C C . PRO A 1 374 ? -14.050 -18.792 -5.946 1.00 49.09 374 PRO A C 1
ATOM 2974 O O . PRO A 1 374 ? -12.998 -18.667 -5.311 1.00 49.09 374 PRO A O 1
ATOM 2977 N N . ALA A 1 375 ? -14.686 -19.959 -6.091 1.00 50.56 375 ALA A N 1
ATOM 2978 C CA . ALA A 1 375 ? -14.252 -21.221 -5.480 1.00 50.56 375 ALA A CA 1
ATOM 2979 C C . ALA A 1 375 ? -12.752 -21.494 -5.706 1.00 50.56 375 ALA A C 1
ATOM 2981 O O . ALA A 1 375 ? -12.052 -21.963 -4.812 1.00 50.56 375 ALA A O 1
ATOM 2982 N N . GLU A 1 376 ? -12.268 -21.059 -6.865 1.00 47.38 376 GLU A N 1
ATOM 2983 C CA . GLU A 1 376 ? -10.879 -20.835 -7.249 1.00 47.38 376 GLU A CA 1
ATOM 2984 C C . GLU A 1 376 ? -9.948 -20.386 -6.102 1.00 47.38 376 GLU A C 1
ATOM 2986 O O . GLU A 1 376 ? -8.968 -21.056 -5.799 1.00 47.38 376 GLU A O 1
ATOM 2991 N N . LEU A 1 377 ? -10.240 -19.292 -5.399 1.00 44.12 377 LEU A N 1
ATOM 2992 C CA . LEU A 1 377 ? -9.362 -18.751 -4.349 1.00 44.12 377 LEU A CA 1
ATOM 2993 C C . LEU A 1 377 ? -9.372 -19.554 -3.038 1.00 44.12 377 LEU A C 1
ATOM 2995 O O . LEU A 1 377 ? -8.504 -19.340 -2.194 1.00 44.12 377 LEU A O 1
ATOM 2999 N N . ARG A 1 378 ? -10.332 -20.469 -2.845 1.00 48.88 378 ARG A N 1
ATOM 3000 C CA . ARG A 1 378 ? -10.444 -21.280 -1.617 1.00 48.88 378 ARG A CA 1
ATOM 3001 C C . ARG A 1 378 ? -9.512 -22.490 -1.639 1.00 48.88 378 ARG A C 1
ATOM 3003 O O . ARG A 1 378 ? -9.024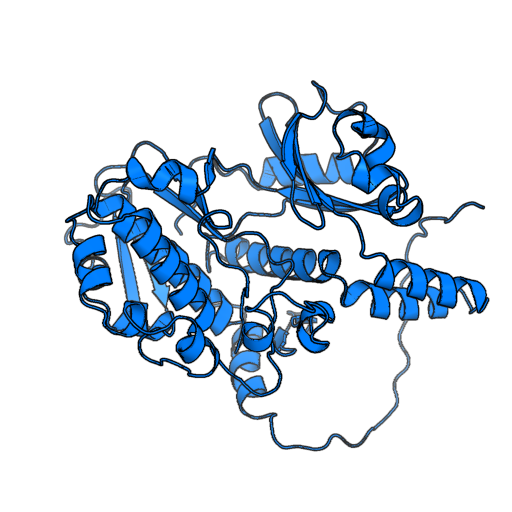 -22.905 -0.593 1.00 48.88 378 ARG A O 1
ATOM 3010 N N . THR A 1 379 ? -9.233 -23.037 -2.821 1.00 43.31 379 THR A N 1
ATOM 3011 C CA . THR A 1 379 ? -8.418 -24.250 -2.982 1.00 43.31 379 THR A CA 1
ATOM 3012 C C . THR A 1 379 ? -6.908 -24.003 -2.884 1.00 43.31 379 THR A C 1
ATOM 3014 O O . THR A 1 379 ? -6.172 -24.908 -2.495 1.00 43.31 379 THR A O 1
ATOM 3017 N N . SER A 1 380 ? -6.416 -22.788 -3.167 1.00 41.00 380 SER A N 1
ATOM 3018 C CA . SER A 1 380 ? -4.969 -22.505 -3.151 1.00 41.00 380 SER A CA 1
ATOM 3019 C C . SER A 1 380 ? -4.374 -22.303 -1.759 1.00 41.00 380 SER A C 1
ATOM 3021 O O . SER A 1 380 ? -3.241 -22.719 -1.522 1.00 41.00 380 SER A O 1
ATOM 3023 N N . ALA A 1 381 ? -5.133 -21.731 -0.819 1.00 35.53 381 ALA A N 1
ATOM 3024 C CA . ALA A 1 381 ? -4.683 -21.561 0.564 1.00 35.53 381 ALA A CA 1
ATOM 3025 C C . ALA A 1 381 ? -4.455 -22.915 1.267 1.00 35.53 381 ALA A C 1
ATOM 3027 O O . ALA A 1 381 ? -3.518 -23.049 2.052 1.00 35.53 381 ALA A O 1
ATOM 3028 N N . ALA A 1 382 ? -5.261 -23.931 0.934 1.00 35.91 382 ALA A N 1
ATOM 3029 C CA . ALA A 1 382 ? -5.095 -25.295 1.435 1.00 35.91 382 ALA A CA 1
ATOM 3030 C C . ALA A 1 382 ? -3.923 -26.029 0.754 1.00 35.91 382 ALA A C 1
ATOM 3032 O O . ALA A 1 382 ? -3.123 -26.664 1.437 1.00 35.91 382 ALA A O 1
ATOM 3033 N N . ALA A 1 383 ? -3.765 -25.887 -0.569 1.00 35.41 383 ALA A N 1
ATOM 3034 C CA . ALA A 1 383 ? -2.705 -26.562 -1.327 1.00 35.41 383 ALA A CA 1
ATOM 3035 C C . ALA A 1 383 ? -1.286 -26.047 -1.002 1.00 35.41 383 ALA A C 1
ATOM 3037 O O . ALA A 1 383 ? -0.339 -26.836 -0.967 1.00 35.41 383 ALA A O 1
ATOM 3038 N N . CYS A 1 384 ? -1.128 -24.747 -0.714 1.00 32.88 384 CYS A N 1
ATOM 3039 C CA . CYS A 1 384 ? 0.160 -24.161 -0.312 1.00 32.88 384 CYS A CA 1
ATOM 3040 C C . CYS A 1 384 ? 0.638 -24.625 1.075 1.00 32.88 384 CYS A C 1
ATOM 3042 O O . CYS A 1 384 ? 1.842 -24.635 1.323 1.00 32.88 384 CYS A O 1
ATOM 3044 N N . ALA A 1 385 ? -0.270 -25.021 1.975 1.00 31.58 385 ALA A N 1
ATOM 3045 C CA . ALA A 1 385 ? 0.094 -25.526 3.301 1.00 31.58 385 ALA A CA 1
ATOM 3046 C C . ALA A 1 385 ? 0.634 -26.969 3.258 1.00 31.58 385 ALA A C 1
ATOM 3048 O O . ALA A 1 385 ? 1.406 -27.362 4.128 1.00 31.58 385 ALA A O 1
ATOM 3049 N N . THR A 1 386 ? 0.265 -27.745 2.236 1.00 32.72 386 THR A N 1
ATOM 3050 C CA . THR A 1 386 ? 0.627 -29.166 2.101 1.00 32.72 386 THR A CA 1
ATOM 3051 C C . THR A 1 386 ? 1.833 -29.430 1.192 1.00 32.72 386 THR A C 1
ATOM 3053 O O . THR A 1 386 ? 2.362 -30.536 1.190 1.00 32.72 386 THR A O 1
ATOM 3056 N N . SER A 1 387 ? 2.310 -28.446 0.419 1.00 31.59 387 SER A N 1
ATOM 3057 C CA . SER A 1 387 ? 3.332 -28.664 -0.620 1.00 31.59 387 SER A CA 1
ATOM 3058 C C . SER A 1 387 ? 4.794 -28.501 -0.168 1.00 31.59 387 SER A C 1
ATOM 3060 O O . SER A 1 387 ? 5.686 -28.457 -1.013 1.00 31.59 387 SER A O 1
ATOM 3062 N N . SER A 1 388 ? 5.087 -28.419 1.134 1.00 29.33 388 SER A N 1
ATOM 3063 C CA . SER A 1 388 ? 6.466 -28.308 1.649 1.00 29.33 388 SER A CA 1
ATOM 3064 C C . SER A 1 388 ? 7.258 -29.629 1.642 1.00 29.33 388 SER A C 1
ATOM 3066 O O . SER A 1 388 ? 8.420 -29.640 2.041 1.00 29.33 388 SER A O 1
ATOM 3068 N N . SER A 1 389 ? 6.684 -30.733 1.145 1.00 29.06 389 SER A N 1
ATOM 3069 C CA . SER A 1 389 ? 7.366 -32.032 1.049 1.00 29.06 389 SER A CA 1
ATOM 3070 C C . SER A 1 389 ? 6.956 -32.851 -0.185 1.00 29.06 389 SER A C 1
ATOM 3072 O O . SER A 1 389 ? 6.391 -33.929 -0.076 1.00 29.06 389 SER A O 1
ATOM 3074 N N . SER A 1 390 ? 7.259 -32.394 -1.403 1.00 28.86 390 SER A N 1
ATOM 3075 C CA . SER A 1 390 ? 7.459 -33.364 -2.496 1.00 28.86 390 SER A CA 1
ATOM 3076 C C . SER A 1 390 ? 8.361 -32.828 -3.605 1.00 28.86 390 SER A C 1
ATOM 3078 O O . SER A 1 390 ? 8.203 -31.721 -4.118 1.00 28.86 390 SER A O 1
ATOM 3080 N N . SER A 1 391 ? 9.353 -33.641 -3.957 1.00 28.56 391 SER A N 1
ATOM 3081 C CA . SER A 1 391 ? 10.249 -33.462 -5.092 1.00 28.56 391 SER A CA 1
ATOM 3082 C C . SER A 1 391 ? 9.486 -33.656 -6.404 1.00 28.56 391 SER A C 1
ATOM 3084 O O . SER A 1 391 ? 9.021 -34.759 -6.694 1.00 28.56 391 SER A O 1
ATOM 3086 N N . MET A 1 392 ? 9.385 -32.611 -7.226 1.00 29.53 392 MET A N 1
ATOM 3087 C CA . MET A 1 392 ? 8.778 -32.714 -8.554 1.00 29.53 392 MET A CA 1
ATOM 3088 C C . MET A 1 392 ? 9.747 -33.325 -9.575 1.00 29.53 392 MET A C 1
ATOM 3090 O O . MET A 1 392 ? 10.746 -32.708 -9.957 1.00 29.53 392 MET A O 1
ATOM 3094 N N . LYS A 1 393 ? 9.403 -34.528 -10.051 1.00 29.27 393 LYS A N 1
ATOM 3095 C CA . LYS A 1 393 ? 9.854 -35.080 -11.336 1.00 29.27 393 LYS A CA 1
ATOM 3096 C C . LYS A 1 393 ? 9.216 -34.283 -12.482 1.00 29.27 393 LYS A C 1
ATOM 3098 O O . LYS A 1 393 ? 8.075 -33.840 -12.381 1.00 29.27 393 LYS A O 1
ATOM 3103 N N . LYS A 1 394 ? 9.985 -34.075 -13.552 1.00 30.20 394 LYS A N 1
ATOM 3104 C CA . LYS A 1 394 ? 9.555 -33.399 -14.781 1.00 30.20 394 LYS A CA 1
ATOM 3105 C C . LYS A 1 394 ? 8.808 -34.388 -15.668 1.00 30.20 394 LYS A C 1
ATOM 3107 O O . LYS A 1 394 ? 9.395 -35.409 -15.996 1.00 30.20 394 LYS A O 1
ATOM 3112 N N . ASP A 1 395 ? 7.631 -34.002 -16.145 1.00 28.64 395 ASP A N 1
ATOM 3113 C CA . ASP A 1 395 ? 7.085 -34.530 -17.392 1.00 28.64 395 ASP A CA 1
ATOM 3114 C C . ASP A 1 395 ? 6.774 -33.387 -18.353 1.00 28.64 395 ASP A C 1
ATOM 3116 O O . ASP A 1 395 ? 6.255 -32.329 -17.985 1.00 28.64 395 ASP A O 1
ATOM 3120 N N . ALA A 1 396 ? 7.181 -33.603 -19.598 1.00 31.52 396 ALA A N 1
ATOM 3121 C CA . ALA A 1 396 ? 7.013 -32.704 -20.719 1.00 31.52 396 ALA A CA 1
ATOM 3122 C C . ALA A 1 396 ? 5.964 -33.293 -21.660 1.00 31.52 396 ALA A C 1
ATOM 3124 O O . ALA A 1 396 ? 6.041 -34.472 -21.979 1.00 31.52 396 ALA A O 1
ATOM 3125 N N . THR A 1 397 ? 5.037 -32.461 -22.140 1.00 31.33 397 THR A N 1
ATOM 3126 C CA . THR A 1 397 ? 4.682 -32.268 -23.564 1.00 31.33 397 THR A CA 1
ATOM 3127 C C . THR A 1 397 ? 3.265 -31.706 -23.689 1.00 31.33 397 THR A C 1
ATOM 3129 O O . THR A 1 397 ? 2.294 -32.361 -23.345 1.00 31.33 397 THR A O 1
ATOM 3132 N N . GLN A 1 398 ? 3.144 -30.489 -24.225 1.00 30.47 398 GLN A N 1
ATOM 3133 C CA . GLN A 1 398 ? 2.050 -30.081 -25.116 1.00 30.47 398 GLN A CA 1
ATOM 3134 C C . GLN A 1 398 ? 2.407 -28.734 -25.783 1.00 30.47 398 GLN A C 1
ATOM 3136 O O . GLN A 1 398 ? 2.999 -27.869 -25.129 1.00 30.47 398 GLN A O 1
ATOM 3141 N N . PRO A 1 399 ? 2.098 -28.531 -27.079 1.00 32.41 399 PRO A N 1
ATOM 3142 C CA . PRO A 1 399 ? 2.471 -27.317 -27.801 1.00 32.41 399 PRO A CA 1
ATOM 3143 C C . PRO A 1 399 ? 1.430 -26.196 -27.610 1.00 32.41 399 PRO A C 1
ATOM 3145 O O . PRO A 1 399 ? 0.229 -26.472 -27.609 1.00 32.41 399 PRO A O 1
ATOM 3148 N N . PRO A 1 400 ? 1.830 -24.913 -27.502 1.00 33.84 400 PRO A N 1
ATOM 3149 C CA . PRO A 1 400 ? 0.869 -23.825 -27.382 1.00 33.84 400 PRO A CA 1
ATOM 3150 C C . PRO A 1 400 ? 0.406 -23.290 -28.747 1.00 33.84 400 PRO A C 1
ATOM 3152 O O . PRO A 1 400 ? 1.203 -23.030 -29.653 1.00 33.84 400 PRO A O 1
ATOM 3155 N N . ARG A 1 401 ? -0.911 -23.062 -28.841 1.00 30.84 401 ARG A N 1
ATOM 3156 C CA . ARG A 1 401 ? -1.604 -22.323 -29.910 1.00 30.84 401 ARG A CA 1
ATOM 3157 C C . ARG A 1 401 ? -1.116 -20.869 -30.019 1.00 30.84 401 ARG A C 1
ATOM 3159 O O . ARG A 1 401 ? -0.752 -20.242 -29.025 1.00 30.84 401 ARG A O 1
ATOM 3166 N N . LYS A 1 402 ? -1.147 -20.341 -31.249 1.00 26.59 402 LYS A N 1
ATOM 3167 C CA . LYS A 1 402 ? -0.777 -18.965 -31.620 1.00 26.59 402 LYS A CA 1
ATOM 3168 C C . LYS A 1 402 ? -1.702 -17.935 -30.958 1.00 26.59 402 LYS A C 1
ATOM 3170 O O . LYS A 1 402 ? -2.917 -18.030 -31.086 1.00 26.59 402 LYS A O 1
ATOM 3175 N N . VAL A 1 403 ? -1.102 -16.925 -30.328 1.00 25.73 403 VAL A N 1
ATOM 3176 C CA . VAL A 1 403 ? -1.748 -15.669 -29.921 1.00 25.73 403 VAL A CA 1
ATOM 3177 C C . VAL A 1 403 ? -0.938 -14.527 -30.527 1.00 25.73 403 VAL A C 1
ATOM 3179 O O . VAL A 1 403 ? 0.287 -14.493 -30.392 1.00 25.73 403 VAL A O 1
ATOM 3182 N N . THR A 1 404 ? -1.617 -13.623 -31.222 1.00 26.48 404 THR A N 1
ATOM 3183 C CA . THR A 1 404 ? -1.039 -12.437 -31.859 1.00 26.48 404 THR A CA 1
ATOM 3184 C C . THR A 1 404 ? -0.891 -11.335 -30.807 1.00 26.48 404 THR A C 1
ATOM 3186 O O . THR A 1 404 ? -1.880 -10.932 -30.202 1.00 26.48 404 THR A O 1
ATOM 3189 N N . MET A 1 405 ? 0.333 -10.854 -30.567 1.00 25.81 405 MET A N 1
ATOM 3190 C CA . MET A 1 405 ? 0.602 -9.674 -29.734 1.00 25.81 405 MET A CA 1
ATOM 3191 C C . MET A 1 405 ? 1.197 -8.562 -30.595 1.00 25.81 405 MET A C 1
ATOM 3193 O O . MET A 1 405 ? 2.159 -8.791 -31.328 1.00 25.81 405 MET A O 1
ATOM 3197 N N . GLN A 1 406 ? 0.612 -7.368 -30.481 1.00 27.84 406 GLN A N 1
ATOM 3198 C CA . GLN A 1 406 ? 1.120 -6.132 -31.067 1.00 27.84 406 GLN A CA 1
ATOM 3199 C C . GLN A 1 406 ? 2.429 -5.713 -30.386 1.00 27.84 406 GLN A C 1
ATOM 3201 O O . GLN A 1 406 ? 2.565 -5.736 -29.163 1.00 27.84 406 GLN A O 1
ATOM 3206 N N . SER A 1 407 ? 3.403 -5.367 -31.221 1.00 29.33 407 SER A N 1
ATOM 3207 C CA . SER A 1 407 ? 4.769 -4.983 -30.888 1.00 29.33 407 SER A CA 1
ATOM 3208 C C . SER A 1 407 ? 4.869 -3.526 -30.437 1.00 29.33 407 SER A C 1
ATOM 3210 O O . SER A 1 407 ? 4.435 -2.635 -31.163 1.00 29.33 407 SER A O 1
ATOM 3212 N N . VAL A 1 408 ? 5.553 -3.272 -29.318 1.00 30.38 408 VAL A N 1
ATOM 3213 C CA . VAL A 1 408 ? 6.203 -1.977 -29.066 1.00 30.38 408 VAL A CA 1
ATOM 3214 C C . VAL A 1 408 ? 7.654 -2.108 -29.519 1.00 30.38 408 VAL A C 1
ATOM 3216 O O . VAL A 1 408 ? 8.420 -2.920 -28.999 1.00 30.38 408 VAL A O 1
ATOM 3219 N N . VAL A 1 409 ? 7.990 -1.350 -30.557 1.00 30.70 409 VAL A N 1
ATOM 3220 C CA . VAL A 1 409 ? 9.274 -1.350 -31.258 1.00 30.70 409 VAL A CA 1
ATOM 3221 C C . VAL A 1 409 ? 10.336 -0.655 -30.400 1.00 30.70 409 VAL A C 1
ATOM 3223 O O . VAL A 1 409 ? 10.207 0.520 -30.061 1.00 30.70 409 VAL A O 1
ATOM 3226 N N . LEU A 1 410 ? 11.423 -1.359 -30.074 1.00 30.67 410 LEU A N 1
ATOM 3227 C CA . LEU A 1 410 ? 12.683 -0.720 -29.692 1.00 30.67 410 LEU A CA 1
ATOM 3228 C C . LEU A 1 410 ? 13.374 -0.273 -30.984 1.00 30.67 410 LEU A C 1
ATOM 3230 O O . LEU A 1 410 ? 14.136 -1.029 -31.578 1.00 30.67 410 LEU A O 1
ATOM 3234 N N . GLY A 1 411 ? 13.052 0.940 -31.436 1.00 30.53 411 GLY A N 1
ATOM 3235 C CA . GLY A 1 411 ? 13.769 1.599 -32.525 1.00 30.53 411 GLY A CA 1
ATOM 3236 C C . GLY A 1 411 ? 15.200 1.905 -32.088 1.00 30.53 411 GLY A C 1
ATOM 3237 O O . GLY A 1 411 ? 15.398 2.473 -31.002 1.00 30.53 411 GLY A O 1
ATOM 3238 N N . HIS A 1 412 ? 16.148 1.446 -32.905 1.00 31.91 412 HIS A N 1
ATOM 3239 C CA . HIS A 1 412 ? 17.567 1.783 -32.839 1.00 31.91 412 HIS A CA 1
ATOM 3240 C C . HIS A 1 412 ? 17.798 3.269 -33.087 1.00 31.91 412 HIS A C 1
ATOM 3242 O O . HIS A 1 412 ? 17.060 3.837 -33.922 1.00 31.91 412 HIS A O 1
#

Foldseek 3Di:
DDADPPPDLPVLLVVVVVCVVVLVPPPQFPDPWAFPDDDPFWTWTWTDGPPDIWIKIKGFWDPVLQVVLVVLVVVVDDPVVSVVVNCVSRCQTLVNQQVLVLVVVLVCCVLVQANQAKHWSDKDWHFQPCVVVVVNDDPVCVVPVRRNGIIMMIITGDFPAFCLVCVVVDDLLRVLVLLLNVLSVLLSCCLLFPLKDLLDQASRQKGKHFADFDPPQWDWHDDPNAIFTRGRPRMGIHGHDSSLIFGPFFFQQDPVRPTDTDTHNNVCLCPLVVPPDPCSLLSNPVPASALLVSLLNHLLNSLVSCDPVDPHPSNVLSVPPCLSVDDPNVSSRDHDPCSNSSNVCVDRPSRPVRRDDPPDQDPPPPPDDRDDPDVSSVVRSVVVVPPPDDDDDDDDDDDDDDDDDDDDDPDD

Sequence (412 aa):
MAQLPGRNLGAYRQLCAQLAATDMAVPFLDKPPRLIGAGSYNDVFLVRFKANAMVLRLSYYSPYTLSKVQALIRQRLPHKQLLAKAHKVTAQDPVSVKNNYSAFCNMLIERDVCPHFVYMYHQKDVKCFAALVKDQVKPERQRNNLSFRYNNVSFHEKFQTSLRLRLRQLTDAQLAAAVFQVVYALAMMQHYLPDFRHNDLSLDNVLITTYAPTPGRHFHYKVGEASYWLPDVGVFLAVTDFDLAHAPVCVVPTGDGKGKPYGLRNQLIAKDQFGNHGDAQARNINGTVNRSFDTYYFLYRLREALGSRHQGSVARWLAAHDVLAADKTKYIAKAYPTLYPAVMLANAAVFQPFRAKPATPSKAAATYQPAPLPAELRTSAAACATSSSSSMKKDATQPPRKVTMQSVVLGH

pLDDT: mean 78.42, std 20.52, range [25.73, 98.25]

Radius of gyration: 22.37 Å; chains: 1; bounding box: 58×57×61 Å

Secondary structure (DSSP, 8-state):
--PPTT--HHHHHHHHHHHHHTTT-GGG-SS--EEEEE-SSEEEEEEEETTEEEEEEEEE--HHHHHHHHHHHHTT--HHHHHHHHHHHHTTSHHHHHHHHHHHHHHHHHTTS---B--EEEEEEEESHHHHTGGGS-HHHHT-HHHHHEEEEEEEPPPSEEHHHHGGG--HHHHHHHHHHHHHHHHHHHHHSTT-B-S---TTSEEEEE----TT-EEEEEETTEEEEEE--SEEEEE--GGG-B---EEEPPTTSS-EEE----HHHHTTTTTT-TTHHHH--SS---TTHHHHHHHHHHHHHHGGG--SHHHHHHHH-GGGGS-HHHHTT---GGGSHHHHHHH-GGGGGGGSPPSS--TT---PPPPPPPTHHHHHHHHHHHTTS---------PPPP----------